Protein 3VXB (pdb70)

Organism: Streptomyces thermoviolaceus (NCBI:txid1952)

Sequence (399 aa):
TITAMVYGDDAVKVQDKAASRFNASAEAKKANAKVKMERIPASDYPAKLRTAMGSPNAPDIFFNWGGGSIKAYKEAGQLVDLTDVIKSDEVLSTGFLPSVVAAGSLDGHEYGIPMRGMQPVLLFYNKSVFAEHKLTPPTTWDQLLDNVAKLKKAGVTPFALGGVEIWPELMWLEYLVDRIGGPQVFDKIRNGDASGWGDPAVLKAAQTVKQLVDEGAFGKGFSSVSYNNGGAPALLAKGKAGMHLMGSWEYSTQLGKFPDFAKKDLGWCAFPSFEGGAGDIRNVVGNPCNYWSVNARTGNKDGAIAFLRDCASEAYTKDLIDNGDVPTTTIAENMLDSSPNPEFAKFQYQLVQKAPNFTLSWDQAVDPDWQQPMLTEINKLFVGKSSPEQFVSALKGLK

Secondary structure (DSSP, 8-state):
-EEEEEE-STTHHHHHHHHHHHHHSHHHHHHT--EEEEEE-GGGHHHHHHHHHTSTT--SEEEE-SGGGGHHHHHTT-B---HHHHHH-HHHHTSB-HHHHHHT-BTTB---EE-S--EEEEEEEEHHHHHHTT----SBHHHHHHHHHHHHHTTSEEE---TTTSHHHHHHHHHHHHHHH-HHHHHHHHTT-GGGGGSHHHHHHHHHHHHHHHTTTT-S-GGG--TTTTHHHHHHHTTSEEEEEEETTHHHHHHHHSHHHHHHTEEEEPPPB-TT--S-TT-EEEE---EEEEBTT-TTHHHHHHHHHHTTSHHHHHHHHHTT----BSGGGGTGGGSSSHHHHHHHHHHHHH-S-EEE-HHHHS-HHHHHHHHHHHHHHHTTSS-HHHHHHHHHT--

CATH classification: 3.40.190.10 (+1 more: 3.40.190.10)

B-factor: mean 24.31, std 8.2, range [6.76, 60.62]

Nearest PDB structures (foldseek):
  3vxc-assembly1_A  TM=8.535E-01  e=1.286E-68  Streptomyces thermoviolaceus
  8xbc-assembly1_A  TM=7.643E-01  e=2.179E-27  Vibrio sp. EA2
  4g68-assembly1_A  TM=7.826E-01  e=6.359E-26  Caldanaerobius
  5dvf-assembly2_B  TM=7.630E-01  e=9.974E-18  Pseudomonas bharatica CSV86
  3i3v-assembly1_C  TM=7.955E-01  e=4.849E-17  Streptomyces coelicolor

InterPro domains:
  IPR006059 Bacterial-type extracellular solute-binding protein [PF01547] (60-351)
  IPR050490 Bacterial solute-binding protein 1 [PTHR43649] (6-353)

Structure (mmCIF, N/CA/C/O backbone):
data_3VXB
#
_entry.id   3VXB
#
_cell.length_a   44.634
_cell.length_b   63.272
_cell.length_c   66.402
_cell.angle_alpha   90.00
_cell.angle_beta   103.05
_cell.angle_gamma   90.00
#
_symmetry.space_group_name_H-M   'P 1 21 1'
#
loop_
_entity.id
_entity.type
_entity.pdbx_description
1 polymer 'Putative sugar-binding lipoprotein'
2 non-polymer GLYCEROL
3 water water
#
loop_
_atom_site.group_PDB
_atom_site.id
_atom_site.type_symbol
_atom_site.label_atom_id
_atom_site.label_alt_id
_atom_site.label_comp_id
_atom_site.label_asym_id
_atom_site.label_entity_id
_atom_site.label_seq_id
_atom_site.pdbx_PDB_ins_code
_atom_site.Cartn_x
_atom_site.Cartn_y
_atom_site.Cartn_z
_atom_site.occupancy
_atom_site.B_iso_or_equiv
_atom_site.auth_seq_id
_atom_site.auth_comp_id
_atom_site.auth_asym_id
_atom_site.auth_atom_id
_atom_site.pdbx_PDB_model_num
ATOM 1 N N . THR A 1 38 ? -21.530 -30.980 53.961 1.00 34.20 38 THR A N 1
ATOM 2 C CA . THR A 1 38 ? -21.655 -30.315 52.623 1.00 34.97 38 THR A CA 1
ATOM 3 C C . THR A 1 38 ? -20.953 -31.067 51.426 1.00 33.33 38 THR A C 1
ATOM 4 O O . THR A 1 38 ? -19.712 -31.291 51.387 1.00 34.12 38 THR A O 1
ATOM 8 N N . ILE A 1 39 ? -21.794 -31.453 50.470 1.00 30.52 39 ILE A N 1
ATOM 9 C CA . ILE A 1 39 ? -21.391 -32.144 49.267 1.00 28.59 39 ILE A CA 1
ATOM 10 C C . ILE A 1 39 ? -21.366 -31.099 48.132 1.00 27.12 39 ILE A C 1
ATOM 11 O O . ILE A 1 39 ? -22.428 -30.573 47.765 1.00 28.16 39 ILE A O 1
ATOM 16 N N . THR A 1 40 ? -20.187 -30.772 47.617 1.00 23.82 40 THR A N 1
ATOM 17 C CA . THR A 1 40 ? -20.051 -29.763 46.570 1.00 23.56 40 THR A CA 1
ATOM 18 C C . THR A 1 40 ? -20.357 -30.395 45.193 1.00 21.43 40 THR A C 1
ATOM 19 O O . THR A 1 40 ? -19.885 -31.465 44.907 1.00 20.33 40 THR A O 1
ATOM 23 N N . ALA A 1 41 ? -21.239 -29.776 44.430 1.00 20.19 41 ALA A N 1
ATOM 24 C CA . ALA A 1 41 ? -21.629 -30.278 43.110 1.00 19.49 41 ALA A CA 1
ATOM 25 C C . ALA A 1 41 ? -21.280 -29.214 42.079 1.00 18.77 41 ALA A C 1
ATOM 26 O O . ALA A 1 41 ? -21.897 -28.128 42.052 1.00 20.02 41 ALA A O 1
ATOM 28 N N . MET A 1 42 ? -20.341 -29.538 41.195 1.00 19.16 42 MET A N 1
ATOM 29 C CA . MET A 1 42 ? -20.006 -28.605 40.155 1.00 19.66 42 MET A CA 1
ATOM 30 C C . MET A 1 42 ? -20.874 -28.877 38.921 1.00 17.75 42 MET A C 1
ATOM 31 O O . MET A 1 42 ? -20.944 -30.025 38.430 1.00 18.30 42 MET A O 1
ATOM 36 N N . VAL A 1 43 ? -21.543 -27.844 38.451 1.00 17.22 43 VAL A N 1
ATOM 37 C CA . VAL A 1 43 ? -22.555 -27.994 37.389 1.00 18.33 43 VAL A CA 1
ATOM 38 C C . VAL A 1 43 ? -22.498 -26.950 36.290 1.00 18.51 43 VAL A C 1
ATOM 39 O O . VAL A 1 43 ? -22.030 -25.840 36.493 1.00 18.18 43 VAL A O 1
ATOM 43 N N . TYR A 1 44 ? -22.995 -27.313 35.124 1.00 20.30 44 TYR A N 1
ATOM 44 C CA . TYR A 1 44 ? -22.913 -26.517 33.918 1.00 21.40 44 TYR A CA 1
ATOM 45 C C . TYR A 1 44 ? -24.004 -25.490 34.035 1.00 22.55 44 TYR A C 1
ATOM 46 O O . TYR A 1 44 ? -25.179 -25.829 34.035 1.00 24.41 44 TYR A O 1
ATOM 55 N N . GLY A 1 45 ? -23.650 -24.221 34.166 1.00 23.11 45 GLY A N 1
ATOM 56 C CA . GLY A 1 45 ? -24.663 -23.210 34.534 1.00 22.79 45 GLY A CA 1
ATOM 57 C C . GLY A 1 45 ? -25.388 -22.517 33.391 1.00 24.00 45 GLY A C 1
ATOM 58 O O . GLY A 1 45 ? -25.375 -21.283 33.326 1.00 22.90 45 GLY A O 1
ATOM 59 N N . ASP A 1 46 ? -25.988 -23.281 32.467 1.00 24.58 46 ASP A N 1
ATOM 60 C CA . ASP A 1 46 ? -26.922 -22.711 31.506 1.00 23.82 46 ASP A CA 1
ATOM 61 C C . ASP A 1 46 ? -28.293 -22.683 32.183 1.00 22.70 46 ASP A C 1
ATOM 62 O O . ASP A 1 46 ? -28.386 -23.023 33.364 1.00 20.74 46 ASP A O 1
ATOM 67 N N . ASP A 1 47 ? -29.339 -22.277 31.467 1.00 22.36 47 ASP A N 1
ATOM 68 C CA . ASP A 1 47 ? -30.629 -22.017 32.054 1.00 22.84 47 ASP A CA 1
ATOM 69 C C . ASP A 1 47 ? -31.121 -23.288 32.738 1.00 22.38 47 ASP A C 1
ATOM 70 O O . ASP A 1 47 ? -31.733 -23.224 33.785 1.00 21.99 47 ASP A O 1
ATOM 75 N N . ALA A 1 48 ? -30.796 -24.447 32.168 1.00 19.05 48 ALA A N 1
ATOM 76 C CA . ALA A 1 48 ? -31.310 -25.692 32.688 1.00 17.34 48 ALA A CA 1
ATOM 77 C C . ALA A 1 48 ? -30.832 -26.051 34.085 1.00 16.43 48 ALA A C 1
ATOM 78 O O . ALA A 1 48 ? -31.323 -27.015 34.686 1.00 15.96 48 ALA A O 1
ATOM 80 N N . VAL A 1 49 ? -29.820 -25.353 34.607 1.00 16.07 49 VAL A N 1
ATOM 81 C CA . VAL A 1 49 ? -29.398 -25.593 35.997 1.00 15.27 49 VAL A CA 1
ATOM 82 C C . VAL A 1 49 ? -30.522 -25.502 37.023 1.00 15.64 49 VAL A C 1
ATOM 83 O O . VAL A 1 49 ? -30.399 -26.067 38.137 1.00 14.52 49 VAL A O 1
ATOM 87 N N . LYS A 1 50 ? -31.607 -24.800 36.682 1.00 16.70 50 LYS A N 1
ATOM 88 C CA . LYS A 1 50 ? -32.677 -24.643 37.665 1.00 17.26 50 LYS A CA 1
ATOM 89 C C . LYS A 1 50 ? -33.184 -26.013 38.108 1.00 16.55 50 LYS A C 1
ATOM 90 O O . LYS A 1 50 ? -33.650 -26.182 39.234 1.00 15.63 50 LYS A O 1
ATOM 96 N N . VAL A 1 51 ? -33.052 -27.027 37.236 1.00 17.01 51 VAL A N 1
ATOM 97 C CA . VAL A 1 51 ? -33.508 -28.368 37.636 1.00 17.30 51 VAL A CA 1
ATOM 98 C C . VAL A 1 51 ? -32.657 -28.979 38.757 1.00 17.66 51 VAL A C 1
ATOM 99 O O . VAL A 1 51 ? -33.163 -29.624 39.686 1.00 17.83 51 VAL A O 1
ATOM 103 N N . GLN A 1 52 ? -31.348 -28.783 38.663 1.00 16.66 52 GLN A N 1
ATOM 104 C CA . GLN A 1 52 ? -30.387 -29.227 39.705 1.00 16.29 52 GLN A CA 1
ATOM 105 C C . GLN A 1 52 ? -30.522 -28.389 40.980 1.00 16.84 52 GLN A C 1
ATOM 106 O O . GLN A 1 52 ? -30.331 -28.923 42.086 1.00 15.40 52 GLN A O 1
ATOM 112 N N . ASP A 1 53 ? -30.890 -27.115 40.831 1.00 17.08 53 ASP A N 1
ATOM 113 C CA . ASP A 1 53 ? -31.162 -26.303 42.076 1.00 18.49 53 ASP A CA 1
ATOM 114 C C . ASP A 1 53 ? -32.437 -26.742 42.837 1.00 18.98 53 ASP A C 1
ATOM 115 O O . ASP A 1 53 ? -32.446 -26.758 44.110 1.00 17.91 53 ASP A O 1
ATOM 120 N N . LYS A 1 54 ? -33.495 -27.079 42.081 1.00 16.99 54 LYS A N 1
ATOM 121 C CA . LYS A 1 54 ? -34.712 -27.617 42.643 1.00 17.96 54 LYS A CA 1
ATOM 122 C C . LYS A 1 54 ? -34.417 -28.935 43.237 1.00 18.56 54 LYS A C 1
ATOM 123 O O . LYS A 1 54 ? -34.956 -29.271 44.304 1.00 16.68 54 LYS A O 1
ATOM 129 N N . ALA A 1 55 ? -33.527 -29.703 42.596 1.00 15.75 55 ALA A N 1
ATOM 130 C CA . ALA A 1 55 ? -33.134 -30.987 43.187 1.00 16.51 55 ALA A CA 1
ATOM 131 C C . ALA A 1 55 ? -32.352 -30.835 44.502 1.00 16.99 55 ALA A C 1
ATOM 132 O O . ALA A 1 55 ? -32.591 -31.581 45.460 1.00 16.72 55 ALA A O 1
ATOM 134 N N . ALA A 1 56 ? -31.405 -29.891 44.531 1.00 15.78 56 ALA A N 1
ATOM 135 C CA . ALA A 1 56 ? -30.648 -29.644 45.744 1.00 18.74 56 ALA A CA 1
ATOM 136 C C . ALA A 1 56 ? -31.611 -29.191 46.845 1.00 18.26 56 ALA A C 1
ATOM 137 O O . ALA A 1 56 ? -31.524 -29.665 47.987 1.00 18.64 56 ALA A O 1
ATOM 139 N N . SER A 1 57 ? -32.556 -28.330 46.487 1.00 20.15 57 SER A N 1
ATOM 140 C CA . SER A 1 57 ? -33.543 -27.841 47.525 1.00 20.97 57 SER A CA 1
ATOM 141 C C . SER A 1 57 ? -34.368 -28.977 48.109 1.00 21.18 57 SER A C 1
ATOM 142 O O . SER A 1 57 ? -34.467 -29.087 49.353 1.00 22.00 57 SER A O 1
ATOM 145 N N . ARG A 1 58 ? -34.945 -29.801 47.220 1.00 19.17 58 ARG A N 1
ATOM 146 C CA . ARG A 1 58 ? -35.735 -30.991 47.602 1.00 20.20 58 ARG A CA 1
ATOM 147 C C . ARG A 1 58 ? -34.911 -31.968 48.431 1.00 20.76 58 ARG A C 1
ATOM 148 O O . ARG A 1 58 ? -35.361 -32.451 49.498 1.00 20.45 58 ARG A O 1
ATOM 156 N N . PHE A 1 59 ? -33.720 -32.311 47.925 1.00 20.02 59 PHE A N 1
ATOM 157 C CA . PHE A 1 59 ? -32.859 -33.196 48.628 1.00 18.79 59 PHE A CA 1
ATOM 158 C C . PHE A 1 59 ? -32.466 -32.652 50.017 1.00 20.58 59 PHE A C 1
ATOM 159 O O . PHE A 1 59 ? -32.461 -33.393 50.978 1.00 21.02 59 PHE A O 1
ATOM 167 N N . ASN A 1 60 ? -32.134 -31.381 50.118 1.00 20.87 60 ASN A N 1
ATOM 168 C CA . ASN A 1 60 ? -31.606 -30.869 51.389 1.00 21.92 60 ASN A CA 1
ATOM 169 C C . ASN A 1 60 ? -32.681 -30.837 52.480 1.00 22.39 60 ASN A C 1
ATOM 170 O O . ASN A 1 60 ? -32.366 -30.900 53.666 1.00 23.76 60 ASN A O 1
ATOM 175 N N . ALA A 1 61 ? -33.928 -30.747 52.064 1.00 22.62 61 ALA A N 1
ATOM 176 C CA . ALA A 1 61 ? -35.054 -30.814 52.980 1.00 24.56 61 ALA A CA 1
ATOM 177 C C . ALA A 1 61 ? -35.537 -32.254 53.257 1.00 25.97 61 ALA A C 1
ATOM 178 O O . ALA A 1 61 ? -36.375 -32.454 54.129 1.00 26.67 61 ALA A O 1
ATOM 180 N N . SER A 1 62 ? -35.014 -33.270 52.571 1.00 25.13 62 SER A N 1
ATOM 181 C CA . SER A 1 62 ? -35.553 -34.630 52.727 1.00 24.86 62 SER A CA 1
ATOM 182 C C . SER A 1 62 ? -35.009 -35.390 53.919 1.00 25.10 62 SER A C 1
ATOM 183 O O . SER A 1 62 ? -33.861 -35.162 54.366 1.00 23.07 62 SER A O 1
ATOM 186 N N . ALA A 1 63 ? -35.807 -36.355 54.374 1.00 26.64 63 ALA A N 1
ATOM 187 C CA . ALA A 1 63 ? -35.348 -37.300 55.386 1.00 28.25 63 ALA A CA 1
ATOM 188 C C . ALA A 1 63 ? -34.044 -38.002 55.004 1.00 29.82 63 ALA A C 1
ATOM 189 O O . ALA A 1 63 ? -33.170 -38.175 55.843 1.00 30.21 63 ALA A O 1
ATOM 191 N N . GLU A 1 64 ? -33.894 -38.380 53.727 1.00 31.14 64 GLU A N 1
ATOM 192 C CA . GLU A 1 64 ? -32.703 -39.110 53.252 1.00 32.53 64 GLU A CA 1
ATOM 193 C C . GLU A 1 64 ? -31.386 -38.325 53.418 1.00 31.74 64 GLU A C 1
ATOM 194 O O . GLU A 1 64 ? -30.342 -38.885 53.795 1.00 33.63 64 GLU A O 1
ATOM 200 N N . ALA A 1 65 ? -31.424 -37.030 53.126 1.00 31.20 65 ALA A N 1
ATOM 201 C CA . ALA A 1 65 ? -30.265 -36.137 53.273 1.00 30.24 65 ALA A CA 1
ATOM 202 C C . ALA A 1 65 ? -29.888 -36.014 54.739 1.00 30.75 65 ALA A C 1
ATOM 203 O O . ALA A 1 65 ? -28.725 -36.193 55.115 1.00 30.39 65 ALA A O 1
ATOM 205 N N . LYS A 1 66 ? -30.887 -35.680 55.555 1.00 29.99 66 LYS A N 1
ATOM 206 C CA . LYS A 1 66 ? -30.658 -35.574 57.021 1.00 30.98 66 LYS A CA 1
ATOM 207 C C . LYS A 1 66 ? -30.123 -36.873 57.603 1.00 30.95 66 LYS A C 1
ATOM 208 O O . LYS A 1 66 ? -29.177 -36.851 58.375 1.00 30.70 66 LYS A O 1
ATOM 214 N N . LYS A 1 67 ? -30.676 -38.011 57.165 1.00 32.33 67 LYS A N 1
ATOM 215 C CA . LYS A 1 67 ? -30.161 -39.322 57.560 1.00 34.58 67 LYS A CA 1
ATOM 216 C C . LYS A 1 67 ? -28.670 -39.419 57.243 1.00 35.59 67 LYS A C 1
ATOM 217 O O . LYS A 1 67 ? -27.889 -39.883 58.052 1.00 35.80 67 LYS A O 1
ATOM 223 N N . ALA A 1 68 ? -28.258 -38.944 56.068 1.00 36.44 68 ALA A N 1
ATOM 224 C CA . ALA A 1 68 ? -26.862 -39.054 55.621 1.00 35.91 68 ALA A CA 1
ATOM 225 C C . ALA A 1 68 ? -26.017 -37.925 56.158 1.00 36.73 68 ALA A C 1
ATOM 226 O O . ALA A 1 68 ? -24.810 -37.897 55.911 1.00 37.82 68 ALA A O 1
ATOM 228 N N . ASN A 1 69 ? -26.630 -37.033 56.940 1.00 36.57 69 ASN A N 1
ATOM 229 C CA . ASN A 1 69 ? -25.960 -35.832 57.477 1.00 37.26 69 ASN A CA 1
ATOM 230 C C . ASN A 1 69 ? -25.295 -35.074 56.300 1.00 36.68 69 ASN A C 1
ATOM 231 O O . ASN A 1 69 ? -24.155 -34.613 56.408 1.00 37.20 69 ASN A O 1
ATOM 236 N N . ALA A 1 70 ? -26.029 -34.959 55.179 1.00 34.17 70 ALA A N 1
ATOM 237 C CA . ALA A 1 70 ? -25.522 -34.253 54.001 1.00 32.99 70 ALA A CA 1
ATOM 238 C C . ALA A 1 70 ? -26.414 -33.112 53.478 1.00 30.77 70 ALA A C 1
ATOM 239 O O . ALA A 1 70 ? -27.620 -33.138 53.619 1.00 29.68 70 ALA A O 1
ATOM 241 N N . LYS A 1 71 ? -25.776 -32.100 52.895 1.00 29.50 71 LYS A N 1
ATOM 242 C CA . LYS A 1 71 ? -26.462 -30.998 52.215 1.00 27.81 71 LYS A CA 1
ATOM 243 C C . LYS A 1 71 ? -25.652 -30.813 50.953 1.00 26.57 71 LYS A C 1
ATOM 244 O O . LYS A 1 71 ? -24.413 -30.756 51.031 1.00 24.62 71 LYS A O 1
ATOM 250 N N . VAL A 1 72 ? -26.351 -30.652 49.813 1.00 23.09 72 VAL A N 1
ATOM 251 C CA . VAL A 1 72 ? -25.688 -30.457 48.542 1.00 22.28 72 VAL A CA 1
ATOM 252 C C . VAL A 1 72 ? -25.567 -28.977 48.231 1.00 22.12 72 VAL A C 1
ATOM 253 O O . VAL A 1 72 ? -26.524 -28.243 48.410 1.00 22.13 72 VAL A O 1
ATOM 257 N N . LYS A 1 73 ? -24.392 -28.549 47.774 1.00 22.19 73 LYS A N 1
ATOM 258 C CA . LYS A 1 73 ? -24.162 -27.197 47.414 1.00 22.10 73 LYS A CA 1
ATOM 259 C C . LYS A 1 73 ? -23.921 -27.245 45.917 1.00 22.12 73 LYS A C 1
ATOM 260 O O . LYS A 1 73 ? -22.874 -27.695 45.497 1.00 22.08 73 LYS A O 1
ATOM 266 N N . MET A 1 74 ? -24.862 -26.705 45.136 1.00 19.86 74 MET A N 1
ATOM 267 C CA . MET A 1 74 ? -24.786 -26.687 43.695 1.00 21.20 74 MET A CA 1
ATOM 268 C C . MET A 1 74 ? -23.987 -25.462 43.243 1.00 21.11 74 MET A C 1
ATOM 269 O O . MET A 1 74 ? -24.414 -24.341 43.484 1.00 20.81 74 MET A O 1
ATOM 274 N N . GLU A 1 75 ? -22.858 -25.682 42.597 1.00 19.88 75 GLU A N 1
ATOM 275 C CA . GLU A 1 75 ? -21.940 -24.612 42.185 1.00 21.81 75 GLU A CA 1
ATOM 276 C C . GLU A 1 75 ? -21.964 -24.475 40.674 1.00 21.23 75 GLU A C 1
ATOM 277 O O . GLU A 1 75 ? -21.436 -25.326 39.937 1.00 20.70 75 GLU A O 1
ATOM 283 N N . ARG A 1 76 ? -22.617 -23.430 40.203 1.00 21.61 76 ARG A N 1
ATOM 284 C CA . ARG A 1 76 ? -22.791 -23.255 38.764 1.00 21.67 76 ARG A CA 1
ATOM 285 C C . ARG A 1 76 ? -21.517 -22.639 38.192 1.00 22.85 76 ARG A C 1
ATOM 286 O O . ARG A 1 76 ? -20.957 -21.733 38.791 1.00 20.11 76 ARG A O 1
ATOM 294 N N . ILE A 1 77 ? -21.096 -23.129 37.022 1.00 22.02 77 ILE A N 1
ATOM 295 C CA . ILE A 1 77 ? -19.924 -22.591 36.314 1.00 22.62 77 ILE A CA 1
ATOM 296 C C . ILE A 1 77 ? -20.382 -22.211 34.921 1.00 22.23 77 ILE A C 1
ATOM 297 O O . ILE A 1 77 ? -21.192 -22.930 34.331 1.00 22.19 77 ILE A O 1
ATOM 302 N N . PRO A 1 78 ? -19.883 -21.070 34.355 1.00 22.82 78 PRO A N 1
ATOM 303 C CA . PRO A 1 78 ? -20.413 -20.659 33.076 1.00 23.18 78 PRO A CA 1
ATOM 304 C C . PRO A 1 78 ? -20.158 -21.727 31.990 1.00 23.52 78 PRO A C 1
ATOM 305 O O . PRO A 1 78 ? -19.163 -22.434 32.054 1.00 22.68 78 PRO A O 1
ATOM 309 N N . ALA A 1 79 ? -21.065 -21.845 31.029 1.00 27.25 79 ALA A N 1
ATOM 310 C CA . ALA A 1 79 ? -21.008 -22.903 30.014 1.00 30.33 79 ALA A CA 1
ATOM 311 C C . ALA A 1 79 ? -19.655 -22.922 29.281 1.00 32.26 79 ALA A C 1
ATOM 312 O O . ALA A 1 79 ? -18.981 -23.954 29.230 1.00 32.97 79 ALA A O 1
ATOM 314 N N . SER A 1 80 ? -19.230 -21.756 28.779 1.00 34.42 80 SER A N 1
ATOM 315 C CA . SER A 1 80 ? -17.948 -21.667 28.060 1.00 36.30 80 SER A CA 1
ATOM 316 C C . SER A 1 80 ? -16.716 -21.972 28.909 1.00 36.68 80 SER A C 1
ATOM 317 O O . SER A 1 80 ? -15.722 -22.414 28.346 1.00 38.48 80 SER A O 1
ATOM 320 N N . ASP A 1 81 ? -16.757 -21.732 30.232 1.00 35.52 81 ASP A N 1
ATOM 321 C CA . ASP A 1 81 ? -15.605 -21.989 31.101 1.00 35.78 81 ASP A CA 1
ATOM 322 C C . ASP A 1 81 ? -15.582 -23.402 31.671 1.00 34.57 81 ASP A C 1
ATOM 323 O O . ASP A 1 81 ? -14.628 -23.747 32.375 1.00 35.69 81 ASP A O 1
ATOM 328 N N . TYR A 1 82 ? -16.620 -24.199 31.401 1.00 32.77 82 TYR A N 1
ATOM 329 C CA . TYR A 1 82 ? -16.840 -25.415 32.209 1.00 30.67 82 TYR A CA 1
ATOM 330 C C . TYR A 1 82 ? -15.700 -26.443 32.069 1.00 29.43 82 TYR A C 1
ATOM 331 O O . TYR A 1 82 ? -15.130 -26.850 33.070 1.00 27.38 82 TYR A O 1
ATOM 340 N N . PRO A 1 83 ? -15.363 -26.857 30.841 1.00 30.49 83 PRO A N 1
ATOM 341 C CA . PRO A 1 83 ? -14.274 -27.857 30.800 1.00 31.12 83 PRO A CA 1
ATOM 342 C C . PRO A 1 83 ? -12.975 -27.420 31.495 1.00 31.31 83 PRO A C 1
ATOM 343 O O . PRO A 1 83 ? -12.448 -28.161 32.327 1.00 30.35 83 PRO A O 1
ATOM 347 N N . ALA A 1 84 ? -12.467 -26.213 31.227 1.00 32.56 84 ALA A N 1
ATOM 348 C CA . ALA A 1 84 ? -11.240 -25.776 31.915 1.00 32.29 84 ALA A CA 1
ATOM 349 C C . ALA A 1 84 ? -11.381 -25.639 33.415 1.00 32.64 84 ALA A C 1
ATOM 350 O O . ALA A 1 84 ? -10.514 -26.089 34.174 1.00 31.84 84 ALA A O 1
ATOM 352 N N . LYS A 1 85 ? -12.485 -25.042 33.876 1.00 34.41 85 LYS A N 1
ATOM 353 C CA . LYS A 1 85 ? -12.664 -24.869 35.299 1.00 34.53 85 LYS A CA 1
ATOM 354 C C . LYS A 1 85 ? -12.802 -26.213 36.052 1.00 33.75 85 LYS A C 1
ATOM 355 O O . LYS A 1 85 ? -12.292 -26.367 37.160 1.00 33.36 85 LYS A O 1
ATOM 361 N N . LEU A 1 86 ? -13.415 -27.211 35.420 1.00 33.31 86 LEU A N 1
ATOM 362 C CA . LEU A 1 86 ? -13.453 -28.565 36.004 1.00 32.87 86 LEU A CA 1
ATOM 363 C C . LEU A 1 86 ? -12.050 -29.173 36.108 1.00 33.96 86 LEU A C 1
ATOM 364 O O . LEU A 1 86 ? -11.667 -29.705 37.168 1.00 31.52 86 LEU A O 1
ATOM 369 N N . ARG A 1 87 ? -11.293 -29.085 35.007 1.00 35.76 87 ARG A N 1
ATOM 370 C CA . ARG A 1 87 ? -9.852 -29.441 35.018 1.00 37.54 87 ARG A CA 1
ATOM 371 C C . ARG A 1 87 ? -9.113 -28.801 36.222 1.00 37.13 87 ARG A C 1
ATOM 372 O O . ARG A 1 87 ? -8.571 -29.506 37.062 1.00 37.82 87 ARG A O 1
ATOM 380 N N . THR A 1 88 ? -9.125 -27.474 36.332 1.00 37.60 88 THR A N 1
ATOM 381 C CA . THR A 1 88 ? -8.491 -26.774 37.480 1.00 38.07 88 THR A CA 1
ATOM 382 C C . THR A 1 88 ? -8.954 -27.293 38.858 1.00 38.29 88 THR A C 1
ATOM 383 O O . THR A 1 88 ? -8.132 -27.743 39.663 1.00 38.21 88 THR A O 1
ATOM 387 N N . ALA A 1 89 ? -10.261 -27.292 39.098 1.00 37.68 89 ALA A N 1
ATOM 388 C CA . ALA A 1 89 ? -10.844 -27.859 40.333 1.00 37.63 89 ALA A CA 1
ATOM 389 C C . ALA A 1 89 ? -10.422 -29.295 40.637 1.00 37.91 89 ALA A C 1
ATOM 390 O O . ALA A 1 89 ? -10.064 -29.615 41.782 1.00 37.10 89 ALA A O 1
ATOM 392 N N . MET A 1 90 ? -10.429 -30.168 39.629 1.00 38.91 90 MET A N 1
ATOM 393 C CA . MET A 1 90 ? -10.097 -31.575 39.906 1.00 40.14 90 MET A CA 1
ATOM 394 C C . MET A 1 90 ? -8.603 -31.787 40.231 1.00 42.42 90 MET A C 1
ATOM 395 O O . MET A 1 90 ? -8.249 -32.771 40.871 1.00 42.59 90 MET A O 1
ATOM 400 N N . GLY A 1 91 ? -7.746 -30.890 39.746 1.00 44.56 91 GLY A N 1
ATOM 401 C CA . GLY A 1 91 ? -6.302 -31.013 39.944 1.00 47.18 91 GLY A CA 1
ATOM 402 C C . GLY A 1 91 ? -5.794 -30.324 41.205 1.00 49.19 91 GLY A C 1
ATOM 403 O O . GLY A 1 91 ? -4.570 -30.133 41.354 1.00 49.89 91 GLY A O 1
ATOM 404 N N . SER A 1 92 ? -6.709 -29.962 42.114 1.00 49.81 92 SER A N 1
ATOM 405 C CA . SER A 1 92 ? -6.351 -29.318 43.381 1.00 50.35 92 SER A CA 1
ATOM 406 C C . SER A 1 92 ? -7.158 -29.874 44.546 1.00 50.54 92 SER A C 1
ATOM 407 O O . SER A 1 92 ? -8.147 -30.571 44.325 1.00 51.44 92 SER A O 1
ATOM 410 N N . PRO A 1 93 ? -6.743 -29.579 45.800 1.00 50.59 93 PRO A N 1
ATOM 411 C CA . PRO A 1 93 ? -7.603 -29.860 46.971 1.00 50.10 93 PRO A CA 1
ATOM 412 C C . PRO A 1 93 ? -8.906 -29.069 46.797 1.00 49.23 93 PRO A C 1
ATOM 413 O O . PRO A 1 93 ? -8.932 -28.129 45.999 1.00 50.05 93 PRO A O 1
ATOM 417 N N . ASN A 1 94 ? -9.969 -29.393 47.528 1.00 47.55 94 ASN A N 1
ATOM 418 C CA . ASN A 1 94 ? -11.289 -28.742 47.255 1.00 45.64 94 ASN A CA 1
ATOM 419 C C . ASN A 1 94 ? -11.833 -28.988 45.825 1.00 42.68 94 ASN A C 1
ATOM 420 O O . ASN A 1 94 ? -12.581 -28.150 45.290 1.00 41.64 94 ASN A O 1
ATOM 425 N N . ALA A 1 95 ? -11.411 -30.088 45.195 1.00 38.56 95 ALA A N 1
ATOM 426 C CA . ALA A 1 95 ? -12.077 -30.600 43.990 1.00 35.38 95 ALA A CA 1
ATOM 427 C C . ALA A 1 95 ? -13.553 -30.855 44.374 1.00 32.08 95 ALA A C 1
ATOM 428 O O . ALA A 1 95 ? -13.839 -31.142 45.537 1.00 31.03 95 ALA A O 1
ATOM 430 N N . PRO A 1 96 ? -14.486 -30.769 43.406 1.00 29.13 96 PRO A N 1
ATOM 431 C CA . PRO A 1 96 ? -15.880 -31.052 43.774 1.00 27.46 96 PRO A CA 1
ATOM 432 C C . PRO A 1 96 ? -16.075 -32.492 44.230 1.00 25.39 96 PRO A C 1
ATOM 433 O O . PRO A 1 96 ? -15.359 -33.390 43.770 1.00 26.87 96 PRO A O 1
ATOM 437 N N . ASP A 1 97 ? -17.042 -32.716 45.112 1.00 23.06 97 ASP A N 1
ATOM 438 C CA . ASP A 1 97 ? -17.457 -34.048 45.457 1.00 21.91 97 ASP A CA 1
ATOM 439 C C . ASP A 1 97 ? -18.160 -34.758 44.302 1.00 20.59 97 ASP A C 1
ATOM 440 O O . ASP A 1 97 ? -17.960 -35.949 44.137 1.00 19.26 97 ASP A O 1
ATOM 445 N N . ILE A 1 98 ? -19.044 -34.053 43.594 1.00 19.00 98 ILE A N 1
ATOM 446 C CA . ILE A 1 98 ? -19.713 -34.613 42.371 1.00 17.62 98 ILE A CA 1
ATOM 447 C C . ILE A 1 98 ? -19.605 -33.555 41.266 1.00 16.96 98 ILE A C 1
ATOM 448 O O . ILE A 1 98 ? -19.574 -32.352 41.576 1.00 18.32 98 ILE A O 1
ATOM 453 N N . PHE A 1 99 ? -19.635 -33.967 40.001 1.00 14.83 99 PHE A N 1
ATOM 454 C CA . PHE A 1 99 ? -19.501 -33.014 38.940 1.00 14.91 99 PHE A CA 1
ATOM 455 C C . PHE A 1 99 ? -20.205 -33.462 37.705 1.00 14.46 99 PHE A C 1
ATOM 456 O O . PHE A 1 99 ? -20.284 -34.671 37.403 1.00 14.34 99 PHE A O 1
ATOM 464 N N . PHE A 1 100 ? -20.654 -32.453 36.955 1.00 14.71 100 PHE A N 1
ATOM 465 C CA . PHE A 1 100 ? -21.425 -32.611 35.729 1.00 14.49 100 PHE A CA 1
ATOM 466 C C . PHE A 1 100 ? -20.413 -33.030 34.652 1.00 14.16 100 PHE A C 1
ATOM 467 O O . PHE A 1 100 ? -19.290 -32.509 34.550 1.00 15.55 100 PHE A O 1
ATOM 475 N N . ASN A 1 101 ? -20.793 -33.995 33.842 1.00 15.69 101 ASN A N 1
ATOM 476 C CA . ASN A 1 101 ? -19.972 -34.320 32.672 1.00 14.75 101 ASN A CA 1
ATOM 477 C C . ASN A 1 101 ? -20.785 -34.947 31.502 1.00 16.06 101 ASN A C 1
ATOM 478 O O . ASN A 1 101 ? -22.038 -35.103 31.581 1.00 13.64 101 ASN A O 1
ATOM 483 N N . TRP A 1 102 ? -20.081 -35.328 30.419 1.00 15.49 102 TRP A N 1
ATOM 484 C CA . TRP A 1 102 ? -20.756 -35.904 29.232 1.00 15.79 102 TRP A CA 1
ATOM 485 C C . TRP A 1 102 ? -20.550 -37.391 29.068 1.00 16.79 102 TRP A C 1
ATOM 486 O O . TRP A 1 102 ? -21.130 -37.990 28.124 1.00 17.23 102 TRP A O 1
ATOM 497 N N . GLY A 1 103 ? -19.798 -37.995 29.982 1.00 15.03 103 GLY A N 1
ATOM 498 C CA . GLY A 1 103 ? -19.493 -39.431 29.943 1.00 16.87 103 GLY A CA 1
ATOM 499 C C . GLY A 1 103 ? -18.309 -39.623 28.984 1.00 18.70 103 GLY A C 1
ATOM 500 O O . GLY A 1 103 ? -17.749 -38.625 28.490 1.00 21.06 103 GLY A O 1
ATOM 501 N N . GLY A 1 104 ? -17.889 -40.858 28.765 1.00 20.51 104 GLY A N 1
ATOM 502 C CA . GLY A 1 104 ? -16.802 -41.133 27.775 1.00 23.10 104 GLY A CA 1
ATOM 503 C C . GLY A 1 104 ? -15.542 -40.271 27.977 1.00 24.97 104 GLY A C 1
ATOM 504 O O . GLY A 1 104 ? -15.036 -40.101 29.097 1.00 23.99 104 GLY A O 1
ATOM 505 N N . GLY A 1 105 ? -15.046 -39.658 26.912 1.00 27.46 105 GLY A N 1
ATOM 506 C CA . GLY A 1 105 ? -13.788 -38.911 26.974 1.00 28.79 105 GLY A CA 1
ATOM 507 C C . GLY A 1 105 ? -13.805 -37.670 27.855 1.00 31.51 105 GLY A C 1
ATOM 508 O O . GLY A 1 105 ? -12.741 -37.238 28.374 1.00 30.66 105 GLY A O 1
ATOM 509 N N . SER A 1 106 ? -14.997 -37.106 28.081 1.00 30.14 106 SER A N 1
ATOM 510 C CA . SER A 1 106 ? -15.110 -35.989 28.962 1.00 29.78 106 SER A CA 1
ATOM 511 C C . SER A 1 106 ? -14.568 -36.344 30.376 1.00 29.76 106 SER A C 1
ATOM 512 O O . SER A 1 106 ? -14.177 -35.441 31.114 1.00 29.19 106 SER A O 1
ATOM 515 N N . ILE A 1 107 ? -14.498 -37.640 30.718 1.00 26.38 107 ILE A N 1
ATOM 516 C CA . ILE A 1 107 ? -14.046 -38.044 32.035 1.00 26.12 107 ILE A CA 1
ATOM 517 C C . ILE A 1 107 ? -12.826 -39.003 32.044 1.00 27.92 107 ILE A C 1
ATOM 518 O O . ILE A 1 107 ? -12.397 -39.451 33.102 1.00 26.32 107 ILE A O 1
ATOM 523 N N . LYS A 1 108 ? -12.288 -39.293 30.864 1.00 28.26 108 LYS A N 1
ATOM 524 C CA . LYS A 1 108 ? -11.099 -40.141 30.710 1.00 31.88 108 LYS A CA 1
ATOM 525 C C . LYS A 1 108 ? -9.919 -39.863 31.606 1.00 31.45 108 LYS A C 1
ATOM 526 O O . LYS A 1 108 ? -9.449 -40.769 32.271 1.00 32.73 108 LYS A O 1
ATOM 532 N N . ALA A 1 109 ? -9.469 -38.622 31.622 1.00 31.70 109 ALA A N 1
ATOM 533 C CA . ALA A 1 109 ? -8.335 -38.187 32.381 1.00 31.32 109 ALA A CA 1
ATOM 534 C C . ALA A 1 109 ? -8.577 -38.365 33.894 1.00 31.99 109 ALA A C 1
ATOM 535 O O . ALA A 1 109 ? -7.645 -38.703 34.630 1.00 31.71 109 ALA A O 1
ATOM 537 N N . TYR A 1 110 ? -9.804 -38.132 34.371 1.00 31.05 110 TYR A N 1
ATOM 538 C CA . TYR A 1 110 ? -10.120 -38.337 35.785 1.00 30.33 110 TYR A CA 1
ATOM 539 C C . TYR A 1 110 ? -10.156 -39.794 36.140 1.00 31.32 110 TYR A C 1
ATOM 540 O O . TYR A 1 110 ? -9.649 -40.179 37.203 1.00 31.37 110 TYR A O 1
ATOM 549 N N . LYS A 1 111 ? -10.730 -40.612 35.269 1.00 31.52 111 LYS A N 1
ATOM 550 C CA . LYS A 1 111 ? -10.752 -42.073 35.453 1.00 34.75 111 LYS A CA 1
ATOM 551 C C . LYS A 1 111 ? -9.296 -42.612 35.532 1.00 36.21 111 LYS A C 1
ATOM 552 O O . LYS A 1 111 ? -8.944 -43.256 36.496 1.00 36.16 111 LYS A O 1
ATOM 558 N N . GLU A 1 112 ? -8.476 -42.264 34.533 1.00 38.27 112 GLU A N 1
ATOM 559 C CA . GLU A 1 112 ? -7.013 -42.500 34.504 1.00 39.61 112 GLU A CA 1
ATOM 560 C C . GLU A 1 112 ? -6.245 -41.979 35.731 1.00 39.65 112 GLU A C 1
ATOM 561 O O . GLU A 1 112 ? -5.302 -42.630 36.195 1.00 40.30 112 GLU A O 1
ATOM 567 N N . ALA A 1 113 ? -6.609 -40.796 36.219 1.00 38.14 113 ALA A N 1
ATOM 568 C CA . ALA A 1 113 ? -5.963 -40.204 37.370 1.00 37.46 113 ALA A CA 1
ATOM 569 C C . ALA A 1 113 ? -6.421 -40.849 38.696 1.00 37.28 113 ALA A C 1
ATOM 570 O O . ALA A 1 113 ? -6.059 -40.364 39.775 1.00 39.18 113 ALA A O 1
ATOM 572 N N . GLY A 1 114 ? -7.174 -41.952 38.633 1.00 35.83 114 GLY A N 1
ATOM 573 C CA . GLY A 1 114 ? -7.791 -42.597 39.803 1.00 34.08 114 GLY A CA 1
ATOM 574 C C . GLY A 1 114 ? -8.780 -41.744 40.611 1.00 33.64 114 GLY A C 1
ATOM 575 O O . GLY A 1 114 ? -9.002 -42.008 41.809 1.00 34.43 114 GLY A O 1
ATOM 576 N N . GLN A 1 115 ? -9.379 -40.724 39.977 1.00 30.85 115 GLN A N 1
ATOM 577 C CA . GLN A 1 115 ? -10.149 -39.724 40.713 1.00 29.47 115 GLN A CA 1
ATOM 578 C C . GLN A 1 115 ? -11.648 -39.951 40.789 1.00 28.35 115 GLN A C 1
ATOM 579 O O . GLN A 1 115 ? -12.366 -39.056 41.261 1.00 28.04 115 GLN A O 1
ATOM 585 N N . LEU A 1 116 ? -12.139 -41.110 40.336 1.00 27.29 116 LEU A N 1
ATOM 586 C CA . LEU A 1 116 ? -13.612 -41.323 40.238 1.00 25.10 116 LEU A CA 1
ATOM 587 C C . LEU A 1 116 ? -14.051 -42.549 40.960 1.00 24.78 116 LEU A C 1
ATOM 588 O O . LEU A 1 116 ? -13.325 -43.585 40.982 1.00 26.13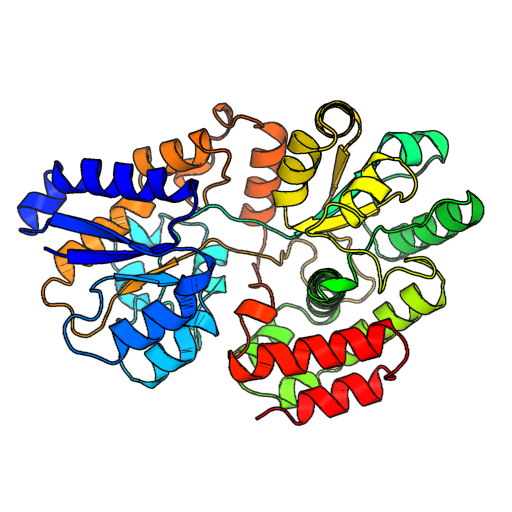 116 LEU A O 1
ATOM 593 N N . VAL A 1 117 ? -15.253 -42.492 41.502 1.00 22.45 117 VAL A N 1
ATOM 594 C CA . VAL A 1 117 ? -15.836 -43.635 42.103 1.00 22.84 117 VAL A CA 1
ATOM 595 C C . VAL A 1 117 ? -16.458 -44.473 40.999 1.00 25.44 117 VAL A C 1
ATOM 596 O O . VAL A 1 117 ? -17.323 -43.975 40.227 1.00 24.04 117 VAL A O 1
ATOM 600 N N . ASP A 1 118 ? -15.982 -45.720 40.861 1.00 24.67 118 ASP A N 1
ATOM 601 C CA . ASP A 1 118 ? -16.647 -46.649 39.960 1.00 26.05 118 ASP A CA 1
ATOM 602 C C . ASP A 1 118 ? -18.067 -46.951 40.445 1.00 25.09 118 ASP A C 1
ATOM 603 O O . ASP A 1 118 ? -18.251 -47.553 41.504 1.00 26.25 118 ASP A O 1
ATOM 608 N N . LEU A 1 119 ? -19.083 -46.574 39.659 1.00 25.07 119 LEU A N 1
ATOM 609 C CA . LEU A 1 119 ? -20.490 -46.708 40.105 1.00 23.17 119 LEU A CA 1
ATOM 610 C C . LEU A 1 119 ? -21.141 -48.036 39.695 1.00 23.61 119 LEU A C 1
ATOM 611 O O . LEU A 1 119 ? -22.312 -48.289 40.000 1.00 22.50 119 LEU A O 1
ATOM 616 N N . THR A 1 120 ? -20.381 -48.894 39.009 1.00 24.63 120 THR A N 1
ATOM 617 C CA . THR A 1 120 ? -20.977 -50.083 38.375 1.00 25.16 120 THR A CA 1
ATOM 618 C C . THR A 1 120 ? -21.716 -50.895 39.426 1.00 25.02 120 THR A C 1
ATOM 619 O O . THR A 1 120 ? -22.886 -51.255 39.254 1.00 21.92 120 THR A O 1
ATOM 623 N N . ASP A 1 121 ? -21.022 -51.150 40.539 1.00 25.81 121 ASP A N 1
ATOM 624 C CA . ASP A 1 121 ? -21.607 -51.957 41.589 1.00 28.04 121 ASP A CA 1
ATOM 625 C C . ASP A 1 121 ? -22.526 -51.235 42.501 1.00 27.06 121 ASP A C 1
ATOM 626 O O . ASP A 1 121 ? -23.501 -51.806 42.963 1.00 26.75 121 ASP A O 1
ATOM 631 N N . VAL A 1 122 ? -22.251 -49.948 42.701 1.00 26.58 122 VAL A N 1
ATOM 632 C CA . VAL A 1 122 ? -23.184 -49.086 43.425 1.00 26.35 122 VAL A CA 1
ATOM 633 C C . VAL A 1 122 ? -24.543 -49.106 42.765 1.00 25.36 122 VAL A C 1
ATOM 634 O O . VAL A 1 122 ? -25.548 -49.366 43.416 1.00 26.06 122 VAL A O 1
ATOM 638 N N . ILE A 1 123 ? -24.591 -48.817 41.461 1.00 25.07 123 ILE A N 1
ATOM 639 C CA . ILE A 1 123 ? -25.853 -48.928 40.691 1.00 24.45 123 ILE A CA 1
ATOM 640 C C . ILE A 1 123 ? -26.538 -50.305 40.847 1.00 26.48 123 ILE A C 1
ATOM 641 O O . ILE A 1 123 ? -27.751 -50.373 41.151 1.00 24.79 123 ILE A O 1
ATOM 646 N N . LYS A 1 124 ? -25.766 -51.386 40.598 1.00 27.46 124 LYS A N 1
ATOM 647 C CA . LYS A 1 124 ? -26.343 -52.734 40.647 1.00 30.85 124 LYS A CA 1
ATOM 648 C C . LYS A 1 124 ? -26.955 -53.040 42.040 1.00 30.29 124 LYS A C 1
ATOM 649 O O . LYS A 1 124 ? -28.030 -53.584 42.105 1.00 30.58 124 LYS A O 1
ATOM 655 N N . SER A 1 125 ? -26.285 -52.634 43.129 1.00 32.02 125 SER A N 1
ATOM 656 C CA . SER A 1 125 ? -26.775 -52.899 44.495 1.00 32.13 125 SER A CA 1
ATOM 657 C C . SER A 1 125 ? -28.007 -52.079 44.898 1.00 33.31 125 SER A C 1
ATOM 658 O O . SER A 1 125 ? -28.752 -52.466 45.805 1.00 34.37 125 SER A O 1
ATOM 661 N N . ASP A 1 126 ? -28.229 -50.952 44.231 1.00 32.03 126 ASP A N 1
ATOM 662 C CA . ASP A 1 126 ? -29.218 -49.986 44.704 1.00 30.04 126 ASP A CA 1
ATOM 663 C C . ASP A 1 126 ? -30.637 -50.197 44.207 1.00 30.28 126 ASP A C 1
ATOM 664 O O . ASP A 1 126 ? -30.879 -50.211 42.986 1.00 30.40 126 ASP A O 1
ATOM 669 N N . GLU A 1 127 ? -31.621 -50.270 45.105 1.00 29.06 127 GLU A N 1
ATOM 670 C CA . GLU A 1 127 ? -32.992 -50.531 44.616 1.00 29.04 127 GLU A CA 1
ATOM 671 C C . GLU A 1 127 ? -33.477 -49.403 43.646 1.00 28.47 127 GLU A C 1
ATOM 672 O O . GLU A 1 127 ? -34.224 -49.670 42.683 1.00 27.65 127 GLU A O 1
ATOM 678 N N . VAL A 1 128 ? -33.030 -48.170 43.915 1.00 25.41 128 VAL A N 1
ATOM 679 C CA . VAL A 1 128 ? -33.463 -46.993 43.110 1.00 23.39 128 VAL A CA 1
ATOM 680 C C . VAL A 1 128 ? -32.647 -46.925 41.815 1.00 23.16 128 VAL A C 1
ATOM 681 O O . VAL A 1 128 ? -33.217 -46.775 40.741 1.00 22.71 128 VAL A O 1
ATOM 685 N N . LEU A 1 129 ? -31.326 -46.999 41.922 1.00 21.92 129 LEU A N 1
ATOM 686 C CA . LEU A 1 129 ? -30.459 -46.787 40.763 1.00 22.01 129 LEU A CA 1
ATOM 687 C C . LEU A 1 129 ? -30.528 -47.938 39.770 1.00 22.35 129 LEU A C 1
ATOM 688 O O . LEU A 1 129 ? -30.471 -47.674 38.581 1.00 22.78 129 LEU A O 1
ATOM 693 N N . SER A 1 130 ? -30.649 -49.191 40.255 1.00 21.32 130 SER A N 1
ATOM 694 C CA . SER A 1 130 ? -30.622 -50.386 39.392 1.00 22.27 130 SER A CA 1
ATOM 695 C C . SER A 1 130 ? -31.801 -50.418 38.435 1.00 22.17 130 SER A C 1
ATOM 696 O O . SER A 1 130 ? -31.658 -50.920 37.340 1.00 23.26 130 SER A O 1
ATOM 699 N N . THR A 1 131 ? -32.954 -49.899 38.831 1.00 22.19 131 THR A N 1
ATOM 700 C CA . THR A 1 131 ? -34.105 -49.909 37.923 1.00 25.11 131 THR A CA 1
ATOM 701 C C . THR A 1 131 ? -34.619 -48.512 37.537 1.00 22.42 131 THR A C 1
ATOM 702 O O . THR A 1 131 ? -35.717 -48.425 36.976 1.00 21.86 131 THR A O 1
ATOM 706 N N . GLY A 1 132 ? -33.811 -47.464 37.762 1.00 20.13 132 GLY A N 1
ATOM 707 C CA . GLY A 1 132 ? -34.337 -46.104 37.768 1.00 18.35 132 GLY A CA 1
ATOM 708 C C . GLY A 1 132 ? -34.186 -45.412 36.400 1.00 16.30 132 GLY A C 1
ATOM 709 O O . GLY A 1 132 ? -34.800 -44.377 36.172 1.00 14.87 132 GLY A O 1
ATOM 710 N N . PHE A 1 133 ? -33.324 -45.964 35.525 1.00 16.72 133 PHE A N 1
ATOM 711 C CA . PHE A 1 133 ? -32.983 -45.367 34.231 1.00 16.13 133 PHE A CA 1
ATOM 712 C C . PHE A 1 133 ? -33.073 -46.327 33.050 1.00 17.10 133 PHE A C 1
ATOM 713 O O . PHE A 1 133 ? -32.859 -47.535 33.168 1.00 16.21 133 PHE A O 1
ATOM 721 N N . LEU A 1 134 ? -33.294 -45.791 31.850 1.00 16.22 134 LEU A N 1
ATOM 722 C CA . LEU A 1 134 ? -33.061 -46.640 30.664 1.00 17.84 134 LEU A CA 1
ATOM 723 C C . LEU A 1 134 ? -31.641 -47.148 30.605 1.00 17.83 134 LEU A C 1
ATOM 724 O O . LEU A 1 134 ? -30.709 -46.352 30.556 1.00 18.01 134 LEU A O 1
ATOM 729 N N . PRO A 1 135 ? -31.448 -48.481 30.550 1.00 20.14 135 PRO A N 1
ATOM 730 C CA . PRO A 1 135 ? -30.077 -49.037 30.656 1.00 20.64 135 PRO A CA 1
ATOM 731 C C . PRO A 1 135 ? -29.139 -48.554 29.560 1.00 19.47 135 PRO A C 1
ATOM 732 O O . PRO A 1 135 ? -27.938 -48.314 29.827 1.00 19.36 135 PRO A O 1
ATOM 736 N N . SER A 1 136 ? -29.679 -48.284 28.378 1.00 17.41 136 SER A N 1
ATOM 737 C CA . SER A 1 136 ? -28.785 -47.877 27.276 1.00 17.58 136 SER A CA 1
ATOM 738 C C . SER A 1 136 ? -28.128 -46.500 27.499 1.00 16.68 136 SER A C 1
ATOM 739 O O . SER A 1 136 ? -26.995 -46.231 27.067 1.00 15.89 136 SER A O 1
ATOM 742 N N . VAL A 1 137 ? -28.864 -45.634 28.180 1.00 17.34 137 VAL A N 1
ATOM 743 C CA . VAL A 1 137 ? -28.407 -44.302 28.458 1.00 17.81 137 VAL A CA 1
ATOM 744 C C . VAL A 1 137 ? -27.283 -44.392 29.520 1.00 18.12 137 VAL A C 1
ATOM 745 O O . VAL A 1 137 ? -26.317 -43.626 29.502 1.00 18.24 137 VAL A O 1
ATOM 749 N N . VAL A 1 138 ? -27.431 -45.288 30.488 1.00 17.33 138 VAL A N 1
ATOM 750 C CA . VAL A 1 138 ? -26.395 -45.337 31.536 1.00 19.43 138 VAL A CA 1
ATOM 751 C C . VAL A 1 138 ? -25.162 -45.932 30.959 1.00 18.30 138 VAL A C 1
ATOM 752 O O . VAL A 1 138 ? -24.060 -45.498 31.280 1.00 21.14 138 VAL A O 1
ATOM 756 N N . ALA A 1 139 ? -25.330 -46.919 30.079 1.00 20.41 139 ALA A N 1
ATOM 757 C CA . ALA A 1 139 ? -24.189 -47.551 29.381 1.00 17.53 139 ALA A CA 1
ATOM 758 C C . ALA A 1 139 ? -23.486 -46.600 28.405 1.00 18.64 139 ALA A C 1
ATOM 759 O O . ALA A 1 139 ? -22.304 -46.771 28.121 1.00 18.40 139 ALA A O 1
ATOM 761 N N . ALA A 1 140 ? -24.195 -45.605 27.871 1.00 17.89 140 ALA A N 1
ATOM 762 C CA . ALA A 1 140 ? -23.635 -44.843 26.762 1.00 18.86 140 ALA A CA 1
ATOM 763 C C . ALA A 1 140 ? -22.318 -44.127 27.141 1.00 19.70 140 ALA A C 1
ATOM 764 O O . ALA A 1 140 ? -21.372 -43.978 26.304 1.00 21.58 140 ALA A O 1
ATOM 766 N N . GLY A 1 141 ? -22.260 -43.636 28.374 1.00 19.54 141 GLY A N 1
ATOM 767 C CA . GLY A 1 141 ? -21.097 -42.854 28.745 1.00 19.92 141 GLY A CA 1
ATOM 768 C C . GLY A 1 141 ? -20.112 -43.703 29.563 1.00 22.70 141 GLY A C 1
ATOM 769 O O . GLY A 1 141 ? -19.228 -43.139 30.235 1.00 22.39 141 GLY A O 1
ATOM 770 N N . SER A 1 142 ? -20.267 -45.045 29.543 1.00 21.03 142 SER A N 1
ATOM 771 C CA . SER A 1 142 ? -19.376 -45.901 30.325 1.00 22.59 142 SER A CA 1
ATOM 772 C C . SER A 1 142 ? -17.931 -45.778 29.786 1.00 23.48 142 SER A C 1
ATOM 773 O O . SER A 1 142 ? -17.738 -45.388 28.636 1.00 23.73 142 SER A O 1
ATOM 776 N N . LEU A 1 143 ? -16.955 -46.208 30.601 1.00 26.18 143 LEU A N 1
ATOM 777 C CA . LEU A 1 143 ? -15.533 -46.390 30.218 1.00 28.13 143 LEU A CA 1
ATOM 778 C C . LEU A 1 143 ? -15.107 -47.815 30.545 1.00 29.94 143 LEU A C 1
ATOM 779 O O . LEU A 1 143 ? -15.198 -48.244 31.696 1.00 28.97 143 LEU A O 1
ATOM 784 N N . ASP A 1 144 ? -14.667 -48.565 29.533 1.00 33.27 144 ASP A N 1
ATOM 785 C CA . ASP A 1 144 ? -14.259 -49.980 29.697 1.00 34.60 144 ASP A CA 1
ATOM 786 C C . ASP A 1 144 ? -15.292 -50.889 30.305 1.00 34.46 144 ASP A C 1
ATOM 787 O O . ASP A 1 144 ? -14.988 -51.697 31.198 1.00 34.45 144 ASP A O 1
ATOM 792 N N . GLY A 1 145 ? -16.515 -50.763 29.843 1.00 32.44 145 GLY A N 1
ATOM 793 C CA . GLY A 1 145 ? -17.587 -51.534 30.446 1.00 32.35 145 GLY A CA 1
ATOM 794 C C . GLY A 1 145 ? -17.939 -51.105 31.881 1.00 30.91 145 GLY A C 1
ATOM 795 O O . GLY A 1 145 ? -18.804 -51.710 32.458 1.00 32.22 145 GLY A O 1
ATOM 796 N N . HIS A 1 146 ? -17.282 -50.082 32.447 1.00 29.01 146 HIS A N 1
ATOM 797 C CA . HIS A 1 146 ? -17.641 -49.614 33.807 1.00 28.32 146 HIS A CA 1
ATOM 798 C C . HIS A 1 146 ? -18.408 -48.284 33.717 1.00 24.27 146 HIS A C 1
ATOM 799 O O . HIS A 1 146 ? -18.086 -47.432 32.924 1.00 26.26 146 HIS A O 1
ATOM 806 N N . GLU A 1 147 ? -19.428 -48.153 34.537 1.00 23.57 147 GLU A N 1
ATOM 807 C CA . GLU A 1 147 ? -20.230 -46.934 34.637 1.00 21.11 147 GLU A CA 1
ATOM 808 C C . GLU A 1 147 ? -19.755 -46.007 35.720 1.00 20.83 147 GLU A C 1
ATOM 809 O O . GLU A 1 147 ? -19.675 -46.418 36.838 1.00 19.74 147 GLU A O 1
ATOM 815 N N . TYR A 1 148 ? -19.533 -44.741 35.369 1.00 18.57 148 TYR A N 1
ATOM 816 C CA . TYR A 1 148 ? -19.027 -43.748 36.305 1.00 20.61 148 TYR A CA 1
ATOM 817 C C . TYR A 1 148 ? -19.997 -42.565 36.385 1.00 19.05 148 TYR A C 1
ATOM 818 O O . TYR A 1 148 ? -19.715 -41.586 37.070 1.00 18.40 148 TYR A O 1
ATOM 827 N N . GLY A 1 149 ? -21.078 -42.657 35.613 1.00 17.59 149 GLY A N 1
ATOM 828 C CA . GLY A 1 149 ? -22.131 -41.560 35.568 1.00 16.90 149 GLY A CA 1
ATOM 829 C C . GLY A 1 149 ? -23.548 -41.957 35.885 1.00 14.76 149 GLY A C 1
ATOM 830 O O . GLY A 1 149 ? -24.011 -43.004 35.443 1.00 17.95 149 GLY A O 1
ATOM 831 N N . ILE A 1 150 ? -24.279 -41.091 36.595 1.00 14.45 150 ILE A N 1
ATOM 832 C CA . ILE A 1 150 ? -25.732 -41.187 36.749 1.00 14.90 150 ILE A CA 1
ATOM 833 C C . ILE A 1 150 ? -26.411 -40.112 35.870 1.00 15.33 150 ILE A C 1
ATOM 834 O O . ILE A 1 150 ? -26.028 -38.930 35.919 1.00 14.93 150 ILE A O 1
ATOM 839 N N . PRO A 1 151 ? -27.398 -40.501 35.043 1.00 14.33 151 PRO A N 1
ATOM 840 C CA . PRO A 1 151 ? -28.034 -39.519 34.162 1.00 13.08 151 PRO A CA 1
ATOM 841 C C . PRO A 1 151 ? -28.698 -38.382 34.941 1.00 14.83 151 PRO A C 1
ATOM 842 O O . PRO A 1 151 ? -29.446 -38.613 35.913 1.00 14.87 151 PRO A O 1
ATOM 846 N N . MET A 1 152 ? -28.404 -37.157 34.536 1.00 15.97 152 MET A N 1
ATOM 847 C CA . MET A 1 152 ? -29.005 -36.033 35.261 1.00 16.12 152 MET A CA 1
ATOM 848 C C . MET A 1 152 ? -29.686 -35.014 34.366 1.00 16.28 152 MET A C 1
ATOM 849 O O . MET A 1 152 ? -30.387 -34.132 34.879 1.00 17.81 152 MET A O 1
ATOM 854 N N . ARG A 1 153 ? -29.510 -35.086 33.029 1.00 16.16 153 ARG A N 1
ATOM 855 C CA . ARG A 1 153 ? -30.332 -34.218 32.217 1.00 15.91 153 ARG A CA 1
ATOM 856 C C . ARG A 1 153 ? -31.118 -35.008 31.174 1.00 15.83 153 ARG A C 1
ATOM 857 O O . ARG A 1 153 ? -31.132 -36.207 31.278 1.00 19.03 153 ARG A O 1
ATOM 865 N N . GLY A 1 154 ? -31.729 -34.357 30.160 1.00 16.93 154 GLY A N 1
ATOM 866 C CA . GLY A 1 154 ? -32.560 -35.039 29.162 1.00 15.79 154 GLY A CA 1
ATOM 867 C C . GLY A 1 154 ? -31.727 -35.737 28.104 1.00 15.67 154 GLY A C 1
ATOM 868 O O . GLY A 1 154 ? -30.603 -35.314 27.879 1.00 15.61 154 GLY A O 1
ATOM 869 N N . MET A 1 155 ? -32.311 -36.720 27.427 1.00 15.41 155 MET A N 1
ATOM 870 C CA . MET A 1 155 ? -31.673 -37.350 26.228 1.00 15.61 155 MET A CA 1
ATOM 871 C C . MET A 1 155 ? -31.866 -36.414 25.032 1.00 16.14 155 MET A C 1
ATOM 872 O O . MET A 1 155 ? -32.904 -35.672 24.933 1.00 14.17 155 MET A O 1
ATOM 877 N N . GLN A 1 156 ? -30.863 -36.376 24.165 1.00 13.86 156 GLN A N 1
ATOM 878 C CA . GLN A 1 156 ? -31.033 -35.672 22.870 1.00 16.00 156 GLN A CA 1
ATOM 879 C C . GLN A 1 156 ? -30.531 -36.566 21.725 1.00 14.57 156 GLN A C 1
ATOM 880 O O . GLN A 1 156 ? -29.426 -36.344 21.242 1.00 13.35 156 GLN A O 1
ATOM 886 N N . PRO A 1 157 ? -31.360 -37.565 21.290 1.00 14.38 157 PRO A N 1
ATOM 887 C CA . PRO A 1 157 ? -30.958 -38.403 20.149 1.00 15.31 157 PRO A CA 1
ATOM 888 C C . PRO A 1 157 ? -30.913 -37.557 18.875 1.00 15.51 157 PRO A C 1
ATOM 889 O O . PRO A 1 157 ? -31.641 -36.527 18.758 1.00 15.12 157 PRO A O 1
ATOM 893 N N . VAL A 1 158 ? -30.052 -37.969 17.940 1.00 13.84 158 VAL A N 1
ATOM 894 C CA . VAL A 1 158 ? -30.047 -37.364 16.622 1.00 15.11 158 VAL A CA 1
ATOM 895 C C . VAL A 1 158 ? -31.166 -38.000 15.811 1.00 14.84 158 VAL A C 1
ATOM 896 O O . VAL A 1 158 ? -31.307 -39.233 15.780 1.00 16.99 158 VAL A O 1
ATOM 900 N N . LEU A 1 159 ? -31.966 -37.178 15.160 1.00 15.60 159 LEU A N 1
ATOM 901 C CA . LEU A 1 159 ? -33.077 -37.664 14.344 1.00 14.29 159 LEU A CA 1
ATOM 902 C C . LEU A 1 159 ? -32.963 -37.121 12.935 1.00 14.15 159 LEU A C 1
ATOM 903 O O . LEU A 1 159 ? -32.274 -36.111 12.695 1.00 15.70 159 LEU A O 1
ATOM 908 N N . LEU A 1 160 ? -33.716 -37.733 12.012 1.00 14.72 160 LEU A N 1
ATOM 909 C CA . LEU A 1 160 ? -33.835 -37.178 10.640 1.00 16.87 160 LEU A CA 1
ATOM 910 C C . LEU A 1 160 ? -35.082 -36.312 10.575 1.00 15.64 160 LEU A C 1
ATOM 911 O O . LEU A 1 160 ? -36.216 -36.808 10.570 1.00 18.81 160 LEU A O 1
ATOM 916 N N . PHE A 1 161 ? -34.895 -35.002 10.616 1.00 16.80 161 PHE A N 1
ATOM 917 C CA . PHE A 1 161 ? -36.018 -34.082 10.534 1.00 16.61 161 PHE A CA 1
ATOM 918 C C . PHE A 1 161 ? -36.311 -33.830 9.025 1.00 19.00 161 PHE A C 1
ATOM 919 O O . PHE A 1 161 ? -35.420 -34.010 8.180 1.00 19.59 161 PHE A O 1
ATOM 927 N N . TYR A 1 162 ? -37.532 -33.400 8.717 1.00 19.04 162 TYR A N 1
ATOM 928 C CA . TYR A 1 162 ? -37.851 -33.095 7.313 1.00 20.55 162 TYR A CA 1
ATOM 929 C C . TYR A 1 162 ? -38.939 -32.069 7.280 1.00 20.42 162 TYR A C 1
ATOM 930 O O . TYR A 1 162 ? -39.586 -31.774 8.299 1.00 20.34 162 TYR A O 1
ATOM 939 N N . ASN A 1 163 ? -39.094 -31.465 6.108 1.00 21.05 163 ASN A N 1
ATOM 940 C CA . ASN A 1 163 ? -40.098 -30.447 5.861 1.00 20.61 163 ASN A CA 1
ATOM 941 C C . ASN A 1 163 ? -41.312 -31.124 5.200 1.00 21.42 163 ASN A C 1
ATOM 942 O O . ASN A 1 163 ? -41.234 -31.593 4.056 1.00 20.13 163 ASN A O 1
ATOM 947 N N . LYS A 1 164 ? -42.410 -31.218 5.938 1.00 23.21 164 LYS A N 1
ATOM 948 C CA . LYS A 1 164 ? -43.550 -32.008 5.447 1.00 24.43 164 LYS A CA 1
ATOM 949 C C . LYS A 1 164 ? -44.200 -31.338 4.204 1.00 25.46 164 LYS A C 1
ATOM 950 O O . LYS A 1 164 ? -44.770 -32.032 3.367 1.00 24.66 164 LYS A O 1
ATOM 956 N N . SER A 1 165 ? -44.118 -30.009 4.121 1.00 27.37 165 SER A N 1
ATOM 957 C CA . SER A 1 165 ? -44.656 -29.273 2.961 1.00 29.45 165 SER A CA 1
ATOM 958 C C . SER A 1 165 ? -43.863 -29.579 1.649 1.00 30.16 165 SER A C 1
ATOM 959 O O . SER A 1 165 ? -44.468 -29.784 0.579 1.00 30.17 165 SER A O 1
ATOM 962 N N . VAL A 1 166 ? -42.527 -29.663 1.728 1.00 28.75 166 VAL A N 1
ATOM 963 C CA . VAL A 1 166 ? -41.673 -30.012 0.566 1.00 28.10 166 VAL A CA 1
ATOM 964 C C . VAL A 1 166 ? -42.002 -31.447 0.163 1.00 27.78 166 VAL A C 1
ATOM 965 O O . VAL A 1 166 ? -42.195 -31.744 -1.034 1.00 27.24 166 VAL A O 1
ATOM 969 N N . PHE A 1 167 ? -42.122 -32.315 1.180 1.00 26.34 167 PHE A N 1
ATOM 970 C CA . PHE A 1 167 ? -42.462 -33.740 1.006 1.00 27.53 167 PHE A CA 1
ATOM 971 C C . PHE A 1 167 ? -43.828 -33.934 0.327 1.00 28.32 167 PHE A C 1
ATOM 972 O O . PHE A 1 167 ? -43.934 -34.723 -0.645 1.00 28.52 167 PHE A O 1
ATOM 980 N N . ALA A 1 168 ? -44.834 -33.205 0.843 1.00 29.92 168 ALA A N 1
ATOM 981 C CA . ALA A 1 168 ? -46.191 -33.150 0.254 1.00 31.66 168 ALA A CA 1
ATOM 982 C C . ALA A 1 168 ? -46.137 -32.742 -1.232 1.00 33.69 168 ALA A C 1
ATOM 983 O O . ALA A 1 168 ? -46.550 -33.529 -2.101 1.00 34.73 168 ALA A O 1
ATOM 985 N N . GLU A 1 169 ? -45.594 -31.564 -1.534 1.00 34.28 169 GLU A N 1
ATOM 986 C CA . GLU A 1 169 ? -45.481 -31.111 -2.932 1.00 36.47 169 GLU A CA 1
ATOM 987 C C . GLU A 1 169 ? -44.706 -32.020 -3.872 1.00 37.34 169 GLU A C 1
ATOM 988 O O . GLU A 1 169 ? -44.896 -31.934 -5.079 1.00 38.00 169 GLU A O 1
ATOM 994 N N . HIS A 1 170 ? -43.830 -32.875 -3.369 1.00 37.67 170 HIS A N 1
ATOM 995 C CA . HIS A 1 170 ? -43.074 -33.730 -4.288 1.00 37.67 170 HIS A CA 1
ATOM 996 C C . HIS A 1 170 ? -43.338 -35.221 -4.101 1.00 36.71 170 HIS A C 1
ATOM 997 O O . HIS A 1 170 ? -42.596 -36.055 -4.612 1.00 37.14 170 HIS A O 1
ATOM 1004 N N . LYS A 1 171 ? -44.426 -35.537 -3.409 1.00 36.60 171 LYS A N 1
ATOM 1005 C CA . LYS A 1 171 ? -44.858 -36.920 -3.201 1.00 37.61 171 LYS A CA 1
ATOM 1006 C C . LYS A 1 171 ? -43.824 -37.814 -2.569 1.00 37.05 171 LYS A C 1
ATOM 1007 O O . LYS A 1 171 ? -43.632 -38.959 -3.004 1.00 36.68 171 LYS A O 1
ATOM 1013 N N . LEU A 1 172 ? -43.154 -37.291 -1.524 1.00 35.39 172 LEU A N 1
ATOM 1014 C CA . LEU A 1 172 ? -42.111 -38.071 -0.851 1.00 33.75 172 LEU A CA 1
ATOM 1015 C C . LEU A 1 172 ? -42.630 -38.481 0.484 1.00 32.52 172 LEU A C 1
ATOM 1016 O O . LEU A 1 172 ? -43.535 -37.836 1.038 1.00 30.73 172 LEU A O 1
ATOM 1021 N N . THR A 1 173 ? -42.107 -39.604 0.956 1.00 31.62 173 THR A N 1
ATOM 1022 C CA . THR A 1 173 ? -42.366 -40.018 2.316 1.00 32.27 173 THR A CA 1
ATOM 1023 C C . THR A 1 173 ? -41.013 -40.117 3.028 1.00 31.76 173 THR A C 1
ATOM 1024 O O . THR A 1 173 ? -39.960 -40.262 2.371 1.00 31.81 173 THR A O 1
ATOM 1028 N N . PRO A 1 174 ? -41.036 -40.014 4.372 1.00 31.81 174 PRO A N 1
ATOM 1029 C CA . PRO A 1 174 ? -39.836 -40.235 5.221 1.00 30.50 174 PRO A CA 1
ATOM 1030 C C . PRO A 1 174 ? -39.176 -41.595 4.929 1.00 29.78 174 PRO A C 1
ATOM 1031 O O . PRO A 1 174 ? -39.859 -42.620 4.843 1.00 30.14 174 PRO A O 1
ATOM 1035 N N . PRO A 1 175 ? -37.849 -41.604 4.713 1.00 29.25 175 PRO A N 1
ATOM 1036 C CA . PRO A 1 175 ? -37.299 -42.853 4.230 1.00 28.76 175 PRO A CA 1
ATOM 1037 C C . PRO A 1 175 ? -37.051 -43.822 5.383 1.00 29.62 175 PRO A C 1
ATOM 1038 O O . PRO A 1 175 ? -36.514 -43.402 6.417 1.00 29.10 175 PRO A O 1
ATOM 1042 N N . THR A 1 176 ? -37.424 -45.096 5.205 1.00 29.34 176 THR A N 1
ATOM 1043 C CA . THR A 1 176 ? -37.185 -46.116 6.230 1.00 29.12 176 THR A CA 1
ATOM 1044 C C . THR A 1 176 ? -35.971 -46.951 5.874 1.00 28.88 176 THR A C 1
ATOM 1045 O O . THR A 1 176 ? -35.368 -47.572 6.763 1.00 28.67 176 THR A O 1
ATOM 1049 N N . THR A 1 177 ? -35.596 -46.971 4.581 1.00 28.24 177 THR A N 1
ATOM 1050 C CA . THR A 1 177 ? -34.402 -47.685 4.105 1.00 27.64 177 THR A CA 1
ATOM 1051 C C . THR A 1 177 ? -33.456 -46.696 3.400 1.00 26.61 177 THR A C 1
ATOM 1052 O O . THR A 1 177 ? -33.878 -45.624 2.991 1.00 25.69 177 THR A O 1
ATOM 1056 N N . TRP A 1 178 ? -32.197 -47.096 3.255 1.00 28.31 178 TRP A N 1
ATOM 1057 C CA . TRP A 1 178 ? -31.183 -46.364 2.549 1.00 28.73 178 TRP A CA 1
ATOM 1058 C C . TRP A 1 178 ? -31.560 -46.149 1.071 1.00 29.98 178 TRP A C 1
ATOM 1059 O O . TRP A 1 178 ? -31.398 -45.040 0.553 1.00 28.30 178 TRP A O 1
ATOM 1070 N N . ASP A 1 179 ? -32.144 -47.163 0.413 1.00 30.77 179 ASP A N 1
ATOM 1071 C CA . ASP A 1 179 ? -32.624 -46.939 -0.957 1.00 31.25 179 ASP A CA 1
ATOM 1072 C C . ASP A 1 179 ? -33.673 -45.869 -1.030 1.00 29.36 179 ASP A C 1
ATOM 1073 O O . ASP A 1 179 ? -33.607 -45.065 -1.939 1.00 28.62 179 ASP A O 1
ATOM 1078 N N . GLN A 1 180 ? -34.592 -45.820 -0.057 1.00 28.71 180 GLN A N 1
ATOM 1079 C CA . GLN A 1 180 ? -35.631 -44.782 -0.044 1.00 29.49 180 GLN A CA 1
ATOM 1080 C C . GLN A 1 180 ? -35.027 -43.423 0.202 1.00 27.24 180 GLN A C 1
ATOM 1081 O O . GLN A 1 180 ? -35.427 -42.420 -0.402 1.00 27.41 180 GLN A O 1
ATOM 1087 N N . LEU A 1 181 ? -34.049 -43.379 1.091 1.00 26.83 181 LEU A N 1
ATOM 1088 C CA . LEU A 1 181 ? -33.330 -42.123 1.278 1.00 25.13 181 LEU A CA 1
ATOM 1089 C C . LEU A 1 181 ? -32.693 -41.604 -0.039 1.00 25.34 181 LEU A C 1
ATOM 1090 O O . LEU A 1 181 ? -32.857 -40.416 -0.372 1.00 24.82 181 LEU A O 1
ATOM 1095 N N . LEU A 1 182 ? -32.013 -42.495 -0.789 1.00 25.51 182 LEU A N 1
ATOM 1096 C CA . LEU A 1 182 ? -31.430 -42.197 -2.088 1.00 26.09 182 LEU A CA 1
ATOM 1097 C C . LEU A 1 182 ? -32.500 -41.793 -3.115 1.00 27.86 182 LEU A C 1
ATOM 1098 O O . LEU A 1 182 ? -32.289 -40.878 -3.923 1.00 28.27 182 LEU A O 1
ATOM 1103 N N . ASP A 1 183 ? -33.669 -42.406 -3.021 1.00 28.16 183 ASP A N 1
ATOM 1104 C CA . ASP A 1 183 ? -34.788 -42.078 -3.899 1.00 29.53 183 ASP A CA 1
ATOM 1105 C C . ASP A 1 183 ? -35.217 -40.643 -3.654 1.00 29.27 183 ASP A C 1
ATOM 1106 O O . ASP A 1 183 ? -35.481 -39.854 -4.604 1.00 28.73 183 ASP A O 1
ATOM 1111 N N . ASN A 1 184 ? -35.292 -40.278 -2.369 1.00 28.24 184 ASN A N 1
ATOM 1112 C CA . ASN A 1 184 ? -35.720 -38.928 -2.005 1.00 27.63 184 ASN A CA 1
ATOM 1113 C C . ASN A 1 184 ? -34.656 -37.913 -2.406 1.00 26.37 184 ASN A C 1
ATOM 1114 O O . ASN A 1 184 ? -34.982 -36.805 -2.771 1.00 26.95 184 ASN A O 1
ATOM 1119 N N . VAL A 1 185 ? -33.371 -38.277 -2.284 1.00 25.40 185 VAL A N 1
ATOM 1120 C CA . VAL A 1 185 ? -32.257 -37.427 -2.751 1.00 24.38 185 VAL A CA 1
ATOM 1121 C C . VAL A 1 185 ? -32.412 -37.154 -4.282 1.00 25.74 185 VAL A C 1
ATOM 1122 O O . VAL A 1 185 ? -32.325 -36.014 -4.741 1.00 23.88 185 VAL A O 1
ATOM 1126 N N . ALA A 1 186 ? -32.653 -38.217 -5.049 1.00 26.64 186 ALA A N 1
ATOM 1127 C CA . ALA A 1 186 ? -32.743 -38.074 -6.515 1.00 28.38 186 ALA A CA 1
ATOM 1128 C C . ALA A 1 186 ? -33.912 -37.129 -6.860 1.00 29.43 186 ALA A C 1
ATOM 1129 O O . ALA A 1 186 ? -33.728 -36.196 -7.648 1.00 30.17 186 ALA A O 1
ATOM 1131 N N . LYS A 1 187 ? -35.079 -37.321 -6.233 1.00 29.65 187 LYS A N 1
ATOM 1132 C CA . LYS A 1 187 ? -36.293 -36.512 -6.536 1.00 30.81 187 LYS A CA 1
ATOM 1133 C C . LYS A 1 187 ? -36.256 -35.044 -6.093 1.00 30.38 187 LYS A C 1
ATOM 1134 O O . LYS A 1 187 ? -36.823 -34.155 -6.749 1.00 29.96 187 LYS A O 1
ATOM 1140 N N . LEU A 1 188 ? -35.596 -34.797 -4.960 1.00 29.70 188 LEU A N 1
ATOM 1141 C CA . LEU A 1 188 ? -35.371 -33.445 -4.482 1.00 29.75 188 LEU A CA 1
ATOM 1142 C C . LEU A 1 188 ? -34.409 -32.735 -5.442 1.00 29.71 188 LEU A C 1
ATOM 1143 O O . LEU A 1 188 ? -34.636 -31.585 -5.798 1.00 28.25 188 LEU A O 1
ATOM 1148 N N . LYS A 1 189 ? -33.362 -33.421 -5.883 1.00 30.91 189 LYS A N 1
ATOM 1149 C CA . LYS A 1 189 ? -32.400 -32.778 -6.778 1.00 34.09 189 LYS A CA 1
ATOM 1150 C C . LYS A 1 189 ? -33.113 -32.317 -8.055 1.00 35.59 189 LYS A C 1
ATOM 1151 O O . LYS A 1 189 ? -32.972 -31.139 -8.491 1.00 36.15 189 LYS A O 1
ATOM 1157 N N . LYS A 1 190 ? -33.899 -33.254 -8.607 1.00 37.12 190 LYS A N 1
ATOM 1158 C CA . LYS A 1 190 ? -34.742 -33.046 -9.811 1.00 38.04 190 LYS A CA 1
ATOM 1159 C C . LYS A 1 190 ? -35.717 -31.899 -9.581 1.00 36.99 190 LYS A C 1
ATOM 1160 O O . LYS A 1 190 ? -36.013 -31.128 -10.499 1.00 37.14 190 LYS A O 1
ATOM 1166 N N . ALA A 1 191 ? -36.179 -31.756 -8.348 1.00 35.61 191 ALA A N 1
ATOM 1167 C CA . ALA A 1 191 ? -37.120 -30.692 -7.982 1.00 34.39 191 ALA A CA 1
ATOM 1168 C C . ALA A 1 191 ? -36.489 -29.327 -7.615 1.00 34.17 191 ALA A C 1
ATOM 1169 O O . ALA A 1 191 ? -37.212 -28.368 -7.296 1.00 33.69 191 ALA A O 1
ATOM 1171 N N . GLY A 1 192 ? -35.155 -29.233 -7.663 1.00 32.82 192 GLY A N 1
ATOM 1172 C CA . GLY A 1 192 ? -34.470 -27.970 -7.428 1.00 32.32 192 GLY A CA 1
ATOM 1173 C C . GLY A 1 192 ? -34.253 -27.652 -5.959 1.00 32.26 192 GLY A C 1
ATOM 1174 O O . GLY A 1 192 ? -33.954 -26.508 -5.622 1.00 32.24 192 GLY A O 1
ATOM 1175 N N . VAL A 1 193 ? -34.384 -28.657 -5.092 1.00 30.47 193 VAL A N 1
ATOM 1176 C CA . VAL A 1 193 ? -34.345 -28.466 -3.623 1.00 30.05 193 VAL A CA 1
ATOM 1177 C C . VAL A 1 193 ? -33.163 -29.264 -3.089 1.00 29.09 193 VAL A C 1
ATOM 1178 O O . VAL A 1 193 ? -32.979 -30.412 -3.508 1.00 30.20 193 VAL A O 1
ATOM 1182 N N . THR A 1 194 ? -32.335 -28.665 -2.228 1.00 26.39 194 THR A N 1
ATOM 1183 C CA . THR A 1 194 ? -31.185 -29.378 -1.655 1.00 24.97 194 THR A CA 1
ATOM 1184 C C . THR A 1 194 ? -31.713 -30.559 -0.811 1.00 22.73 194 THR A C 1
ATOM 1185 O O . THR A 1 194 ? -32.588 -30.372 0.022 1.00 22.61 194 THR A O 1
ATOM 1189 N N . PRO A 1 195 ? -31.207 -31.786 -1.034 1.00 22.10 195 PRO A N 1
ATOM 1190 C CA . PRO A 1 195 ? -31.917 -32.848 -0.274 1.00 21.00 195 PRO A CA 1
ATOM 1191 C C . PRO A 1 195 ? -31.754 -32.690 1.274 1.00 20.93 195 PRO A C 1
ATOM 1192 O O . PRO A 1 195 ? -32.735 -32.757 1.986 1.00 22.52 195 PRO A O 1
ATOM 1196 N N . PHE A 1 196 ? -30.552 -32.399 1.724 1.00 20.47 196 PHE A N 1
ATOM 1197 C CA . PHE A 1 196 ? -30.285 -32.183 3.176 1.00 21.07 196 PHE A CA 1
ATOM 1198 C C . PHE A 1 196 ? -29.635 -30.823 3.440 1.00 20.70 196 PHE A C 1
ATOM 1199 O O . PHE A 1 196 ? -28.580 -30.510 2.862 1.00 20.72 196 PHE A O 1
ATOM 1207 N N . ALA A 1 197 ? -30.229 -30.052 4.364 1.00 20.07 197 ALA A N 1
ATOM 1208 C CA . ALA A 1 197 ? -29.493 -28.966 5.062 1.00 17.94 197 ALA A CA 1
ATOM 1209 C C . ALA A 1 197 ? -28.273 -29.510 5.815 1.00 19.03 197 ALA A C 1
ATOM 1210 O O . ALA A 1 197 ? -28.262 -30.650 6.304 1.00 18.66 197 ALA A O 1
ATOM 1212 N N . LEU A 1 198 ? -27.209 -28.727 5.884 1.00 19.01 198 LEU A N 1
ATOM 1213 C CA . LEU A 1 198 ? -25.959 -29.237 6.526 1.00 18.71 198 LEU A CA 1
ATOM 1214 C C . LEU A 1 198 ? -25.107 -28.081 7.071 1.00 19.12 198 LEU A C 1
ATOM 1215 O O . LEU A 1 198 ? -24.673 -27.219 6.297 1.00 19.29 198 LEU A O 1
ATOM 1220 N N . GLY A 1 199 ? -24.927 -28.005 8.400 1.00 18.22 199 GLY A N 1
ATOM 1221 C CA . GLY A 1 199 ? -24.057 -26.965 8.994 1.00 18.49 199 GLY A CA 1
ATOM 1222 C C . GLY A 1 199 ? -22.594 -27.380 8.919 1.00 18.69 199 GLY A C 1
ATOM 1223 O O . GLY A 1 199 ? -22.011 -27.842 9.891 1.00 18.45 199 GLY A O 1
ATOM 1224 N N . GLY A 1 200 ? -21.986 -27.239 7.744 1.00 17.44 200 GLY A N 1
ATOM 1225 C CA . GLY A 1 200 ? -20.597 -27.646 7.580 1.00 17.31 200 GLY A CA 1
ATOM 1226 C C . GLY A 1 200 ? -19.636 -26.854 8.450 1.00 17.14 200 GLY A C 1
ATOM 1227 O O . GLY A 1 200 ? -18.584 -27.367 8.820 1.00 19.42 200 GLY A O 1
ATOM 1228 N N . VAL A 1 201 ? -19.972 -25.619 8.782 1.00 17.15 201 VAL A N 1
ATOM 1229 C CA . VAL A 1 201 ? -19.060 -24.793 9.582 1.00 18.34 201 VAL A CA 1
ATOM 1230 C C . VAL A 1 201 ? -18.561 -25.479 10.857 1.00 19.29 201 VAL A C 1
ATOM 1231 O O . VAL A 1 201 ? -17.341 -25.576 11.136 1.00 20.25 201 VAL A O 1
ATOM 1235 N N . GLU A 1 202 ? -19.513 -26.011 11.597 1.00 20.56 202 GLU A N 1
ATOM 1236 C CA . GLU A 1 202 ? -19.236 -26.620 12.900 1.00 19.24 202 GLU A CA 1
ATOM 1237 C C . GLU A 1 202 ? -18.639 -28.000 12.856 1.00 18.45 202 GLU A C 1
ATOM 1238 O O . GLU A 1 202 ? -18.112 -28.433 13.874 1.00 16.91 202 GLU A O 1
ATOM 1244 N N . ILE A 1 203 ? -18.693 -28.646 11.686 1.00 18.49 203 ILE A N 1
ATOM 1245 C CA . ILE A 1 203 ? -18.162 -29.996 11.412 1.00 18.21 203 ILE A CA 1
ATOM 1246 C C . ILE A 1 203 ? -18.985 -31.067 12.148 1.00 17.71 203 ILE A C 1
ATOM 1247 O O . ILE A 1 203 ? -19.270 -32.085 11.569 1.00 18.53 203 ILE A O 1
ATOM 1252 N N . TRP A 1 204 ? -19.341 -30.857 13.423 1.00 16.61 204 TRP A N 1
ATOM 1253 C CA . TRP A 1 204 ? -20.070 -31.945 14.119 1.00 15.95 204 TRP A CA 1
ATOM 1254 C C . TRP A 1 204 ? -21.411 -32.303 13.420 1.00 16.48 204 TRP A C 1
ATOM 1255 O O . TRP A 1 204 ? -21.819 -33.468 13.538 1.00 17.22 204 TRP A O 1
ATOM 1266 N N . PRO A 1 205 ? -22.095 -31.344 12.679 1.00 15.84 205 PRO A N 1
ATOM 1267 C CA . PRO A 1 205 ? -23.239 -31.751 11.864 1.00 15.36 205 PRO A CA 1
ATOM 1268 C C . PRO A 1 205 ? -22.909 -32.743 10.738 1.00 15.72 205 PRO A C 1
ATOM 1269 O O . PRO A 1 205 ? -23.742 -33.593 10.465 1.00 15.40 205 PRO A O 1
ATOM 1273 N N . GLU A 1 206 ? -21.708 -32.694 10.202 1.00 15.71 206 GLU A N 1
ATOM 1274 C CA . GLU A 1 206 ? -21.193 -33.707 9.264 1.00 17.68 206 GLU A CA 1
ATOM 1275 C C . GLU A 1 206 ? -20.942 -35.035 9.960 1.00 17.36 206 GLU A C 1
ATOM 1276 O O . GLU A 1 206 ? -21.289 -36.118 9.412 1.00 17.70 206 GLU A O 1
ATOM 1282 N N . LEU A 1 207 ? -20.326 -34.925 11.136 1.00 16.76 207 LEU A N 1
ATOM 1283 C CA . LEU A 1 207 ? -20.051 -36.046 12.025 1.00 16.06 207 LEU A CA 1
ATOM 1284 C C . LEU A 1 207 ? -21.306 -36.905 12.270 1.00 15.47 207 LEU A C 1
ATOM 1285 O O . LEU A 1 207 ? -21.192 -38.140 12.259 1.00 14.55 207 LEU A O 1
ATOM 1290 N N . MET A 1 208 ? -22.469 -36.282 12.407 1.00 14.30 208 MET A N 1
ATOM 1291 C CA . MET A 1 208 ? -23.725 -37.064 12.670 1.00 15.41 208 MET A CA 1
ATOM 1292 C C . MET A 1 208 ? -24.016 -38.083 11.582 1.00 15.98 208 MET A C 1
ATOM 1293 O O . MET A 1 208 ? -24.520 -39.137 11.859 1.00 14.73 208 MET A O 1
ATOM 1298 N N . TRP A 1 209 ? -23.669 -37.781 10.324 1.00 17.16 209 TRP A N 1
ATOM 1299 C CA . TRP A 1 209 ? -23.927 -38.761 9.223 1.00 15.99 209 TRP A CA 1
ATOM 1300 C C . TRP A 1 209 ? -23.051 -39.993 9.365 1.00 15.97 209 TRP A C 1
ATOM 1301 O O . TRP A 1 209 ? -23.527 -41.107 9.199 1.00 17.34 209 TRP A O 1
ATOM 1312 N N . LEU A 1 210 ? -21.766 -39.779 9.685 1.00 15.97 210 LEU A N 1
ATOM 1313 C CA . LEU A 1 210 ? -20.845 -40.846 9.887 1.00 15.91 210 LEU A CA 1
ATOM 1314 C C . LEU A 1 210 ? -21.216 -41.686 11.123 1.00 16.21 210 LEU A C 1
ATOM 1315 O O . LEU A 1 210 ? -21.087 -42.934 11.144 1.00 15.09 210 LEU A O 1
ATOM 1320 N N . GLU A 1 211 ? -21.693 -41.012 12.176 1.00 16.28 211 GLU A N 1
ATOM 1321 C CA . GLU A 1 211 ? -22.091 -41.749 13.361 1.00 16.82 211 GLU A CA 1
ATOM 1322 C C . GLU A 1 211 ? -23.211 -42.761 13.084 1.00 16.42 211 GLU A C 1
ATOM 1323 O O . GLU A 1 211 ? -23.138 -43.879 13.576 1.00 18.03 211 GLU A O 1
ATOM 1329 N N . TYR A 1 212 ? -24.280 -42.331 12.417 1.00 16.53 212 TYR A N 1
ATOM 1330 C CA . TYR A 1 212 ? -25.336 -43.247 12.110 1.00 14.98 212 TYR A CA 1
ATOM 1331 C C . TYR A 1 212 ? -24.881 -44.268 11.106 1.00 16.70 212 TYR A C 1
ATOM 1332 O O . TYR A 1 212 ? -25.268 -45.422 11.206 1.00 16.87 212 TYR A O 1
ATOM 1341 N N . LEU A 1 213 ? -24.126 -43.860 10.065 1.00 15.22 213 LEU A N 1
ATOM 1342 C CA . LEU A 1 213 ? -23.695 -44.845 9.085 1.00 15.60 213 LEU A CA 1
ATOM 1343 C C . LEU A 1 213 ? -22.807 -45.958 9.669 1.00 15.16 213 LEU A C 1
ATOM 1344 O O . LEU A 1 213 ? -23.018 -47.123 9.332 1.00 19.08 213 LEU A O 1
ATOM 1349 N N . VAL A 1 214 ? -21.826 -45.636 10.517 1.00 15.73 214 VAL A N 1
ATOM 1350 C CA . VAL A 1 214 ? -20.986 -46.667 11.103 1.00 14.78 214 VAL A CA 1
ATOM 1351 C C . VAL A 1 214 ? -21.869 -47.618 11.950 1.00 16.32 214 VAL A C 1
ATOM 1352 O O . VAL A 1 214 ? -21.715 -48.854 11.889 1.00 15.98 214 VAL A O 1
ATOM 1356 N N . ASP A 1 215 ? -22.800 -47.045 12.709 1.00 14.57 215 ASP A N 1
ATOM 1357 C CA . ASP A 1 215 ? -23.663 -47.871 13.558 1.00 16.85 215 ASP A CA 1
ATOM 1358 C C . ASP A 1 215 ? -24.568 -48.767 12.711 1.00 18.03 215 ASP A C 1
ATOM 1359 O O . ASP A 1 215 ? -24.591 -50.031 12.927 1.00 18.59 215 ASP A O 1
ATOM 1364 N N . ARG A 1 216 ? -25.211 -48.164 11.708 1.00 16.05 216 ARG A N 1
ATOM 1365 C CA . ARG A 1 216 ? -26.060 -48.929 10.745 1.00 17.64 216 ARG A CA 1
ATOM 1366 C C . ARG A 1 216 ? -25.298 -50.038 9.998 1.00 18.81 216 ARG A C 1
ATOM 1367 O O . ARG A 1 216 ? -25.812 -51.177 9.890 1.00 20.34 216 ARG A O 1
ATOM 1375 N N . ILE A 1 217 ? -24.084 -49.742 9.587 1.00 17.25 217 ILE A N 1
ATOM 1376 C CA . ILE A 1 217 ? -23.278 -50.711 8.813 1.00 17.89 217 ILE A CA 1
ATOM 1377 C C . ILE A 1 217 ? -22.594 -51.775 9.673 1.00 19.06 217 ILE A C 1
ATOM 1378 O O . ILE A 1 217 ? -22.704 -53.011 9.406 1.00 19.96 217 ILE A O 1
ATOM 1383 N N . GLY A 1 218 ? -21.854 -51.361 10.697 1.00 19.33 218 GLY A N 1
ATOM 1384 C CA . GLY A 1 218 ? -21.046 -52.325 11.468 1.00 19.17 218 GLY A CA 1
ATOM 1385 C C . GLY A 1 218 ? -21.596 -52.682 12.847 1.00 19.68 218 GLY A C 1
ATOM 1386 O O . GLY A 1 218 ? -21.081 -53.630 13.519 1.00 20.23 218 GLY A O 1
ATOM 1387 N N . GLY A 1 219 ? -22.620 -51.948 13.270 1.00 19.00 219 GLY A N 1
ATOM 1388 C CA . GLY A 1 219 ? -23.195 -52.110 14.610 1.00 19.17 219 GLY A CA 1
ATOM 1389 C C . GLY A 1 219 ? -22.408 -51.292 15.643 1.00 20.62 219 GLY A C 1
ATOM 1390 O O . GLY A 1 219 ? -21.326 -50.827 15.329 1.00 20.85 219 GLY A O 1
ATOM 1391 N N . PRO A 1 220 ? -22.910 -51.196 16.889 1.00 20.80 220 PRO A N 1
ATOM 1392 C CA . PRO A 1 220 ? -22.259 -50.404 17.952 1.00 21.53 220 PRO A CA 1
ATOM 1393 C C . PRO A 1 220 ? -20.901 -50.895 18.389 1.00 21.45 220 PRO A C 1
ATOM 1394 O O . PRO A 1 220 ? -20.146 -50.104 18.866 1.00 20.07 220 PRO A O 1
ATOM 1398 N N . GLN A 1 221 ? -20.568 -52.173 18.194 1.00 21.38 221 GLN A N 1
ATOM 1399 C CA . GLN A 1 221 ? -19.253 -52.727 18.616 1.00 23.60 221 GLN A CA 1
ATOM 1400 C C . GLN A 1 221 ? -18.096 -52.003 17.959 1.00 23.41 221 GLN A C 1
ATOM 1401 O O . GLN A 1 221 ? -17.013 -51.964 18.514 1.00 24.31 221 GLN A O 1
ATOM 1407 N N . VAL A 1 222 ? -18.332 -51.408 16.784 1.00 20.68 222 VAL A N 1
ATOM 1408 C CA . VAL A 1 222 ? -17.232 -50.815 15.984 1.00 19.84 222 VAL A CA 1
ATOM 1409 C C . VAL A 1 222 ? -16.797 -49.549 16.680 1.00 18.65 222 VAL A C 1
ATOM 1410 O O . VAL A 1 222 ? -15.619 -49.431 17.056 1.00 18.65 222 VAL A O 1
ATOM 1414 N N . PHE A 1 223 ? -17.742 -48.625 16.891 1.00 18.06 223 PHE A N 1
ATOM 1415 C CA . PHE A 1 223 ? -17.355 -47.418 17.635 1.00 19.10 223 PHE A CA 1
ATOM 1416 C C . PHE A 1 223 ? -16.915 -47.633 19.134 1.00 20.70 223 PHE A C 1
ATOM 1417 O O . PHE A 1 223 ? -16.034 -46.933 19.666 1.00 20.56 223 PHE A O 1
ATOM 1425 N N . ASP A 1 224 ? -17.540 -48.594 19.799 1.00 20.54 224 ASP A N 1
ATOM 1426 C CA . ASP A 1 224 ? -17.168 -48.981 21.163 1.00 23.68 224 ASP A CA 1
ATOM 1427 C C . ASP A 1 224 ? -15.691 -49.281 21.304 1.00 22.81 224 ASP A C 1
ATOM 1428 O O . ASP A 1 224 ? -15.052 -48.791 22.214 1.00 20.39 224 ASP A O 1
ATOM 1433 N N . LYS A 1 225 ? -15.157 -50.043 20.350 1.00 23.80 225 LYS A N 1
ATOM 1434 C CA . LYS A 1 225 ? -13.763 -50.429 20.342 1.00 24.15 225 LYS A CA 1
ATOM 1435 C C . LYS A 1 225 ? -12.854 -49.203 20.152 1.00 24.87 225 LYS A C 1
ATOM 1436 O O . LYS A 1 225 ? -11.793 -49.071 20.825 1.00 24.16 225 LYS A O 1
ATOM 1442 N N . ILE A 1 226 ? -13.259 -48.334 19.225 1.00 23.23 226 ILE A N 1
ATOM 1443 C CA . ILE A 1 226 ? -12.602 -47.036 18.942 1.00 23.13 226 ILE A CA 1
ATOM 1444 C C . ILE A 1 226 ? -12.606 -46.068 20.137 1.00 23.95 226 ILE A C 1
ATOM 1445 O O . ILE A 1 226 ? -11.539 -45.467 20.481 1.00 24.41 226 ILE A O 1
ATOM 1450 N N . ARG A 1 227 ? -13.773 -45.891 20.753 1.00 23.86 227 ARG A N 1
ATOM 1451 C CA . ARG A 1 227 ? -13.896 -44.885 21.861 1.00 25.37 227 ARG A CA 1
ATOM 1452 C C . ARG A 1 227 ? -13.168 -45.315 23.103 1.00 26.21 227 ARG A C 1
ATOM 1453 O O . ARG A 1 227 ? -12.776 -44.492 23.907 1.00 27.35 227 ARG A O 1
ATOM 1461 N N . ASN A 1 228 ? -13.025 -46.608 23.295 1.00 28.80 228 ASN A N 1
ATOM 1462 C CA . ASN A 1 228 ? -12.203 -47.085 24.381 1.00 32.57 228 ASN A CA 1
ATOM 1463 C C . ASN A 1 228 ? -10.701 -47.111 24.009 1.00 34.02 228 ASN A C 1
ATOM 1464 O O . ASN A 1 228 ? -9.977 -47.960 24.482 1.00 37.00 228 ASN A O 1
ATOM 1469 N N . GLY A 1 229 ? -10.282 -46.181 23.144 1.00 35.03 229 GLY A N 1
ATOM 1470 C CA . GLY A 1 229 ? -8.867 -45.797 22.923 1.00 34.45 229 GLY A CA 1
ATOM 1471 C C . GLY A 1 229 ? -8.014 -46.609 21.951 1.00 34.44 229 GLY A C 1
ATOM 1472 O O . GLY A 1 229 ? -6.816 -46.330 21.791 1.00 33.66 229 GLY A O 1
ATOM 1473 N N . ASP A 1 230 ? -8.606 -47.600 21.280 1.00 32.26 230 ASP A N 1
ATOM 1474 C CA . ASP A 1 230 ? -7.868 -48.328 20.263 1.00 31.26 230 ASP A CA 1
ATOM 1475 C C . ASP A 1 230 ? -8.019 -47.679 18.849 1.00 28.37 230 ASP A C 1
ATOM 1476 O O . ASP A 1 230 ? -8.970 -47.998 18.139 1.00 27.74 230 ASP A O 1
ATOM 1481 N N . ALA A 1 231 ? -7.100 -46.799 18.437 1.00 26.58 231 ALA A N 1
ATOM 1482 C CA . ALA A 1 231 ? -7.157 -46.192 17.067 1.00 24.99 231 ALA A CA 1
ATOM 1483 C C . ALA A 1 231 ? -7.141 -47.215 15.901 1.00 24.01 231 ALA A C 1
ATOM 1484 O O . ALA A 1 231 ? -7.558 -46.893 14.825 1.00 21.71 231 ALA A O 1
ATOM 1486 N N . SER A 1 232 ? -6.588 -48.421 16.077 1.00 25.05 232 SER A N 1
ATOM 1487 C CA . SER A 1 232 ? -6.648 -49.391 14.960 1.00 25.60 232 SER A CA 1
ATOM 1488 C C . SER A 1 232 ? -8.107 -49.755 14.695 1.00 25.06 232 SER A C 1
ATOM 1489 O O . SER A 1 232 ? -8.447 -50.209 13.613 1.00 25.42 232 SER A O 1
ATOM 1492 N N . GLY A 1 233 ? -8.983 -49.493 15.665 1.00 24.72 233 GLY A N 1
ATOM 1493 C CA . GLY A 1 233 ? -10.448 -49.645 15.461 1.00 24.59 233 GLY A CA 1
ATOM 1494 C C . GLY A 1 233 ? -11.036 -48.859 14.290 1.00 23.45 233 GLY A C 1
ATOM 1495 O O . GLY A 1 233 ? -12.092 -49.227 13.717 1.00 25.12 233 GLY A O 1
ATOM 1496 N N . TRP A 1 234 ? -10.363 -47.784 13.900 1.00 22.44 234 TRP A N 1
ATOM 1497 C CA . TRP A 1 234 ? -10.790 -46.980 12.767 1.00 22.31 234 TRP A CA 1
ATOM 1498 C C . TRP A 1 234 ? -10.609 -47.734 11.486 1.00 22.59 234 TRP A C 1
ATOM 1499 O O . TRP A 1 234 ? -11.202 -47.372 10.457 1.00 21.71 234 TRP A O 1
ATOM 1510 N N . GLY A 1 235 ? -9.774 -48.779 11.542 1.00 23.60 235 GLY A N 1
ATOM 1511 C CA . GLY A 1 235 ? -9.557 -49.636 10.384 1.00 24.05 235 GLY A CA 1
ATOM 1512 C C . GLY A 1 235 ? -10.664 -50.655 10.103 1.00 26.19 235 GLY A C 1
ATOM 1513 O O . GLY A 1 235 ? -10.602 -51.388 9.079 1.00 25.25 235 GLY A O 1
ATOM 1514 N N . ASP A 1 236 ? -11.680 -50.717 10.980 1.00 24.87 236 ASP A N 1
ATOM 1515 C CA . ASP A 1 236 ? -12.822 -51.579 10.747 1.00 24.09 236 ASP A CA 1
ATOM 1516 C C . ASP A 1 236 ? -13.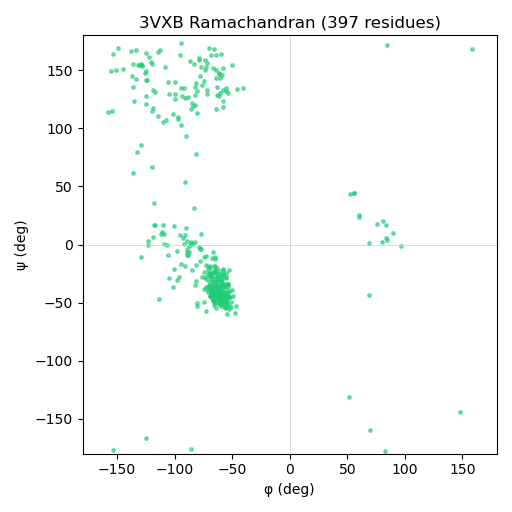477 -51.308 9.412 1.00 22.13 236 ASP A C 1
ATOM 1517 O O . ASP A 1 236 ? -13.663 -50.171 9.049 1.00 22.11 236 ASP A O 1
ATOM 1522 N N . PRO A 1 237 ? -13.825 -52.358 8.631 1.00 22.61 237 PRO A N 1
ATOM 1523 C CA . PRO A 1 237 ? -14.408 -52.038 7.315 1.00 20.73 237 PRO A CA 1
ATOM 1524 C C . PRO A 1 237 ? -15.651 -51.128 7.314 1.00 20.19 237 PRO A C 1
ATOM 1525 O O . PRO A 1 237 ? -15.877 -50.455 6.323 1.00 19.50 237 PRO A O 1
ATOM 1529 N N . ALA A 1 238 ? -16.466 -51.133 8.391 1.00 19.33 238 ALA A N 1
ATOM 1530 C CA . ALA A 1 238 ? -17.677 -50.313 8.465 1.00 17.43 238 ALA A CA 1
ATOM 1531 C C . ALA A 1 238 ? -17.336 -48.831 8.443 1.00 16.87 238 ALA A C 1
ATOM 1532 O O . ALA A 1 238 ? -18.120 -48.022 7.946 1.00 15.74 238 ALA A O 1
ATOM 1534 N N . VAL A 1 239 ? -16.180 -48.488 8.992 1.00 17.79 239 VAL A N 1
ATOM 1535 C CA . VAL A 1 239 ? -15.740 -47.076 8.944 1.00 17.50 239 VAL A CA 1
ATOM 1536 C C . VAL A 1 239 ? -15.455 -46.606 7.487 1.00 18.58 239 VAL A C 1
ATOM 1537 O O . VAL A 1 239 ? -15.944 -45.594 7.037 1.00 16.29 239 VAL A O 1
ATOM 1541 N N . LEU A 1 240 ? -14.679 -47.386 6.741 1.00 17.70 240 LEU A N 1
ATOM 1542 C CA . LEU A 1 240 ? -14.379 -47.050 5.366 1.00 17.77 240 LEU A CA 1
ATOM 1543 C C . LEU A 1 240 ? -15.641 -47.001 4.568 1.00 17.59 240 LEU A C 1
ATOM 1544 O O . LEU A 1 240 ? -15.839 -46.117 3.736 1.00 18.55 240 LEU A O 1
ATOM 1549 N N . LYS A 1 241 ? -16.529 -47.955 4.821 1.00 19.25 241 LYS A N 1
ATOM 1550 C CA . LYS A 1 241 ? -17.802 -47.994 4.075 1.00 20.07 241 LYS A CA 1
ATOM 1551 C C . LYS A 1 241 ? -18.681 -46.781 4.331 1.00 19.41 241 LYS A C 1
ATOM 1552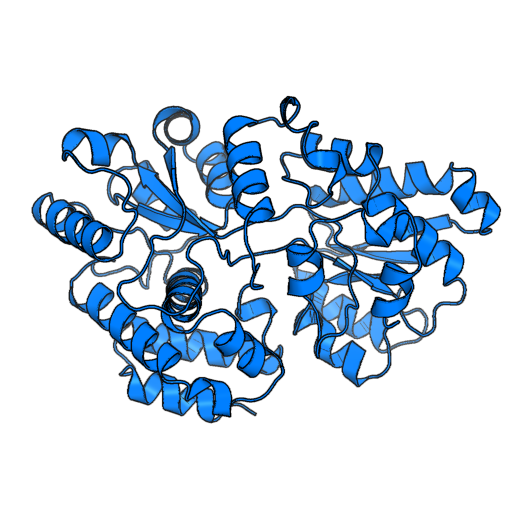 O O . LYS A 1 241 ? -19.265 -46.216 3.423 1.00 17.67 241 LYS A O 1
ATOM 1558 N N . ALA A 1 242 ? -18.685 -46.327 5.576 1.00 18.98 242 ALA A N 1
ATOM 1559 C CA . ALA A 1 242 ? -19.440 -45.147 5.961 1.00 17.60 242 ALA A CA 1
ATOM 1560 C C . ALA A 1 242 ? -18.850 -43.933 5.288 1.00 17.25 242 ALA A C 1
ATOM 1561 O O . ALA A 1 242 ? -19.597 -43.095 4.784 1.00 16.32 242 ALA A O 1
ATOM 1563 N N . ALA A 1 243 ? -17.515 -43.846 5.346 1.00 15.91 243 ALA A N 1
ATOM 1564 C CA . ALA A 1 243 ? -16.800 -42.797 4.694 1.00 18.95 243 ALA A CA 1
ATOM 1565 C C . ALA A 1 243 ? -17.067 -42.801 3.150 1.00 19.21 243 ALA A C 1
ATOM 1566 O O . ALA A 1 243 ? -17.315 -41.761 2.532 1.00 19.47 243 ALA A O 1
ATOM 1568 N N . GLN A 1 244 ? -17.132 -43.980 2.520 1.00 21.29 244 GLN A N 1
ATOM 1569 C CA . GLN A 1 244 ? -17.402 -44.030 1.069 1.00 20.45 244 GLN A CA 1
ATOM 1570 C C . GLN A 1 244 ? -18.828 -43.592 0.788 1.00 22.56 244 GLN A C 1
ATOM 1571 O O . GLN A 1 244 ? -19.117 -42.948 -0.228 1.00 20.19 244 GLN A O 1
ATOM 1577 N N . THR A 1 245 ? -19.738 -43.942 1.711 1.00 21.99 245 THR A N 1
ATOM 1578 C CA . THR A 1 245 ? -21.143 -43.590 1.574 1.00 20.82 245 THR A CA 1
ATOM 1579 C C . THR A 1 245 ? -21.308 -42.113 1.660 1.00 21.44 245 THR A C 1
ATOM 1580 O O . THR A 1 245 ? -22.047 -41.520 0.824 1.00 21.22 245 THR A O 1
ATOM 1584 N N . VAL A 1 246 ? -20.651 -41.500 2.653 1.00 22.08 246 VAL A N 1
ATOM 1585 C CA . VAL A 1 246 ? -20.662 -40.022 2.761 1.00 22.53 246 VAL A CA 1
ATOM 1586 C C . VAL A 1 246 ? -20.113 -39.328 1.491 1.00 21.65 246 VAL A C 1
ATOM 1587 O O . VAL A 1 246 ? -20.735 -38.373 0.989 1.00 19.87 246 VAL A O 1
ATOM 1591 N N . LYS A 1 247 ? -19.003 -39.840 0.982 1.00 20.53 247 LYS A N 1
ATOM 1592 C CA . LYS A 1 247 ? -18.395 -39.293 -0.240 1.00 23.05 247 LYS A CA 1
ATOM 1593 C C . LYS A 1 247 ? -19.429 -39.389 -1.379 1.00 23.22 247 LYS A C 1
ATOM 1594 O O . LYS A 1 247 ? -19.644 -38.403 -2.126 1.00 25.08 247 LYS A O 1
ATOM 1600 N N . GLN A 1 248 ? -20.089 -40.545 -1.517 1.00 24.21 248 GLN A N 1
ATOM 1601 C CA . GLN A 1 248 ? -21.088 -40.697 -2.577 1.00 24.76 248 GLN A CA 1
ATOM 1602 C C . GLN A 1 248 ? -22.181 -39.625 -2.454 1.00 23.52 248 GLN A C 1
ATOM 1603 O O . GLN A 1 248 ? -22.572 -39.006 -3.434 1.00 22.06 248 GLN A O 1
ATOM 1609 N N . LEU A 1 249 ? -22.712 -39.437 -1.246 1.00 22.71 249 LEU A N 1
ATOM 1610 C CA . LEU A 1 249 ? -23.764 -38.436 -1.034 1.00 20.86 249 LEU A CA 1
ATOM 1611 C C . LEU A 1 249 ? -23.288 -37.006 -1.368 1.00 20.39 249 LEU A C 1
ATOM 1612 O O . LEU A 1 249 ? -24.014 -36.273 -1.986 1.00 20.32 249 LEU A O 1
ATOM 1617 N N . VAL A 1 250 ? -22.109 -36.599 -0.878 1.00 21.51 250 VAL A N 1
ATOM 1618 C CA . VAL A 1 250 ? -21.551 -35.276 -1.192 1.00 22.65 250 VAL A CA 1
ATOM 1619 C C . VAL A 1 250 ? -21.360 -35.199 -2.725 1.00 24.91 250 VAL A C 1
ATOM 1620 O O . VAL A 1 250 ? -21.747 -34.223 -3.382 1.00 26.13 250 VAL A O 1
ATOM 1624 N N . ASP A 1 251 ? -20.689 -36.216 -3.280 1.00 26.40 251 ASP A N 1
ATOM 1625 C CA . ASP A 1 251 ? -20.407 -36.259 -4.754 1.00 27.10 251 ASP A CA 1
ATOM 1626 C C . ASP A 1 251 ? -21.674 -36.156 -5.580 1.00 26.84 251 ASP A C 1
ATOM 1627 O O . ASP A 1 251 ? -21.670 -35.552 -6.670 1.00 27.97 251 ASP A O 1
ATOM 1632 N N . GLU A 1 252 ? -22.753 -36.753 -5.088 1.00 27.89 252 GLU A N 1
ATOM 1633 C CA . GLU A 1 252 ? -24.057 -36.751 -5.784 1.00 28.83 252 GLU A CA 1
ATOM 1634 C C . GLU A 1 252 ? -24.886 -35.466 -5.549 1.00 28.50 252 GLU A C 1
ATOM 1635 O O . GLU A 1 252 ? -26.017 -35.342 -6.032 1.00 29.94 252 GLU A O 1
ATOM 1641 N N . GLY A 1 253 ? -24.350 -34.514 -4.808 1.00 26.59 253 GLY A N 1
ATOM 1642 C CA . GLY A 1 253 ? -25.116 -33.283 -4.553 1.00 26.52 253 GLY A CA 1
ATOM 1643 C C . GLY A 1 253 ? -26.172 -33.357 -3.450 1.00 26.07 253 GLY A C 1
ATOM 1644 O O . GLY A 1 253 ? -27.081 -32.523 -3.388 1.00 27.07 253 GLY A O 1
ATOM 1645 N N . ALA A 1 254 ? -26.062 -34.327 -2.541 1.00 24.06 254 ALA A N 1
ATOM 1646 C CA . ALA A 1 254 ? -27.095 -34.477 -1.524 1.00 24.26 254 ALA A CA 1
ATOM 1647 C C . ALA A 1 254 ? -27.110 -33.291 -0.530 1.00 23.60 254 ALA A C 1
ATOM 1648 O O . ALA A 1 254 ? -28.120 -33.037 0.072 1.00 23.35 254 ALA A O 1
ATOM 1650 N N . PHE A 1 255 ? -25.974 -32.596 -0.378 1.00 23.38 255 PHE A N 1
ATOM 1651 C CA . PHE A 1 255 ? -25.829 -31.445 0.529 1.00 22.89 255 PHE A CA 1
ATOM 1652 C C . PHE A 1 255 ? -25.626 -30.147 -0.241 1.00 24.95 255 PHE A C 1
ATOM 1653 O O . PHE A 1 255 ? -25.284 -29.095 0.342 1.00 24.32 255 PHE A O 1
ATOM 1661 N N . GLY A 1 256 ? -25.797 -30.233 -1.559 1.00 25.19 256 GLY A N 1
ATOM 1662 C CA . GLY A 1 256 ? -25.578 -29.066 -2.403 1.00 27.24 256 GLY A CA 1
ATOM 1663 C C . GLY A 1 256 ? -24.133 -28.725 -2.468 1.00 27.89 256 GLY A C 1
ATOM 1664 O O . GLY A 1 256 ? -23.245 -29.587 -2.194 1.00 27.93 256 GLY A O 1
ATOM 1665 N N . LYS A 1 257 ? -23.867 -27.467 -2.834 1.00 30.06 257 LYS A N 1
ATOM 1666 C CA . LYS A 1 257 ? -22.500 -27.030 -3.122 1.00 32.39 257 LYS A CA 1
ATOM 1667 C C . LYS A 1 257 ? -21.781 -26.168 -2.072 1.00 33.18 257 LYS A C 1
ATOM 1668 O O . LYS A 1 257 ? -20.505 -26.193 -1.986 1.00 36.08 257 LYS A O 1
ATOM 1674 N N . GLY A 1 258 ? -22.492 -25.382 -1.286 1.00 30.96 258 GLY A N 1
ATOM 1675 C CA . GLY A 1 258 ? -21.684 -24.499 -0.397 1.00 29.73 258 GLY A CA 1
ATOM 1676 C C . GLY A 1 258 ? -21.890 -24.743 1.095 1.00 28.37 258 GLY A C 1
ATOM 1677 O O . GLY A 1 258 ? -21.794 -23.818 1.890 1.00 28.51 258 GLY A O 1
ATOM 1678 N N . PHE A 1 259 ? -22.098 -26.005 1.470 1.00 27.15 259 PHE A N 1
ATOM 1679 C CA . PHE A 1 259 ? -22.448 -26.379 2.821 1.00 26.05 259 PHE A CA 1
ATOM 1680 C C . PHE A 1 259 ? -21.331 -26.104 3.800 1.00 24.78 259 PHE A C 1
ATOM 1681 O O . PHE A 1 259 ? -21.578 -25.895 4.990 1.00 22.54 259 PHE A O 1
ATOM 1689 N N . SER A 1 260 ? -20.100 -26.026 3.311 1.00 24.42 260 SER A N 1
ATOM 1690 C CA . SER A 1 260 ? -18.999 -25.837 4.213 1.00 27.23 260 SER A CA 1
ATOM 1691 C C . SER A 1 260 ? -18.994 -24.395 4.750 1.00 26.64 260 SER A C 1
ATOM 1692 O O . SER A 1 260 ? -18.314 -24.080 5.734 1.00 28.10 260 SER A O 1
ATOM 1695 N N . SER A 1 261 ? -19.822 -23.529 4.180 1.00 25.94 261 SER A N 1
ATOM 1696 C CA . SER A 1 261 ? -19.869 -22.194 4.723 1.00 25.57 261 SER A CA 1
ATOM 1697 C C . SER A 1 261 ? -21.209 -21.931 5.426 1.00 24.71 261 SER A C 1
ATOM 1698 O O . SER A 1 261 ? -21.492 -20.817 5.795 1.00 23.59 261 SER A O 1
ATOM 1701 N N . VAL A 1 262 ? -22.019 -22.978 5.635 1.00 22.10 262 VAL A N 1
ATOM 1702 C CA . VAL A 1 262 ? -23.323 -22.843 6.299 1.00 20.85 262 VAL A CA 1
ATOM 1703 C C . VAL A 1 262 ? -23.111 -23.275 7.741 1.00 21.07 262 VAL A C 1
ATOM 1704 O O . VAL A 1 262 ? -22.508 -24.334 7.999 1.00 22.55 262 VAL A O 1
ATOM 1708 N N . SER A 1 263 ? -23.561 -22.438 8.670 1.00 19.84 263 SER A N 1
ATOM 1709 C CA . SER A 1 263 ? -23.482 -22.715 10.103 1.00 18.94 263 SER A CA 1
ATOM 1710 C C . SER A 1 263 ? -24.797 -23.241 10.678 1.00 18.36 263 SER A C 1
ATOM 1711 O O . SER A 1 263 ? -25.859 -22.794 10.304 1.00 17.92 263 SER A O 1
ATOM 1714 N N . TYR A 1 264 ? -24.711 -24.219 11.580 1.00 17.37 264 TYR A N 1
ATOM 1715 C CA . TYR A 1 264 ? -25.898 -24.615 12.343 1.00 17.12 264 TYR A CA 1
ATOM 1716 C C . TYR A 1 264 ? -26.211 -23.542 13.429 1.00 18.14 264 TYR A C 1
ATOM 1717 O O . TYR A 1 264 ? -27.358 -23.032 13.561 1.00 18.29 264 TYR A O 1
ATOM 1726 N N . ASN A 1 265 ? -25.172 -23.187 14.169 1.00 19.55 265 ASN A N 1
ATOM 1727 C CA . ASN A 1 265 ? -25.348 -22.382 15.377 1.00 20.93 265 ASN A CA 1
ATOM 1728 C C . ASN A 1 265 ? -25.843 -21.015 15.093 1.00 21.12 265 ASN A C 1
ATOM 1729 O O . ASN A 1 265 ? -26.508 -20.464 15.950 1.00 22.04 265 ASN A O 1
ATOM 1734 N N . ASN A 1 266 ? -25.508 -20.413 13.946 1.00 20.29 266 ASN A N 1
ATOM 1735 C CA . ASN A 1 266 ? -26.112 -19.085 13.658 1.00 19.96 266 ASN A CA 1
ATOM 1736 C C . ASN A 1 266 ? -27.508 -19.166 12.969 1.00 20.94 266 ASN A C 1
ATOM 1737 O O . ASN A 1 266 ? -28.092 -18.121 12.581 1.00 21.62 266 ASN A O 1
ATOM 1742 N N . GLY A 1 267 ? -28.019 -20.388 12.766 1.00 20.38 267 GLY A N 1
ATOM 1743 C CA .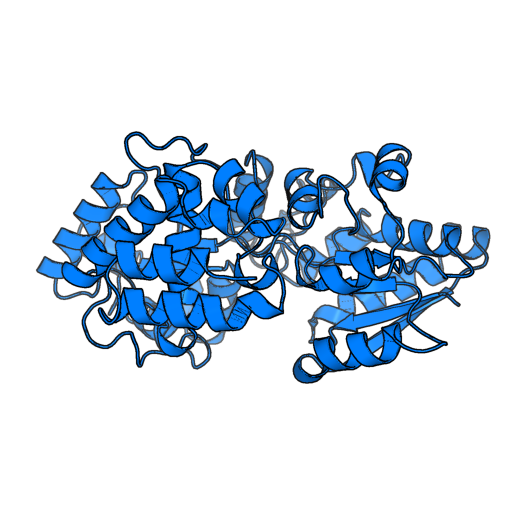 GLY A 1 267 ? -29.389 -20.613 12.239 1.00 19.91 267 GLY A CA 1
ATOM 1744 C C . GLY A 1 267 ? -29.431 -20.858 10.722 1.00 20.17 267 GLY A C 1
ATOM 1745 O O . GLY A 1 267 ? -30.508 -21.098 10.168 1.00 22.26 267 GLY A O 1
ATOM 1746 N N . GLY A 1 268 ? -28.273 -20.819 10.053 1.00 20.77 268 GLY A N 1
ATOM 1747 C CA . GLY A 1 268 ? -28.183 -21.041 8.585 1.00 19.65 268 GLY A CA 1
ATOM 1748 C C . GLY A 1 268 ? -28.802 -22.386 8.161 1.00 21.50 268 GLY A C 1
ATOM 1749 O O . GLY A 1 268 ? -29.667 -22.419 7.278 1.00 21.67 268 GLY A O 1
ATOM 1750 N N . ALA A 1 269 ? -28.360 -23.481 8.759 1.00 19.89 269 ALA A N 1
ATOM 1751 C CA . ALA A 1 269 ? -28.881 -24.784 8.386 1.00 19.21 269 ALA A CA 1
ATOM 1752 C C . ALA A 1 269 ? -30.335 -24.963 8.753 1.00 18.57 269 ALA A C 1
ATOM 1753 O O . ALA A 1 269 ? -31.097 -25.418 7.921 1.00 18.79 269 ALA A O 1
ATOM 1755 N N . PRO A 1 270 ? -30.759 -24.626 9.999 1.00 19.62 270 PRO A N 1
ATOM 1756 C CA . PRO A 1 270 ? -32.207 -24.768 10.328 1.00 19.25 270 PRO A CA 1
ATOM 1757 C C . PRO A 1 270 ? -33.063 -23.908 9.369 1.00 19.39 270 PRO A C 1
ATOM 1758 O O . PRO A 1 270 ? -34.124 -24.349 8.938 1.00 18.63 270 PRO A O 1
ATOM 1762 N N . ALA A 1 271 ? -32.600 -22.683 9.075 1.00 20.37 271 ALA A N 1
ATOM 1763 C CA . ALA A 1 271 ? -33.302 -21.785 8.123 1.00 20.33 271 ALA A CA 1
ATOM 1764 C C . ALA A 1 271 ? -33.524 -22.439 6.777 1.00 20.63 271 ALA A C 1
ATOM 1765 O O . ALA A 1 271 ? -34.609 -22.284 6.242 1.00 21.31 271 ALA A O 1
ATOM 1767 N N . LEU A 1 272 ? -32.503 -23.143 6.228 1.00 20.82 272 LEU A N 1
ATOM 1768 C CA . LEU A 1 272 ? -32.633 -23.853 4.939 1.00 20.19 272 LEU A CA 1
ATOM 1769 C C . LEU A 1 272 ? -33.812 -24.823 4.949 1.00 20.46 272 LEU A C 1
ATOM 1770 O O . LEU A 1 272 ? -34.564 -24.943 3.938 1.00 21.94 272 LEU A O 1
ATOM 1775 N N . LEU A 1 273 ? -33.940 -25.586 6.045 1.00 19.72 273 LEU A N 1
ATOM 1776 C CA . LEU A 1 273 ? -35.058 -26.509 6.183 1.00 19.07 273 LEU A CA 1
ATOM 1777 C C . LEU A 1 273 ? -36.391 -25.786 6.311 1.00 20.27 273 LEU A C 1
ATOM 1778 O O . LEU A 1 273 ? -37.399 -26.108 5.608 1.00 19.80 273 LEU A O 1
ATOM 1783 N N . ALA A 1 274 ? -36.407 -24.802 7.204 1.00 20.23 274 ALA A N 1
ATOM 1784 C CA . ALA A 1 274 ? -37.613 -24.045 7.520 1.00 21.98 274 ALA A CA 1
ATOM 1785 C C . ALA A 1 274 ? -38.183 -23.329 6.302 1.00 23.08 274 ALA A C 1
ATOM 1786 O O . ALA A 1 274 ? -39.428 -23.116 6.200 1.00 22.77 274 ALA A O 1
ATOM 1788 N N . LYS A 1 275 ? -37.266 -22.947 5.417 1.00 24.07 275 LYS A N 1
ATOM 1789 C CA . LYS A 1 275 ? -37.648 -22.155 4.222 1.00 25.78 275 LYS A CA 1
ATOM 1790 C C . LYS A 1 275 ? -38.013 -23.011 3.027 1.00 27.22 275 LYS A C 1
ATOM 1791 O O . LYS A 1 275 ? -38.487 -22.494 2.018 1.00 27.27 275 LYS A O 1
ATOM 1797 N N . GLY A 1 276 ? -37.813 -24.322 3.164 1.00 26.97 276 GLY A N 1
ATOM 1798 C CA . GLY A 1 276 ? -38.090 -25.320 2.128 1.00 26.68 276 GLY A CA 1
ATOM 1799 C C . GLY A 1 276 ? -37.045 -25.301 1.048 1.00 26.45 276 GLY A C 1
ATOM 1800 O O . GLY A 1 276 ? -37.301 -25.815 -0.038 1.00 28.01 276 GLY A O 1
ATOM 1801 N N . LYS A 1 277 ? -35.888 -24.705 1.318 1.00 23.86 277 LYS A N 1
ATOM 1802 C CA . LYS A 1 277 ? -34.708 -24.791 0.465 1.00 24.51 277 LYS A CA 1
ATOM 1803 C C . LYS A 1 277 ? -34.013 -26.162 0.563 1.00 23.91 277 LYS A C 1
ATOM 1804 O O . LYS A 1 277 ? -33.244 -26.566 -0.328 1.00 24.44 277 LYS A O 1
ATOM 1810 N N . ALA A 1 278 ? -34.231 -26.848 1.682 1.00 23.58 278 ALA A N 1
ATOM 1811 C CA . ALA A 1 278 ? -33.811 -28.241 1.853 1.00 21.73 278 ALA A CA 1
ATOM 1812 C C . ALA A 1 278 ? -34.975 -29.077 2.328 1.00 21.27 278 ALA A C 1
ATOM 1813 O O . ALA A 1 278 ? -35.893 -28.579 2.951 1.00 21.55 278 ALA A O 1
ATOM 1815 N N . GLY A 1 279 ? -34.940 -30.363 2.055 1.00 20.30 279 GLY A N 1
ATOM 1816 C CA . GLY A 1 279 ? -36.065 -31.182 2.407 1.00 20.45 279 GLY A CA 1
ATOM 1817 C C . GLY A 1 279 ? -35.873 -31.928 3.711 1.00 20.29 279 GLY A C 1
ATOM 1818 O O . GLY A 1 279 ? -36.879 -32.204 4.348 1.00 17.81 279 GLY A O 1
ATOM 1819 N N . MET A 1 280 ? -34.617 -32.272 4.029 1.00 18.61 280 MET A N 1
ATOM 1820 C CA . MET A 1 280 ? -34.284 -32.986 5.302 1.00 19.48 280 MET A CA 1
ATOM 1821 C C . MET A 1 280 ? -33.096 -32.391 6.052 1.00 18.61 280 MET A C 1
ATOM 1822 O O . MET A 1 280 ? -32.334 -31.599 5.492 1.00 18.70 280 MET A O 1
ATOM 1827 N N . HIS A 1 281 ? -32.914 -32.814 7.314 1.00 17.58 281 HIS A N 1
ATOM 1828 C CA . HIS A 1 281 ? -31.853 -32.257 8.154 1.00 15.99 281 HIS A CA 1
ATOM 1829 C C . HIS A 1 281 ? -31.576 -33.293 9.247 1.00 15.24 281 HIS A C 1
ATOM 1830 O O . HIS A 1 281 ? -32.428 -33.574 10.058 1.00 17.26 281 HIS A O 1
ATOM 1837 N N . LEU A 1 282 ? -30.390 -33.883 9.232 1.00 14.59 282 LEU A N 1
ATOM 1838 C CA . LEU A 1 282 ? -30.068 -34.832 10.308 1.00 14.20 282 LEU A CA 1
ATOM 1839 C C . LEU A 1 282 ? -29.548 -34.000 11.499 1.00 14.81 282 LEU A C 1
ATOM 1840 O O . LEU A 1 282 ? -28.472 -33.349 11.364 1.00 14.74 282 LEU A O 1
ATOM 1845 N N . MET A 1 283 ? -30.238 -34.076 12.657 1.00 13.77 283 MET A N 1
ATOM 1846 C CA . MET A 1 283 ? -29.868 -33.215 13.762 1.00 14.45 283 MET A CA 1
ATOM 1847 C C . MET A 1 283 ? -30.270 -33.763 15.145 1.00 16.27 283 MET A C 1
ATOM 1848 O O . MET A 1 283 ? -31.259 -34.552 15.257 1.00 14.69 283 MET A O 1
ATOM 1853 N N . GLY A 1 284 ? -29.476 -33.421 16.165 1.00 15.05 284 GLY A N 1
ATOM 1854 C CA . GLY A 1 284 ? -29.876 -33.663 17.568 1.00 14.72 284 GLY A CA 1
ATOM 1855 C C . GLY A 1 284 ? -31.273 -33.119 17.771 1.00 15.65 284 GLY A C 1
ATOM 1856 O O . GLY A 1 284 ? -31.711 -32.212 17.040 1.00 15.54 284 GLY A O 1
ATOM 1857 N N . SER A 1 285 ? -31.991 -33.685 18.765 1.00 17.04 285 SER A N 1
ATOM 1858 C CA . SER A 1 285 ? -33.424 -33.431 18.936 1.00 17.42 285 SER A CA 1
ATOM 1859 C C . SER A 1 285 ? -33.699 -31.956 19.357 1.00 18.01 285 SER A C 1
ATOM 1860 O O . SER A 1 285 ? -34.852 -31.466 19.279 1.00 19.70 285 SER A O 1
ATOM 1863 N N . TRP A 1 286 ? -32.644 -31.227 19.737 1.00 16.94 286 TRP A N 1
ATOM 1864 C CA . TRP A 1 286 ? -32.766 -29.767 20.026 1.00 15.73 286 TRP A CA 1
ATOM 1865 C C . TRP A 1 286 ? -33.146 -28.988 18.754 1.00 16.08 286 TRP A C 1
ATOM 1866 O O . TRP A 1 286 ? -33.557 -27.837 18.838 1.00 15.98 286 TRP A O 1
ATOM 1877 N N . GLU A 1 287 ? -33.087 -29.634 17.577 1.00 15.28 287 GLU A N 1
ATOM 1878 C CA . GLU A 1 287 ? -33.577 -28.978 16.342 1.00 15.84 287 GLU A CA 1
ATOM 1879 C C . GLU A 1 287 ? -35.025 -28.521 16.487 1.00 16.83 287 GLU A C 1
ATOM 1880 O O . GLU A 1 287 ? -35.409 -27.468 15.948 1.00 16.49 287 GLU A O 1
ATOM 1886 N N . TYR A 1 288 ? -35.858 -29.268 17.229 1.00 17.36 288 TYR A N 1
ATOM 1887 C CA . TYR A 1 288 ? -37.238 -28.829 17.417 1.00 17.91 288 TYR A CA 1
ATOM 1888 C C . TYR A 1 288 ? -37.332 -27.445 18.155 1.00 19.35 288 TYR A C 1
ATOM 1889 O O . TYR A 1 288 ? -38.003 -26.487 17.702 1.00 17.66 288 TYR A O 1
ATOM 1898 N N . SER A 1 289 ? -36.648 -27.335 19.291 1.00 19.91 289 SER A N 1
ATOM 1899 C CA . SER A 1 289 ? -36.529 -26.043 19.991 1.00 20.98 289 SER A CA 1
ATOM 1900 C C . SER A 1 289 ? -35.838 -24.953 19.151 1.00 19.96 289 SER A C 1
ATOM 1901 O O . SER A 1 289 ? -36.233 -23.783 19.207 1.00 18.84 289 SER A O 1
ATOM 1904 N N . THR A 1 290 ? -34.835 -25.314 18.360 1.00 18.72 290 THR A N 1
ATOM 1905 C CA . THR A 1 290 ? -34.209 -24.308 17.484 1.00 19.33 290 THR A CA 1
ATOM 1906 C C . THR A 1 290 ? -35.262 -23.763 16.483 1.00 19.55 290 THR A C 1
ATOM 1907 O O . THR A 1 290 ? -35.418 -22.541 16.286 1.00 18.82 290 THR A O 1
ATOM 1911 N N . GLN A 1 291 ? -36.006 -24.676 15.870 1.00 18.26 291 GLN A N 1
ATOM 1912 C CA . GLN A 1 291 ? -37.007 -24.270 14.880 1.00 19.64 291 GLN A CA 1
ATOM 1913 C C . GLN A 1 291 ? -38.119 -23.448 15.592 1.00 20.12 291 GLN A C 1
ATOM 1914 O O . GLN A 1 291 ? -38.589 -22.389 15.093 1.00 21.10 291 GLN A O 1
ATOM 1920 N N . LEU A 1 292 ? -38.552 -23.941 16.739 1.00 21.03 292 LEU A N 1
ATOM 1921 C CA . LEU A 1 292 ? -39.627 -23.254 17.485 1.00 22.91 292 LEU A CA 1
ATOM 1922 C C . LEU A 1 292 ? -39.261 -21.788 17.821 1.00 22.61 292 LEU A C 1
ATOM 1923 O O . LEU A 1 292 ? -40.099 -20.894 17.737 1.00 23.89 292 LEU A O 1
ATOM 1928 N N . GLY A 1 293 ? -38.029 -21.547 18.234 1.00 22.37 293 GLY A N 1
ATOM 1929 C CA . GLY A 1 293 ? -37.582 -20.210 18.592 1.00 22.44 293 GLY A CA 1
ATOM 1930 C C . GLY A 1 293 ? -37.304 -19.334 17.364 1.00 23.81 293 GLY A C 1
ATOM 1931 O O . GLY A 1 293 ? -37.487 -18.121 17.430 1.00 24.26 293 GLY A O 1
ATOM 1932 N N . LYS A 1 294 ? -36.928 -19.934 16.220 1.00 21.21 294 LYS A N 1
ATOM 1933 C CA . LYS A 1 294 ? -36.587 -19.131 15.030 1.00 21.67 294 LYS A CA 1
ATOM 1934 C C . LYS A 1 294 ? -37.688 -19.038 13.945 1.00 22.64 294 LYS A C 1
ATOM 1935 O O . LYS A 1 294 ? -37.754 -17.988 13.225 1.00 22.87 294 LYS A O 1
ATOM 1941 N N . PHE A 1 295 ? -38.430 -20.157 13.748 1.00 23.07 295 PHE A N 1
ATOM 1942 C CA . PHE A 1 295 ? -39.460 -20.336 12.698 1.00 24.09 295 PHE A CA 1
ATOM 1943 C C . PHE A 1 295 ? -40.688 -21.022 13.317 1.00 24.41 295 PHE A C 1
ATOM 1944 O O . PHE A 1 295 ? -41.064 -22.143 12.948 1.00 23.18 295 PHE A O 1
ATOM 1952 N N . PRO A 1 296 ? -41.319 -20.368 14.311 1.00 25.02 296 PRO A N 1
ATOM 1953 C CA . PRO A 1 296 ? -42.342 -21.101 15.116 1.00 26.06 296 PRO A CA 1
ATOM 1954 C C . PRO A 1 296 ? -43.509 -21.725 14.300 1.00 27.42 296 PRO A C 1
ATOM 1955 O O . PRO A 1 296 ? -43.960 -22.847 14.615 1.00 28.47 296 PRO A O 1
ATOM 1959 N N . ASP A 1 297 ? -43.984 -21.035 13.250 1.00 28.20 297 ASP A N 1
ATOM 1960 C CA . ASP A 1 297 ? -45.094 -21.573 12.452 1.00 28.97 297 ASP A CA 1
ATOM 1961 C C . ASP A 1 297 ? -44.656 -22.850 11.737 1.00 28.57 297 ASP A C 1
ATOM 1962 O O . ASP A 1 297 ? -45.353 -23.863 11.791 1.00 29.01 297 ASP A O 1
ATOM 1967 N N . PHE A 1 298 ? -43.463 -22.818 11.135 1.00 27.29 298 PHE A N 1
ATOM 1968 C CA . PHE A 1 298 ? -42.892 -24.016 10.515 1.00 25.23 298 PHE A CA 1
ATOM 1969 C C . PHE A 1 298 ? -42.725 -25.139 11.559 1.00 25.18 298 PHE A C 1
ATOM 1970 O O . PHE A 1 298 ? -43.151 -26.258 11.329 1.00 25.47 298 PHE A O 1
ATOM 1978 N N . ALA A 1 299 ? -42.184 -24.826 12.748 1.00 26.08 299 ALA A N 1
ATOM 1979 C CA . ALA A 1 299 ? -41.974 -25.840 13.819 1.00 26.05 299 ALA A CA 1
ATOM 1980 C C . ALA A 1 299 ? -43.272 -26.556 14.210 1.00 27.34 299 ALA A C 1
ATOM 1981 O O . ALA A 1 299 ? -43.289 -27.748 14.473 1.00 25.67 299 ALA A O 1
ATOM 1983 N N . LYS A 1 300 ? -44.363 -25.802 14.293 1.00 28.64 300 LYS A N 1
ATOM 1984 C CA . LYS A 1 300 ? -45.616 -26.334 14.808 1.00 30.52 300 LYS A CA 1
ATOM 1985 C C . LYS A 1 300 ? -46.433 -27.048 13.740 1.00 30.60 300 LYS A C 1
ATOM 1986 O O . LYS A 1 300 ? -47.266 -27.914 14.062 1.00 31.99 300 LYS A O 1
ATOM 1992 N N . LYS A 1 301 ? -46.172 -26.722 12.483 1.00 29.83 301 LYS A N 1
ATOM 1993 C CA . LYS A 1 301 ? -47.007 -27.203 11.374 1.00 30.37 301 LYS A CA 1
ATOM 1994 C C . LYS A 1 301 ? -46.294 -28.162 10.427 1.00 29.01 301 LYS A C 1
ATOM 1995 O O . LYS A 1 301 ? -46.852 -29.210 10.046 1.00 28.90 301 LYS A O 1
ATOM 2001 N N . ASP A 1 302 ? -45.084 -27.805 10.009 1.00 26.14 302 ASP A N 1
ATOM 2002 C CA . ASP A 1 302 ? -44.473 -28.504 8.909 1.00 25.58 302 ASP A CA 1
ATOM 2003 C C . ASP A 1 302 ? -43.152 -29.221 9.218 1.00 23.36 302 ASP A C 1
ATOM 2004 O O . ASP A 1 302 ? -42.503 -29.695 8.304 1.00 25.36 302 ASP A O 1
ATOM 2009 N N . LEU A 1 303 ? -42.747 -29.246 10.483 1.00 23.38 303 LEU A N 1
ATOM 2010 C CA . LEU A 1 303 ? -41.558 -29.984 10.880 1.00 22.43 303 LEU A CA 1
ATOM 2011 C C . LEU A 1 303 ? -41.888 -31.448 11.149 1.00 21.65 303 LEU A C 1
ATOM 2012 O O . LEU A 1 303 ? -42.709 -31.766 11.997 1.00 21.60 303 LEU A O 1
ATOM 2017 N N . GLY A 1 304 ? -41.248 -32.366 10.436 1.00 20.65 304 GLY A N 1
ATOM 2018 C CA . GLY A 1 304 ? -41.462 -33.794 10.764 1.00 19.83 304 GLY A CA 1
ATOM 2019 C C . GLY A 1 304 ? -40.172 -34.402 11.329 1.00 20.36 304 GLY A C 1
ATOM 2020 O O . GLY A 1 304 ? -39.092 -33.808 11.188 1.00 21.08 304 GLY A O 1
ATOM 2021 N N . TRP A 1 305 ? -40.244 -35.591 11.917 1.00 18.22 305 TRP A N 1
ATOM 2022 C CA . TRP A 1 305 ? -39.041 -36.270 12.331 1.00 19.34 305 TRP A CA 1
ATOM 2023 C C . TRP A 1 305 ? -39.262 -37.757 12.132 1.00 19.67 305 TRP A C 1
ATOM 2024 O O . TRP A 1 305 ? -40.429 -38.224 12.231 1.00 20.34 305 TRP A O 1
ATOM 2035 N N . CYS A 1 306 ? -38.166 -38.467 11.880 1.00 20.24 306 CYS A N 1
ATOM 2036 C CA . CYS A 1 306 ? -38.158 -39.922 11.783 1.00 20.82 306 CYS A CA 1
ATOM 2037 C C . CYS A 1 306 ? -36.814 -40.453 12.235 1.00 20.42 306 CYS A C 1
ATOM 2038 O O . CYS A 1 306 ? -35.859 -39.695 12.412 1.00 20.75 306 CYS A O 1
ATOM 2041 N N . ALA A 1 307 ? -36.717 -41.765 12.423 1.00 19.08 307 ALA A N 1
ATOM 2042 C CA . ALA A 1 307 ? -35.441 -42.380 12.735 1.00 19.12 307 ALA A CA 1
ATOM 2043 C C . ALA A 1 307 ? -34.565 -42.399 11.504 1.00 18.20 307 ALA A C 1
ATOM 2044 O O . ALA A 1 307 ? -35.032 -42.422 10.369 1.00 19.04 307 ALA A O 1
ATOM 2046 N N . PHE A 1 308 ? -33.278 -42.397 11.748 1.00 17.83 308 PHE A N 1
ATOM 2047 C CA . PHE A 1 308 ? -32.324 -42.682 10.684 1.00 17.50 308 PHE A CA 1
ATOM 2048 C C . PHE A 1 308 ? -32.657 -44.060 10.038 1.00 19.25 308 PHE A C 1
ATOM 2049 O O . PHE A 1 308 ? -32.896 -45.025 10.728 1.00 18.31 308 PHE A O 1
ATOM 2057 N N . PRO A 1 309 ? -32.699 -44.114 8.712 1.00 20.04 309 PRO A N 1
ATOM 2058 C CA . PRO A 1 309 ? -33.217 -45.346 8.059 1.00 21.23 309 PRO A CA 1
ATOM 2059 C C . PRO A 1 309 ? -32.324 -46.566 8.300 1.00 21.68 309 PRO A C 1
ATOM 2060 O O . PRO A 1 309 ? -31.214 -46.404 8.720 1.00 20.65 309 PRO A O 1
ATOM 2064 N N . SER A 1 310 ? -32.799 -47.774 7.963 1.00 24.22 310 SER A N 1
ATOM 2065 C CA . SER A 1 310 ? -31.937 -48.960 7.872 1.00 25.71 310 SER A CA 1
ATOM 2066 C C . SER A 1 310 ? -30.983 -48.880 6.662 1.00 26.63 310 SER A C 1
ATOM 2067 O O . SER A 1 310 ? -31.121 -47.993 5.788 1.00 28.05 310 SER A O 1
ATOM 2070 N N . PHE A 1 311 ? -30.005 -49.786 6.616 1.00 28.15 311 PHE A N 1
ATOM 2071 C CA . PHE A 1 311 ? -29.021 -49.780 5.556 1.00 27.96 311 PHE A CA 1
ATOM 2072 C C . PHE A 1 311 ? -28.819 -51.192 5.044 1.00 29.74 311 PHE A C 1
ATOM 2073 O O . PHE A 1 311 ? -28.433 -52.100 5.826 1.00 27.96 311 PHE A O 1
ATOM 2081 N N . GLU A 1 312 ? -29.024 -51.384 3.738 1.00 32.86 312 GLU A N 1
ATOM 2082 C CA . GLU A 1 312 ? -29.065 -52.779 3.209 1.00 35.89 312 GLU A CA 1
ATOM 2083 C C . GLU A 1 312 ? -27.793 -53.632 3.459 1.00 35.20 312 GLU A C 1
ATOM 2084 O O . GLU A 1 312 ? -26.696 -53.270 3.051 1.00 35.10 312 GLU A O 1
ATOM 2090 N N . GLY A 1 313 ? -27.948 -54.731 4.202 1.00 35.05 313 GLY A N 1
ATOM 2091 C CA . GLY A 1 313 ? -26.791 -55.587 4.535 1.00 34.26 313 GLY A CA 1
ATOM 2092 C C . GLY A 1 313 ? -25.977 -55.110 5.744 1.00 33.95 313 GLY A C 1
ATOM 2093 O O . GLY A 1 313 ? -24.926 -55.675 6.059 1.00 33.25 313 GLY A O 1
ATOM 2094 N N . GLY A 1 314 ? -26.454 -54.065 6.433 1.00 32.60 314 GLY A N 1
ATOM 2095 C CA . GLY A 1 314 ? -25.775 -53.602 7.640 1.00 30.27 314 GLY A CA 1
ATOM 2096 C C . GLY A 1 314 ? -25.970 -54.511 8.831 1.00 28.06 314 GLY A C 1
ATOM 2097 O O . GLY A 1 314 ? -27.028 -55.126 8.962 1.00 29.42 314 GLY A O 1
ATOM 2098 N N . ALA A 1 315 ? -24.991 -54.542 9.725 1.00 26.14 315 ALA A N 1
ATOM 2099 C CA . ALA A 1 315 ? -25.043 -55.316 10.969 1.00 25.72 315 ALA A CA 1
ATOM 2100 C C . ALA A 1 315 ? -25.819 -54.620 12.073 1.00 27.05 315 ALA A C 1
ATOM 2101 O O . ALA A 1 315 ? -26.172 -55.285 13.061 1.00 26.12 315 ALA A O 1
ATOM 2103 N N . GLY A 1 316 ? -26.046 -53.299 11.949 1.00 24.60 316 GLY A N 1
ATOM 2104 C CA . GLY A 1 316 ? -26.541 -52.568 13.132 1.00 24.75 316 GLY A CA 1
ATOM 2105 C C . GLY A 1 316 ? -28.007 -52.905 13.358 1.00 24.96 316 GLY A C 1
ATOM 2106 O O . GLY A 1 316 ? -28.801 -53.048 12.392 1.00 24.56 316 GLY A O 1
ATOM 2107 N N . ASP A 1 317 ? -28.407 -53.062 14.631 1.00 25.80 317 ASP A N 1
ATOM 2108 C CA . ASP A 1 317 ? -29.879 -53.082 14.838 1.00 24.69 317 ASP A CA 1
ATOM 2109 C C . ASP A 1 317 ? -30.387 -51.729 14.368 1.00 25.10 317 ASP A C 1
ATOM 2110 O O . ASP A 1 317 ? -29.900 -50.683 14.809 1.00 24.95 317 ASP A O 1
ATOM 2115 N N . ILE A 1 318 ? -31.376 -51.713 13.488 1.00 23.79 318 ILE A N 1
ATOM 2116 C CA . ILE A 1 318 ? -31.911 -50.459 12.977 1.00 22.84 318 ILE A CA 1
ATOM 2117 C C . ILE A 1 318 ? -32.665 -49.527 13.970 1.00 23.56 318 ILE A C 1
ATOM 2118 O O . ILE A 1 318 ? -33.050 -48.432 13.594 1.00 20.38 318 ILE A O 1
ATOM 2123 N N . ARG A 1 319 ? -32.909 -49.982 15.222 1.00 21.22 319 ARG A N 1
ATOM 2124 C CA . ARG A 1 319 ? -33.507 -49.120 16.308 1.00 19.99 319 ARG A CA 1
ATOM 2125 C C . ARG A 1 319 ? -32.431 -48.372 17.122 1.00 18.37 319 ARG A C 1
ATOM 2126 O O . ARG A 1 319 ? -32.764 -47.516 17.935 1.00 20.44 319 ARG A O 1
ATOM 2134 N N . ASN A 1 320 ? -31.164 -48.694 16.912 1.00 17.63 320 ASN A N 1
ATOM 2135 C CA . ASN A 1 320 ? -30.037 -48.046 17.657 1.00 17.33 320 ASN A CA 1
ATOM 2136 C C . ASN A 1 320 ? -30.011 -46.536 17.400 1.00 16.12 320 ASN A C 1
ATOM 2137 O O . ASN A 1 320 ? -30.328 -46.103 16.328 1.00 15.87 320 ASN A O 1
ATOM 2142 N N . VAL A 1 321 ? -29.667 -45.759 18.414 1.00 15.15 321 VAL A N 1
ATOM 2143 C CA . VAL A 1 321 ? -29.669 -44.338 18.361 1.00 15.64 321 VAL A CA 1
ATOM 2144 C C . VAL A 1 321 ? -28.250 -43.804 18.634 1.00 15.66 321 VAL A C 1
ATOM 2145 O O . VAL A 1 321 ? -27.402 -44.463 19.294 1.00 15.09 321 VAL A O 1
ATOM 2149 N N . VAL A 1 322 ? -27.954 -42.600 18.136 1.00 14.23 322 VAL A N 1
ATOM 2150 C CA . VAL A 1 322 ? -26.721 -41.921 18.538 1.00 14.60 322 VAL A CA 1
ATOM 2151 C C . VAL A 1 322 ? -27.085 -40.515 18.969 1.00 14.03 322 VAL A C 1
ATOM 2152 O O . VAL A 1 322 ? -28.156 -40.014 18.593 1.00 15.56 322 VAL A O 1
ATOM 2156 N N . GLY A 1 323 ? -26.266 -39.905 19.805 1.00 12.61 323 GLY A N 1
ATOM 2157 C CA . GLY A 1 323 ? -26.513 -38.481 20.143 1.00 12.96 323 GLY A CA 1
ATOM 2158 C C . GLY A 1 323 ? -26.059 -38.251 21.569 1.00 13.38 323 GLY A C 1
ATOM 2159 O O . GLY A 1 323 ? -25.040 -38.873 22.001 1.00 14.60 323 GLY A O 1
ATOM 2160 N N . ASN A 1 324 ? -26.790 -37.383 22.295 1.00 12.21 324 ASN A N 1
ATOM 2161 C CA . ASN A 1 324 ? -26.460 -37.009 23.692 1.00 15.51 324 ASN A CA 1
ATOM 2162 C C . ASN A 1 324 ? -27.336 -37.884 24.579 1.00 14.93 324 ASN A C 1
ATOM 2163 O O . ASN A 1 324 ? -28.528 -37.646 24.660 1.00 15.38 324 ASN A O 1
ATOM 2168 N N . PRO A 1 325 ? -26.752 -38.871 25.271 1.00 15.34 325 PRO A N 1
ATOM 2169 C CA . PRO A 1 325 ? -27.627 -39.775 26.064 1.00 15.47 325 PRO A CA 1
ATOM 2170 C C . PRO A 1 325 ? -28.261 -39.090 27.277 1.00 15.44 325 PRO A C 1
ATOM 2171 O O . PRO A 1 325 ? -29.321 -39.532 27.724 1.00 13.95 325 PRO A O 1
ATOM 2175 N N . CYS A 1 326 ? -27.615 -38.031 27.762 1.00 16.70 326 CYS A N 1
ATOM 2176 C CA . CYS A 1 326 ? -28.023 -37.318 28.951 1.00 18.20 326 CYS A CA 1
ATOM 2177 C C . CYS A 1 326 ? -26.717 -36.629 29.352 1.00 19.52 326 CYS A C 1
ATOM 2178 O O . CYS A 1 326 ? -25.625 -36.960 28.949 1.00 23.75 326 CYS A O 1
ATOM 2181 N N . ASN A 1 327 ? -26.778 -35.729 30.246 1.00 21.47 327 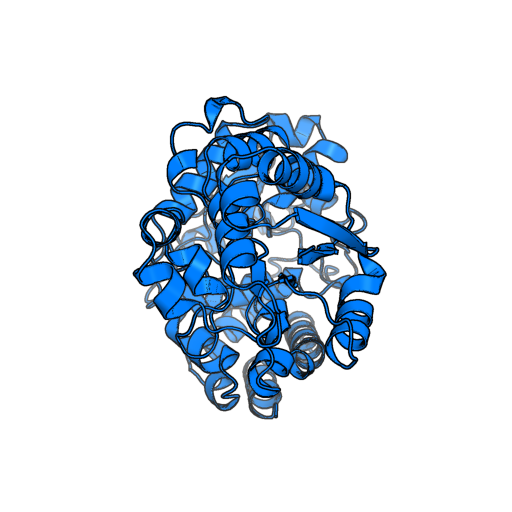ASN A N 1
ATOM 2182 C CA . ASN A 1 327 ? -25.456 -35.473 30.872 1.00 17.41 327 ASN A CA 1
ATOM 2183 C C . ASN A 1 327 ? -25.388 -36.340 32.127 1.00 16.63 327 ASN A C 1
ATOM 2184 O O . ASN A 1 327 ? -26.404 -36.990 32.461 1.00 17.07 327 ASN A O 1
ATOM 2189 N N . TYR A 1 328 ? -24.239 -36.387 32.787 1.00 13.88 328 TYR A N 1
ATOM 2190 C CA . TYR A 1 328 ? -24.095 -37.249 33.976 1.00 13.93 328 TYR A CA 1
ATOM 2191 C C . TYR A 1 328 ? -23.546 -36.539 35.194 1.00 14.23 328 TYR A C 1
ATOM 2192 O O . TYR A 1 328 ? -22.765 -35.587 35.065 1.00 15.19 328 TYR A O 1
ATOM 2201 N N . TRP A 1 329 ? -23.883 -37.060 36.384 1.00 13.56 329 TRP A N 1
ATOM 2202 C CA . TRP A 1 329 ? -23.019 -36.809 37.549 1.00 13.99 329 TRP A CA 1
ATOM 2203 C C . TRP A 1 329 ? -21.996 -37.914 37.692 1.00 14.92 329 TRP A C 1
ATOM 2204 O O . TRP A 1 329 ? -22.319 -39.128 37.614 1.00 16.18 329 TRP A O 1
ATOM 2215 N N . SER A 1 330 ? -20.754 -37.535 37.940 1.00 14.75 330 SER A N 1
ATOM 2216 C CA . SER A 1 330 ? -19.796 -38.509 38.513 1.00 15.87 330 SER A CA 1
ATOM 2217 C C . SER A 1 330 ? -19.356 -38.118 39.925 1.00 17.48 330 SER A C 1
ATOM 2218 O O . SER A 1 330 ? -19.549 -36.978 40.333 1.00 15.95 330 SER A O 1
ATOM 2221 N N . VAL A 1 331 ? -18.731 -39.067 40.643 1.00 19.71 331 VAL A N 1
ATOM 2222 C CA . VAL A 1 331 ? -18.415 -38.899 42.068 1.00 20.90 331 VAL A CA 1
ATOM 2223 C C . VAL A 1 331 ? -16.895 -38.933 42.249 1.00 21.11 331 VAL A C 1
ATOM 2224 O O . VAL A 1 331 ? -16.218 -39.838 41.742 1.00 19.92 331 VAL A O 1
ATOM 2228 N N . ASN A 1 332 ? -16.370 -37.953 42.979 1.00 21.50 332 ASN A N 1
ATOM 2229 C CA . ASN A 1 332 ? -14.930 -37.860 43.182 1.00 23.46 332 ASN A CA 1
ATOM 2230 C C . ASN A 1 332 ? -14.556 -39.001 44.139 1.00 24.51 332 ASN A C 1
ATOM 2231 O O . ASN A 1 332 ? -15.195 -39.147 45.144 1.00 24.09 332 ASN A O 1
ATOM 2236 N N . ALA A 1 333 ? -13.511 -39.762 43.838 1.00 24.93 333 ALA A N 1
ATOM 2237 C CA . ALA A 1 333 ? -13.019 -40.847 44.753 1.00 27.10 333 ALA A CA 1
ATOM 2238 C C . ALA A 1 333 ? -12.672 -40.384 46.188 1.00 28.38 333 ALA A C 1
ATOM 2239 O O . ALA A 1 333 ? -12.796 -41.153 47.136 1.00 30.00 333 ALA A O 1
ATOM 2241 N N . ARG A 1 334 ? -12.267 -39.130 46.319 1.00 29.79 334 ARG A N 1
ATOM 2242 C CA . ARG A 1 334 ? -11.774 -38.560 47.576 1.00 32.94 334 ARG A CA 1
ATOM 2243 C C . ARG A 1 334 ? -12.856 -37.882 48.408 1.00 32.65 334 ARG A C 1
ATOM 2244 O O . ARG A 1 334 ? -12.526 -37.219 49.376 1.00 32.99 334 ARG A O 1
ATOM 2252 N N . THR A 1 335 ? -14.119 -37.973 47.994 1.00 32.24 335 THR A N 1
ATOM 2253 C CA . THR A 1 335 ? -15.198 -37.346 48.737 1.00 32.08 335 THR A CA 1
ATOM 2254 C C . THR A 1 335 ? -15.357 -37.919 50.139 1.00 32.38 335 THR A C 1
ATOM 2255 O O . THR A 1 335 ? -15.341 -39.142 50.352 1.00 32.47 335 THR A O 1
ATOM 2259 N N . GLY A 1 336 ? -15.525 -37.014 51.088 1.00 32.69 336 GLY A N 1
ATOM 2260 C CA . GLY A 1 336 ? -15.696 -37.393 52.479 1.00 33.29 336 GLY A CA 1
ATOM 2261 C C . GLY A 1 336 ? -17.057 -37.976 52.736 1.00 34.27 336 GLY A C 1
ATOM 2262 O O . GLY A 1 336 ? -17.176 -38.787 53.661 1.00 34.61 336 GLY A O 1
ATOM 2263 N N . ASN A 1 337 ? -18.100 -37.604 51.954 1.00 32.54 337 ASN A N 1
ATOM 2264 C CA . ASN A 1 337 ? -19.461 -38.148 52.217 1.00 31.65 337 ASN A CA 1
ATOM 2265 C C . ASN A 1 337 ? -20.056 -38.951 51.019 1.00 31.10 337 ASN A C 1
ATOM 2266 O O . ASN A 1 337 ? -21.056 -38.521 50.410 1.00 27.83 337 ASN A O 1
ATOM 2271 N N . LYS A 1 338 ? -19.452 -40.098 50.705 1.00 30.44 338 LYS A N 1
ATOM 2272 C CA . LYS A 1 338 ? -19.943 -40.961 49.603 1.00 31.72 338 LYS A CA 1
ATOM 2273 C C . LYS A 1 338 ? -21.426 -41.316 49.735 1.00 31.66 338 LYS A C 1
ATOM 2274 O O . LYS A 1 338 ? -22.175 -41.224 48.750 1.00 31.20 338 LYS A O 1
ATOM 2280 N N . ASP A 1 339 ? -21.876 -41.699 50.937 1.00 29.67 339 ASP A N 1
ATOM 2281 C CA . ASP A 1 339 ? -23.284 -42.093 51.124 1.00 29.85 339 ASP A CA 1
ATOM 2282 C C . ASP A 1 339 ? -24.254 -40.957 50.849 1.00 27.79 339 ASP A C 1
ATOM 2283 O O . ASP A 1 339 ? -25.318 -41.187 50.295 1.00 27.59 339 ASP A O 1
ATOM 2288 N N . GLY A 1 340 ? -23.895 -39.735 51.249 1.00 26.43 340 GLY A N 1
ATOM 2289 C CA . GLY A 1 340 ? -24.772 -38.553 50.999 1.00 23.72 340 GLY A CA 1
ATOM 2290 C C . GLY A 1 340 ? -24.814 -38.299 49.490 1.00 23.72 340 GLY A C 1
ATOM 2291 O O . GLY A 1 340 ? -25.848 -37.872 48.941 1.00 23.38 340 GLY A O 1
ATOM 2292 N N . ALA A 1 341 ? -23.672 -38.501 48.854 1.00 22.10 341 ALA A N 1
ATOM 2293 C CA . ALA A 1 341 ? -23.501 -38.245 47.407 1.00 22.38 341 ALA A CA 1
ATOM 2294 C C . ALA A 1 341 ? -24.383 -39.213 46.590 1.00 22.24 341 ALA A C 1
ATOM 2295 O O . ALA A 1 341 ? -25.129 -38.773 45.752 1.00 21.80 341 ALA A O 1
ATOM 2297 N N . ILE A 1 342 ? -24.316 -40.521 46.872 1.00 22.15 342 ILE A N 1
ATOM 2298 C CA . ILE A 1 342 ? -25.202 -41.507 46.266 1.00 21.85 342 ILE A CA 1
ATOM 2299 C C . ILE A 1 342 ? -26.653 -41.246 46.620 1.00 22.71 342 ILE A C 1
ATOM 2300 O O . ILE A 1 342 ? -27.528 -41.393 45.785 1.00 22.03 342 ILE A O 1
ATOM 2305 N N . ALA A 1 343 ? -26.937 -40.775 47.838 1.00 21.69 343 ALA A N 1
ATOM 2306 C CA . ALA A 1 343 ? -28.329 -40.438 48.147 1.00 21.96 343 ALA A CA 1
ATOM 2307 C C . ALA A 1 343 ? -28.810 -39.312 47.216 1.00 20.55 343 ALA A C 1
ATOM 2308 O O . ALA A 1 343 ? -29.973 -39.314 46.757 1.00 21.45 343 ALA A O 1
ATOM 2310 N N . PHE A 1 344 ? -27.949 -38.332 46.969 1.00 18.25 344 PHE A N 1
ATOM 2311 C CA . PHE A 1 344 ? -28.375 -37.243 46.050 1.00 18.07 344 PHE A CA 1
ATOM 2312 C C . PHE A 1 344 ? -28.577 -37.751 44.625 1.00 17.98 344 PHE A C 1
ATOM 2313 O O . PHE A 1 344 ? -29.561 -37.350 43.939 1.00 19.63 344 PHE A O 1
ATOM 2321 N N . LEU A 1 345 ? -27.727 -38.689 44.199 1.00 17.61 345 LEU A N 1
ATOM 2322 C CA . LEU A 1 345 ? -27.871 -39.343 42.871 1.00 18.40 345 LEU A CA 1
ATOM 2323 C C . LEU A 1 345 ? -29.148 -40.136 42.737 1.00 18.72 345 LEU A C 1
ATOM 2324 O O . LEU A 1 345 ? -29.720 -40.233 41.636 1.00 14.99 345 LEU A O 1
ATOM 2329 N N . ARG A 1 346 ? -29.639 -40.671 43.838 1.00 17.84 346 ARG A N 1
ATOM 2330 C CA . ARG A 1 346 ? -30.877 -41.392 43.757 1.00 18.70 346 ARG A CA 1
ATOM 2331 C C . ARG A 1 346 ? -32.004 -40.445 43.466 1.00 18.62 346 ARG A C 1
ATOM 2332 O O . ARG A 1 346 ? -32.977 -40.820 42.854 1.00 18.20 346 ARG A O 1
ATOM 2340 N N . ASP A 1 347 ? -31.873 -39.192 43.867 1.00 16.84 347 ASP A N 1
ATOM 2341 C CA . ASP A 1 347 ? -32.929 -38.234 43.529 1.00 16.52 347 ASP A CA 1
ATOM 2342 C C . ASP A 1 347 ? -33.074 -38.083 41.957 1.00 15.30 347 ASP A C 1
ATOM 2343 O O . ASP A 1 347 ? -34.198 -37.819 41.476 1.00 16.80 347 ASP A O 1
ATOM 2348 N N . CYS A 1 348 ? -32.005 -38.354 41.191 1.00 15.25 348 CYS A N 1
ATOM 2349 C CA . CYS A 1 348 ? -32.036 -38.238 39.669 1.00 15.66 348 CYS A CA 1
ATOM 2350 C C . CYS A 1 348 ? -33.029 -39.215 39.079 1.00 16.42 348 CYS A C 1
ATOM 2351 O O . CYS A 1 348 ? -33.491 -39.040 37.933 1.00 15.11 348 CYS A O 1
ATOM 2354 N N . ALA A 1 349 ? -33.384 -40.252 39.854 1.00 16.13 349 ALA A N 1
ATOM 2355 C CA . ALA A 1 349 ? -34.331 -41.270 39.297 1.00 19.01 349 ALA A CA 1
ATOM 2356 C C . ALA A 1 349 ? -35.787 -41.025 39.742 1.00 18.63 349 ALA A C 1
ATOM 2357 O O . ALA A 1 349 ? -36.748 -41.730 39.319 1.00 17.06 349 ALA A O 1
ATOM 2359 N N . SER A 1 350 ? -35.951 -40.039 40.625 1.00 20.12 350 SER A N 1
ATOM 2360 C CA . SER A 1 350 ? -37.233 -39.801 41.276 1.00 20.96 350 SER A CA 1
ATOM 2361 C C . SER A 1 350 ? -38.348 -39.196 40.391 1.00 20.47 350 SER A C 1
ATOM 2362 O O . SER A 1 350 ? -38.077 -38.506 39.391 1.00 17.71 350 SER A O 1
ATOM 2365 N N . GLU A 1 351 ? -39.616 -39.419 40.781 1.00 18.67 351 GLU A N 1
ATOM 2366 C CA . GLU A 1 351 ? -40.726 -38.780 40.095 1.00 19.69 351 GLU A CA 1
ATOM 2367 C C . GLU A 1 351 ? -40.571 -37.245 40.051 1.00 19.68 351 GLU A C 1
ATOM 2368 O O . GLU A 1 351 ? -40.830 -36.637 39.004 1.00 19.73 351 GLU A O 1
ATOM 2374 N N . ALA A 1 352 ? -40.144 -36.638 41.173 1.00 18.59 352 ALA A N 1
ATOM 2375 C CA . ALA A 1 352 ? -40.100 -35.151 41.290 1.00 17.59 352 ALA A CA 1
ATOM 2376 C C . ALA A 1 352 ? -39.025 -34.615 40.368 1.00 16.88 352 ALA A C 1
ATOM 2377 O O . ALA A 1 352 ? -39.259 -33.582 39.723 1.00 16.51 352 ALA A O 1
ATOM 2379 N N . TYR A 1 353 ? -37.904 -35.359 40.256 1.00 15.54 353 TYR A N 1
ATOM 2380 C CA . TYR A 1 353 ? -36.784 -34.918 39.372 1.00 14.46 353 TYR A CA 1
ATOM 2381 C C . TYR A 1 353 ? -37.247 -35.027 37.932 1.00 14.08 353 TYR A C 1
ATOM 2382 O O . TYR A 1 353 ? -37.029 -34.138 37.095 1.00 13.73 353 TYR A O 1
ATOM 2391 N N . THR A 1 354 ? -37.890 -36.146 37.648 1.00 15.28 354 THR A N 1
ATOM 2392 C CA . THR A 1 354 ? -38.436 -36.390 36.329 1.00 15.40 354 THR A CA 1
ATOM 2393 C C . THR A 1 354 ? -39.446 -35.321 35.888 1.00 17.07 354 THR A C 1
ATOM 2394 O O . THR A 1 354 ? -39.372 -34.793 34.752 1.00 14.60 354 THR A O 1
ATOM 2398 N N . LYS A 1 355 ? -40.357 -34.971 36.808 1.00 17.10 355 LYS A N 1
ATOM 2399 C CA . LYS A 1 355 ? -41.327 -33.928 36.545 1.00 17.91 355 LYS A CA 1
ATOM 2400 C C . LYS A 1 355 ? -40.612 -32.595 36.245 1.00 16.31 355 LYS A C 1
ATOM 2401 O O . LYS A 1 355 ? -40.976 -31.894 35.299 1.00 17.82 355 LYS A O 1
ATOM 2407 N N . ASP A 1 356 ? -39.600 -32.233 37.020 1.00 15.66 356 ASP A N 1
ATOM 2408 C CA . ASP A 1 356 ? -38.864 -30.958 36.748 1.00 16.28 356 ASP A CA 1
ATOM 2409 C C . ASP A 1 356 ? -38.234 -30.928 35.347 1.00 16.41 356 ASP A C 1
ATOM 2410 O O . ASP A 1 356 ? -38.380 -29.956 34.623 1.00 16.77 356 ASP A O 1
ATOM 2415 N N . LEU A 1 357 ? -37.558 -32.022 34.945 1.00 15.83 357 LEU A N 1
ATOM 2416 C CA . LEU A 1 357 ? -37.028 -32.122 33.601 1.00 15.22 357 LEU A CA 1
ATOM 2417 C C . LEU A 1 357 ? -38.110 -32.010 32.545 1.00 16.16 357 LEU A C 1
ATOM 2418 O O . LEU A 1 357 ? -37.918 -31.306 31.526 1.00 18.22 357 LEU A O 1
ATOM 2423 N N . ILE A 1 358 ? -39.225 -32.746 32.732 1.00 17.08 358 ILE A N 1
ATOM 2424 C CA . ILE A 1 358 ? -40.376 -32.656 31.782 1.00 17.23 358 ILE A CA 1
ATOM 2425 C C . ILE A 1 358 ? -40.937 -31.236 31.689 1.00 19.52 358 ILE A C 1
ATOM 2426 O O . ILE A 1 358 ? -41.165 -30.701 30.578 1.00 17.76 358 ILE A O 1
ATOM 2431 N N . ASP A 1 359 ? -41.151 -30.586 32.838 1.00 19.86 359 ASP A N 1
ATOM 2432 C CA . ASP A 1 359 ? -41.639 -29.195 32.801 1.00 21.23 359 ASP A CA 1
ATOM 2433 C C . ASP A 1 359 ? -40.639 -28.278 32.170 1.00 21.86 359 ASP A C 1
ATOM 2434 O O . ASP A 1 359 ? -41.026 -27.252 31.615 1.00 22.53 359 ASP A O 1
ATOM 2439 N N . ASN A 1 360 ? -39.363 -28.639 32.194 1.00 22.47 360 ASN A N 1
ATOM 2440 C CA . ASN A 1 360 ? -38.342 -27.868 31.451 1.00 22.56 360 ASN A CA 1
ATOM 2441 C C . ASN A 1 360 ? -38.296 -28.108 29.914 1.00 22.48 360 ASN A C 1
ATOM 2442 O O . ASN A 1 360 ? -37.536 -27.471 29.214 1.00 22.61 360 ASN A O 1
ATOM 2447 N N . GLY A 1 361 ? -39.114 -29.026 29.400 1.00 20.28 361 GLY A N 1
ATOM 2448 C CA . GLY A 1 361 ? -39.151 -29.278 27.969 1.00 20.21 361 GLY A CA 1
ATOM 2449 C C . GLY A 1 361 ? -38.133 -30.357 27.644 1.00 19.87 361 GLY A C 1
ATOM 2450 O O . GLY A 1 361 ? -37.928 -30.612 26.481 1.00 19.36 361 GLY A O 1
ATOM 2451 N N . ASP A 1 362 ? -37.558 -31.018 28.652 1.00 17.18 362 ASP A N 1
ATOM 2452 C CA . ASP A 1 362 ? -36.609 -32.124 28.353 1.00 18.15 362 ASP A CA 1
ATOM 2453 C C . ASP A 1 362 ? -37.252 -33.500 28.355 1.00 17.13 362 ASP A C 1
ATOM 2454 O O . ASP A 1 362 ? -38.320 -33.664 28.896 1.00 16.60 362 ASP A O 1
ATOM 2459 N N . VAL A 1 363 ? -36.569 -34.492 27.767 1.00 16.48 363 VAL A N 1
ATOM 2460 C CA . VAL A 1 363 ? -37.086 -35.841 27.751 1.00 17.55 363 VAL A CA 1
ATOM 2461 C C . VAL A 1 363 ? -36.208 -36.625 28.735 1.00 16.65 363 VAL A C 1
ATOM 2462 O O . VAL A 1 363 ? -35.046 -36.943 28.430 1.00 16.78 363 VAL A O 1
ATOM 2466 N N . PRO A 1 364 ? -36.767 -36.958 29.919 1.00 17.03 364 PRO A N 1
ATOM 2467 C CA . PRO A 1 364 ? -35.948 -37.630 30.905 1.00 15.18 364 PRO A CA 1
ATOM 2468 C C . PRO A 1 364 ? -35.596 -39.022 30.473 1.00 14.37 364 PRO A C 1
ATOM 2469 O O . PRO A 1 364 ? -36.258 -39.575 29.576 1.00 14.33 364 PRO A O 1
ATOM 2473 N N . THR A 1 365 ? -34.589 -39.575 31.130 1.00 12.31 365 THR A N 1
ATOM 2474 C CA . THR A 1 365 ? -34.053 -40.910 30.799 1.00 13.62 365 THR A CA 1
ATOM 2475 C C . THR A 1 365 ? -34.424 -41.872 31.905 1.00 12.78 365 THR A C 1
ATOM 2476 O O . THR A 1 365 ? -33.961 -43.009 31.937 1.00 14.90 365 THR A O 1
ATOM 2480 N N . THR A 1 366 ? -35.266 -41.402 32.784 1.00 13.68 366 THR A N 1
ATOM 2481 C CA . THR A 1 366 ? -35.772 -42.270 33.871 1.00 16.55 366 THR A CA 1
ATOM 2482 C C . THR A 1 366 ? -36.852 -43.262 33.414 1.00 15.76 366 THR A C 1
ATOM 2483 O O . THR A 1 366 ? -37.616 -43.007 32.483 1.00 16.33 366 THR A O 1
ATOM 2487 N N . THR A 1 367 ? -36.930 -44.382 34.130 1.00 16.41 367 THR A N 1
ATOM 2488 C CA . THR A 1 367 ? -37.947 -45.356 33.844 1.00 18.32 367 THR A CA 1
ATOM 2489 C C . THR A 1 367 ? -39.294 -44.837 34.308 1.00 17.96 367 THR A C 1
ATOM 2490 O O . THR A 1 367 ? -40.325 -45.224 33.747 1.00 17.79 367 THR A O 1
ATOM 2494 N N . ILE A 1 368 ? -39.303 -44.006 35.363 1.00 17.27 368 ILE A N 1
ATOM 2495 C CA . ILE A 1 368 ? -40.551 -43.485 35.907 1.00 18.63 368 ILE A CA 1
ATOM 2496 C C . ILE A 1 368 ? -41.202 -42.473 34.918 1.00 19.22 368 ILE A C 1
ATOM 2497 O O . ILE A 1 368 ? -42.389 -42.254 34.986 1.00 18.23 368 ILE A O 1
ATOM 2502 N N . ALA A 1 369 ? -40.428 -41.906 33.989 1.00 18.35 369 ALA A N 1
ATOM 2503 C CA . ALA A 1 369 ? -40.940 -40.972 33.018 1.00 17.91 369 ALA A CA 1
ATOM 2504 C C . ALA A 1 369 ? -41.935 -41.598 32.072 1.00 20.27 369 ALA A C 1
ATOM 2505 O O . ALA A 1 369 ? -42.724 -40.878 31.442 1.00 17.08 369 ALA A O 1
ATOM 2507 N N . GLU A 1 370 ? -41.889 -42.923 31.920 1.00 20.00 370 GLU A N 1
ATOM 2508 C CA . GLU A 1 370 ? -42.599 -43.525 30.769 1.00 22.44 370 GLU A CA 1
ATOM 2509 C C . GLU A 1 370 ? -44.096 -43.134 30.647 1.00 22.62 370 GLU A C 1
ATOM 2510 O O . GLU A 1 370 ? -44.601 -43.049 29.512 1.00 23.75 370 GLU A O 1
ATOM 2516 N N . ASN A 1 371 ? -44.765 -42.940 31.798 1.00 22.99 371 ASN A N 1
ATOM 2517 C CA . ASN A 1 371 ? -46.180 -42.585 31.802 1.00 25.36 371 ASN A CA 1
ATOM 2518 C C . ASN A 1 371 ? -46.436 -41.162 32.260 1.00 24.16 371 ASN A C 1
ATOM 2519 O O . ASN A 1 371 ? -47.561 -40.835 32.576 1.00 24.60 371 ASN A O 1
ATOM 2524 N N . MET A 1 372 ? -45.408 -40.319 32.271 1.00 22.12 372 MET A N 1
ATOM 2525 C CA . MET A 1 372 ? -45.523 -38.944 32.741 1.00 20.45 372 MET A CA 1
ATOM 2526 C C . MET A 1 372 ? -45.431 -37.925 31.625 1.00 18.70 372 MET A C 1
ATOM 2527 O O . MET A 1 372 ? -45.508 -36.735 31.904 1.00 18.61 372 MET A O 1
ATOM 2532 N N . LEU A 1 373 ? -45.272 -38.365 30.373 1.00 17.09 373 LEU A N 1
ATOM 2533 C CA . LEU A 1 373 ? -44.909 -37.442 29.283 1.00 19.19 37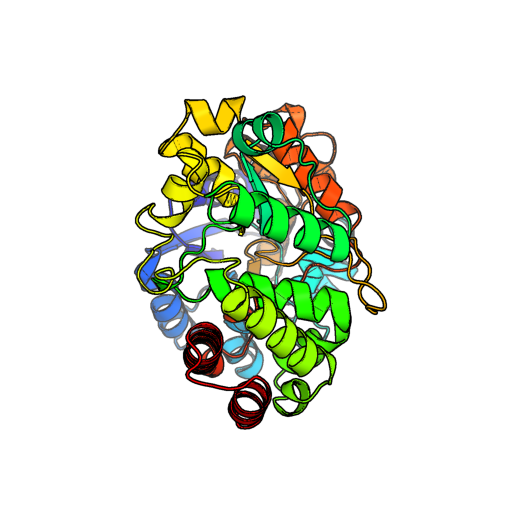3 LEU A CA 1
ATOM 2534 C C . LEU A 1 373 ? -46.082 -36.512 28.788 1.00 20.42 373 LEU A C 1
ATOM 2535 O O . LEU A 1 373 ? -45.873 -35.562 28.059 1.00 20.88 373 LEU A O 1
ATOM 2540 N N . ASP A 1 374 ? -47.311 -36.787 29.228 1.00 22.90 374 ASP A N 1
ATOM 2541 C CA . ASP A 1 374 ? -48.417 -35.890 28.850 1.00 26.32 374 ASP A CA 1
ATOM 2542 C C . ASP A 1 374 ? -48.237 -34.456 29.353 1.00 27.63 374 ASP A C 1
ATOM 2543 O O . ASP A 1 374 ? -48.808 -33.560 28.776 1.00 29.12 374 ASP A O 1
ATOM 2548 N N . SER A 1 375 ? -47.444 -34.237 30.396 1.00 28.45 375 SER A N 1
ATOM 2549 C CA . SER A 1 375 ? -47.209 -32.862 30.868 1.00 29.05 375 SER A CA 1
ATOM 2550 C C . SER A 1 375 ? -46.023 -32.125 30.213 1.00 28.19 375 SER A C 1
ATOM 2551 O O . SER A 1 375 ? -45.736 -30.995 30.558 1.00 27.81 375 SER A O 1
ATOM 2554 N N . SER A 1 376 ? -45.356 -32.750 29.237 1.00 25.64 376 SER A N 1
ATOM 2555 C CA . SER A 1 376 ? -44.337 -32.076 28.435 1.00 23.73 376 SER A CA 1
ATOM 2556 C C . SER A 1 376 ? -44.984 -30.929 27.708 1.00 24.17 376 SER A C 1
ATOM 2557 O O . SER A 1 376 ? -46.185 -31.052 27.322 1.00 22.20 376 SER A O 1
ATOM 2560 N N . PRO A 1 377 ? -44.247 -29.818 27.488 1.00 23.71 377 PRO A N 1
ATOM 2561 C CA . PRO A 1 377 ? -44.764 -28.795 26.525 1.00 25.15 377 PRO A CA 1
ATOM 2562 C C . PRO A 1 377 ? -44.996 -29.325 25.119 1.00 24.46 377 PRO A C 1
ATOM 2563 O O . PRO A 1 377 ? -45.835 -28.776 24.446 1.00 26.25 377 PRO A O 1
ATOM 2567 N N . ASN A 1 378 ? -44.251 -30.335 24.657 1.00 23.32 378 ASN A N 1
ATOM 2568 C CA . ASN A 1 378 ? -44.578 -31.021 23.363 1.00 22.77 378 ASN A CA 1
ATOM 2569 C C . ASN A 1 378 ? -44.643 -32.546 23.526 1.00 21.25 378 ASN A C 1
ATOM 2570 O O . ASN A 1 378 ? -43.676 -33.269 23.234 1.00 18.46 378 ASN A O 1
ATOM 2575 N N . PRO A 1 379 ? -45.821 -33.040 23.930 1.00 20.23 379 PRO A N 1
ATOM 2576 C CA . PRO A 1 379 ? -45.822 -34.436 24.346 1.00 20.09 379 PRO A CA 1
ATOM 2577 C C . PRO A 1 379 ? -45.625 -35.372 23.178 1.00 20.53 379 PRO A C 1
ATOM 2578 O O . PRO A 1 379 ? -44.962 -36.407 23.350 1.00 19.06 379 PRO A O 1
ATOM 2582 N N . GLU A 1 380 ? -46.175 -35.037 22.006 1.00 19.12 380 GLU A N 1
ATOM 2583 C CA . GLU A 1 380 ? -45.921 -35.909 20.858 1.00 20.75 380 GLU A CA 1
ATOM 2584 C C . GLU A 1 380 ? -44.435 -36.083 20.553 1.00 20.14 380 GLU A C 1
ATOM 2585 O O . GLU A 1 380 ? -43.981 -37.201 20.383 1.00 20.99 380 GLU A O 1
ATOM 2591 N N . PHE A 1 381 ? -43.679 -34.988 20.481 1.00 18.88 381 PHE A N 1
ATOM 2592 C CA . PHE A 1 381 ? -42.237 -35.090 20.191 1.00 18.36 381 PHE A CA 1
ATOM 2593 C C . PHE A 1 381 ? -41.473 -35.748 21.354 1.00 18.19 381 PHE A C 1
ATOM 2594 O O . PHE A 1 381 ? -40.562 -36.540 21.134 1.00 17.76 381 PHE A O 1
ATOM 2602 N N . ALA A 1 382 ? -41.866 -35.446 22.581 1.00 17.92 382 ALA A N 1
ATOM 2603 C CA . ALA A 1 382 ? -41.188 -36.082 23.738 1.00 17.34 382 ALA A CA 1
ATOM 2604 C C . ALA A 1 382 ? -41.421 -37.599 23.704 1.00 16.82 382 ALA A C 1
ATOM 2605 O O . ALA A 1 382 ? -40.470 -38.387 23.931 1.00 14.65 382 ALA A O 1
ATOM 2607 N N . LYS A 1 383 ? -42.679 -38.004 23.486 1.00 16.24 383 LYS A N 1
ATOM 2608 C CA . LYS A 1 383 ? -42.993 -39.444 23.491 1.00 16.09 383 LYS A CA 1
ATOM 2609 C C . LYS A 1 383 ? -42.301 -40.128 22.325 1.00 15.52 383 LYS A C 1
ATOM 2610 O O . LYS A 1 383 ? -41.818 -41.254 22.451 1.00 14.70 383 LYS A O 1
ATOM 2616 N N . PHE A 1 384 ? -42.272 -39.480 21.163 1.00 15.76 384 PHE A N 1
ATOM 2617 C CA . PHE A 1 384 ? -41.479 -40.021 20.049 1.00 15.27 384 PHE A CA 1
ATOM 2618 C C . PHE A 1 384 ? -40.038 -40.341 20.451 1.00 15.93 384 PHE A C 1
ATOM 2619 O O . PHE A 1 384 ? -39.538 -41.466 20.211 1.00 15.42 384 PHE A O 1
ATOM 2627 N N . GLN A 1 385 ? -39.342 -39.356 21.026 1.00 14.57 385 GLN A N 1
ATOM 2628 C CA . GLN A 1 385 ? -38.008 -39.608 21.513 1.00 15.14 385 GLN A CA 1
ATOM 2629 C C . GLN A 1 385 ? -37.909 -40.705 22.610 1.00 15.46 385 GLN A C 1
ATOM 2630 O O . GLN A 1 385 ? -37.022 -41.592 22.575 1.00 14.99 385 GLN A O 1
ATOM 2636 N N . TYR A 1 386 ? -38.737 -40.582 23.620 1.00 14.80 386 TYR A N 1
ATOM 2637 C CA . TYR A 1 386 ? -38.575 -41.526 24.702 1.00 16.49 386 TYR A CA 1
ATOM 2638 C C . TYR A 1 386 ? -38.860 -42.962 24.209 1.00 17.41 386 TYR A C 1
ATOM 2639 O O . TYR A 1 386 ? -38.138 -43.908 24.580 1.00 17.03 386 TYR A O 1
ATOM 2648 N N . GLN A 1 387 ? -39.938 -43.139 23.453 1.00 17.55 387 GLN A N 1
ATOM 2649 C CA . GLN A 1 387 ? -40.196 -44.533 22.900 1.00 18.30 387 GLN A CA 1
ATOM 2650 C C . GLN A 1 387 ? -39.082 -45.026 21.965 1.00 18.41 387 GLN A C 1
ATOM 2651 O O . GLN A 1 387 ? -38.721 -46.226 21.987 1.00 17.09 387 GLN A O 1
ATOM 2657 N N . LEU A 1 388 ? -38.549 -44.126 21.123 1.00 18.16 388 LEU A N 1
ATOM 2658 C CA . LEU A 1 388 ? -37.443 -44.473 20.253 1.00 18.75 388 LEU A CA 1
ATOM 2659 C C . LEU A 1 388 ? -36.257 -44.981 21.076 1.00 18.69 388 LEU A C 1
ATOM 2660 O O . LEU A 1 388 ? -35.707 -46.066 20.803 1.00 18.01 388 LEU A O 1
ATOM 2665 N N . VAL A 1 389 ? -35.896 -44.258 22.119 1.00 17.85 389 VAL A N 1
ATOM 2666 C CA . VAL A 1 389 ? -34.742 -44.691 22.887 1.00 17.54 389 VAL A CA 1
ATOM 2667 C C . VAL A 1 389 ? -35.044 -45.907 23.754 1.00 18.32 389 VAL A C 1
ATOM 2668 O O . VAL A 1 389 ? -34.157 -46.757 23.948 1.00 19.77 389 VAL A O 1
ATOM 2672 N N . GLN A 1 390 ? -36.241 -45.950 24.342 1.00 18.10 390 GLN A N 1
ATOM 2673 C CA . GLN A 1 390 ? -36.633 -47.087 25.200 1.00 18.13 390 GLN A CA 1
ATOM 2674 C C . GLN A 1 390 ? -36.460 -48.443 24.479 1.00 17.74 390 GLN A C 1
ATOM 2675 O O . GLN A 1 390 ? -36.098 -49.474 25.122 1.00 15.95 390 GLN A O 1
ATOM 2681 N N . LYS A 1 391 ? -36.748 -48.454 23.185 1.00 16.94 391 LYS A N 1
ATOM 2682 C CA . LYS A 1 391 ? -36.688 -49.709 22.409 1.00 18.59 391 LYS A CA 1
ATOM 2683 C C . LYS A 1 391 ? -35.310 -50.012 21.802 1.00 17.45 391 LYS A C 1
ATOM 2684 O O . LYS A 1 391 ? -35.064 -51.122 21.243 1.00 16.72 391 LYS A O 1
ATOM 2690 N N . ALA A 1 392 ? -34.404 -49.039 21.884 1.00 16.75 392 ALA A N 1
ATOM 2691 C CA . ALA A 1 392 ? -33.062 -49.193 21.279 1.00 14.86 392 ALA A CA 1
ATOM 2692 C C . ALA A 1 392 ? -32.172 -50.156 22.014 1.00 15.25 392 ALA A C 1
ATOM 2693 O O . ALA A 1 392 ? -31.954 -50.034 23.223 1.00 14.76 392 ALA A O 1
ATOM 2695 N N . PRO A 1 393 ? -31.575 -51.108 21.303 1.00 15.30 393 PRO A N 1
ATOM 2696 C CA . PRO A 1 393 ? -30.578 -51.859 22.004 1.00 16.17 393 PRO A CA 1
ATOM 2697 C C . PRO A 1 393 ? -29.393 -51.008 22.470 1.00 17.27 393 PRO A C 1
ATOM 2698 O O . PRO A 1 393 ? -28.851 -51.252 23.590 1.00 17.61 393 PRO A O 1
ATOM 2702 N N . ASN A 1 394 ? -28.988 -49.998 21.673 1.00 16.24 394 ASN A N 1
ATOM 2703 C CA . ASN A 1 394 ? -27.835 -49.191 22.066 1.00 15.74 394 ASN A CA 1
ATOM 2704 C C . ASN A 1 394 ? -28.043 -47.687 21.844 1.00 15.50 394 ASN A C 1
ATOM 2705 O O . ASN A 1 394 ? -28.754 -47.300 20.918 1.00 17.48 394 ASN A O 1
ATOM 2710 N N . PHE A 1 395 ? -27.494 -46.873 22.721 1.00 14.86 395 PHE A N 1
ATOM 2711 C CA . PHE A 1 395 ? -27.437 -45.458 22.512 1.00 16.50 395 PHE A CA 1
ATOM 2712 C C . PHE A 1 395 ? -25.951 -45.086 22.480 1.00 15.72 395 PHE A C 1
ATOM 2713 O O . PHE A 1 395 ? -25.273 -45.302 23.468 1.00 17.50 395 PHE A O 1
ATOM 2721 N N . THR A 1 396 ? -25.441 -44.568 21.356 1.00 15.94 396 THR A N 1
ATOM 2722 C CA . THR A 1 396 ? -24.021 -44.277 21.267 1.00 15.77 396 THR A CA 1
ATOM 2723 C C . THR A 1 396 ? -23.854 -42.777 21.506 1.00 15.38 396 THR A C 1
ATOM 2724 O O . THR A 1 396 ? -24.461 -41.952 20.815 1.00 14.71 396 THR A O 1
ATOM 2728 N N . LEU A 1 397 ? -23.006 -42.458 22.478 1.00 14.86 397 LEU A N 1
ATOM 2729 C CA . LEU A 1 397 ? -22.585 -41.108 22.721 1.00 12.55 397 LEU A CA 1
ATOM 2730 C C . LEU A 1 397 ? -21.914 -40.459 21.502 1.00 13.32 397 LEU A C 1
ATOM 2731 O O . LEU A 1 397 ? -21.051 -41.057 20.855 1.00 13.90 397 LEU A O 1
ATOM 2736 N N . SER A 1 398 ? -22.308 -39.224 21.169 1.00 13.65 398 SER A N 1
ATOM 2737 C CA . SER A 1 398 ? -21.720 -38.500 19.992 1.00 14.35 398 SER A CA 1
ATOM 2738 C C . SER A 1 398 ? -20.205 -38.644 20.010 1.00 13.32 398 SER A C 1
ATOM 2739 O O . SER A 1 398 ? -19.571 -38.505 21.083 1.00 14.04 398 SER A O 1
ATOM 2742 N N . TRP A 1 399 ? -19.585 -38.977 18.854 1.00 14.39 399 TRP A N 1
ATOM 2743 C CA . TRP A 1 399 ? -18.158 -39.368 18.908 1.00 14.67 399 TRP A CA 1
ATOM 2744 C C . TRP A 1 399 ? -17.294 -38.216 19.428 1.00 15.68 399 TRP A C 1
ATOM 2745 O O . TRP A 1 399 ? -16.283 -38.464 20.032 1.00 15.17 399 TRP A O 1
ATOM 2756 N N . ASP A 1 400 ? -17.735 -36.957 19.239 1.00 15.82 400 ASP A N 1
ATOM 2757 C CA . ASP A 1 400 ? -16.877 -35.864 19.696 1.00 17.75 400 ASP A CA 1
ATOM 2758 C C . ASP A 1 400 ? -16.783 -35.709 21.215 1.00 18.18 400 ASP A C 1
ATOM 2759 O O . ASP A 1 400 ? -15.786 -35.144 21.713 1.00 18.14 400 ASP A O 1
ATOM 2764 N N . GLN A 1 401 ? -17.750 -36.282 21.934 1.00 16.59 401 GLN A N 1
ATOM 2765 C CA . GLN A 1 401 ? -17.749 -36.339 23.390 1.00 18.40 401 GLN A CA 1
ATOM 2766 C C . GLN A 1 401 ? -17.191 -37.661 23.866 1.00 17.91 401 GLN A C 1
ATOM 2767 O O . GLN A 1 401 ? -16.624 -37.737 24.923 1.00 18.33 401 GLN A O 1
ATOM 2773 N N . ALA A 1 402 ? -17.330 -38.705 23.047 1.00 17.67 402 ALA A N 1
ATOM 2774 C CA . ALA A 1 402 ? -16.991 -40.043 23.459 1.00 16.47 402 ALA A CA 1
ATOM 2775 C C . ALA A 1 402 ? -15.443 -40.302 23.308 1.00 17.16 402 ALA A C 1
ATOM 2776 O O . ALA A 1 402 ? -14.842 -41.047 24.117 1.00 17.03 402 ALA A O 1
ATOM 2778 N N . VAL A 1 403 ? -14.800 -39.720 22.281 1.00 16.79 403 VAL A N 1
ATOM 2779 C CA . VAL A 1 403 ? -13.393 -40.029 22.054 1.00 18.79 403 VAL A CA 1
ATOM 2780 C C . VAL A 1 403 ? -12.592 -39.314 23.132 1.00 20.88 403 VAL A C 1
ATOM 2781 O O . VAL A 1 403 ? -13.099 -38.365 23.773 1.00 20.71 403 VAL A O 1
ATOM 2785 N N . ASP A 1 404 ? -11.379 -39.809 23.371 1.00 21.61 404 ASP A N 1
ATOM 2786 C CA . ASP A 1 404 ? -10.364 -39.088 24.134 1.00 23.13 404 ASP A CA 1
ATOM 2787 C C . ASP A 1 404 ? -10.387 -37.613 23.746 1.00 22.47 404 ASP A C 1
ATOM 2788 O O . ASP A 1 404 ? -10.406 -37.310 22.559 1.00 21.34 404 ASP A O 1
ATOM 2793 N N . PRO A 1 405 ? -10.338 -36.687 24.734 1.00 21.66 405 PRO A N 1
ATOM 2794 C CA . PRO A 1 405 ? -10.408 -35.268 24.343 1.00 21.54 405 PRO A CA 1
ATOM 2795 C C . PRO A 1 405 ? -9.386 -34.815 23.308 1.00 20.96 405 PRO A C 1
ATOM 2796 O O . PRO A 1 405 ? -9.709 -33.963 22.492 1.00 19.40 405 PRO A O 1
ATOM 2800 N N . ASP A 1 406 ? -8.177 -35.387 23.344 1.00 20.85 406 ASP A N 1
ATOM 2801 C CA . ASP A 1 406 ? -7.086 -35.024 22.414 1.00 21.55 406 ASP A CA 1
ATOM 2802 C C . ASP A 1 406 ? -7.222 -35.666 21.019 1.00 19.88 406 ASP A C 1
ATOM 2803 O O . ASP A 1 406 ? -6.497 -35.304 20.112 1.00 17.35 406 ASP A O 1
ATOM 2808 N N . TRP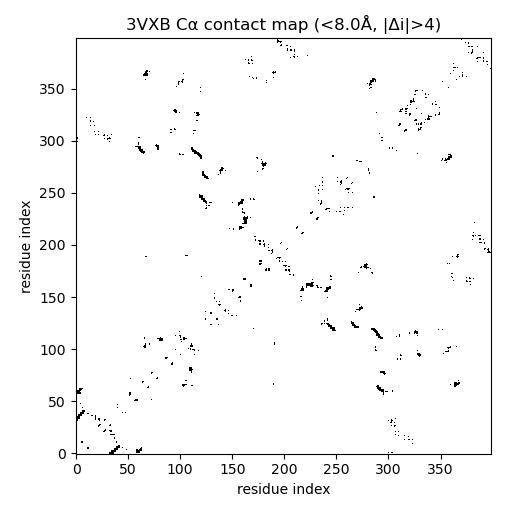 A 1 407 ? -8.254 -36.492 20.838 1.00 19.00 407 TRP A N 1
ATOM 2809 C CA . TRP A 1 407 ? -8.684 -36.892 19.493 1.00 18.60 407 TRP A CA 1
ATOM 2810 C C . TRP A 1 407 ? -9.736 -35.989 18.925 1.00 17.88 407 TRP A C 1
ATOM 2811 O O . TRP A 1 407 ? -10.027 -36.089 17.742 1.00 18.79 407 TRP A O 1
ATOM 2822 N N . GLN A 1 408 ? -10.424 -35.217 19.763 1.00 18.62 408 GLN A N 1
ATOM 2823 C CA . GLN A 1 408 ? -11.639 -34.493 19.252 1.00 20.01 408 GLN A CA 1
ATOM 2824 C C . GLN A 1 408 ? -11.400 -33.566 18.072 1.00 20.76 408 GLN A C 1
ATOM 2825 O O . GLN A 1 408 ? -12.077 -33.646 17.035 1.00 20.10 408 GLN A O 1
ATOM 2831 N N . GLN A 1 409 ? -10.439 -32.644 18.221 1.00 20.67 409 GLN A N 1
ATOM 2832 C CA . GLN A 1 409 ? -10.162 -31.746 17.092 1.00 21.14 409 GLN A CA 1
ATOM 2833 C C . GLN A 1 409 ? -9.542 -32.387 15.878 1.00 21.35 409 GLN A C 1
ATOM 2834 O O . GLN A 1 409 ? -10.021 -32.180 14.776 1.00 20.92 409 GLN A O 1
ATOM 2840 N N . PRO A 1 410 ? -8.528 -33.231 16.083 1.00 21.78 410 PRO A N 1
ATOM 2841 C CA . PRO A 1 410 ? -8.003 -33.934 14.930 1.00 21.73 410 PRO A CA 1
ATOM 2842 C C . PRO A 1 410 ? -9.037 -34.761 14.184 1.00 20.01 410 PRO A C 1
ATOM 2843 O O . PRO A 1 410 ? -9.051 -34.749 12.977 1.00 18.43 410 PRO A O 1
ATOM 2847 N N . MET A 1 411 ? -9.914 -35.482 14.906 1.00 18.22 411 MET A N 1
ATOM 2848 C CA . MET A 1 411 ? -11.033 -36.166 14.239 1.00 17.37 411 MET A CA 1
ATOM 2849 C C . MET A 1 411 ? -11.961 -35.268 13.408 1.00 17.93 411 MET A C 1
ATOM 2850 O O . MET A 1 411 ? -12.273 -35.564 12.252 1.00 17.78 411 MET A O 1
ATOM 2855 N N . LEU A 1 412 ? -12.385 -34.147 13.983 1.00 17.42 412 LEU A N 1
ATOM 2856 C CA . LEU A 1 412 ? -13.268 -33.224 13.292 1.00 18.28 412 LEU A CA 1
ATOM 2857 C C . LEU A 1 412 ? -12.561 -32.619 12.042 1.00 18.63 412 LEU A C 1
ATOM 2858 O O . LEU A 1 412 ? -13.140 -32.521 10.930 1.00 20.07 412 LEU A O 1
ATOM 2863 N N . THR A 1 413 ? -11.295 -32.295 12.191 1.00 19.73 413 THR A N 1
ATOM 2864 C CA . THR A 1 413 ? -10.512 -31.874 11.011 1.00 19.32 413 THR A CA 1
ATOM 2865 C C . THR A 1 413 ? -10.571 -32.895 9.891 1.00 19.84 413 THR A C 1
ATOM 2866 O O . THR A 1 413 ? -10.811 -32.522 8.761 1.00 19.68 413 THR A O 1
ATOM 2870 N N . GLU A 1 414 ? -10.342 -34.169 10.201 1.00 19.39 414 GLU A N 1
ATOM 2871 C CA . GLU A 1 414 ? -10.328 -35.221 9.160 1.00 21.51 414 GLU A CA 1
ATOM 2872 C C . GLU A 1 414 ? -11.718 -35.427 8.597 1.00 20.74 414 GLU A C 1
ATOM 2873 O O . GLU A 1 414 ? -11.902 -35.677 7.383 1.00 21.29 414 GLU A O 1
ATOM 2879 N N . ILE A 1 415 ? -12.735 -35.316 9.468 1.00 20.42 415 ILE A N 1
ATOM 2880 C CA . ILE A 1 415 ? -14.151 -35.356 8.987 1.00 19.17 415 ILE A CA 1
ATOM 2881 C C . ILE A 1 415 ? -14.434 -34.247 7.978 1.00 20.94 415 ILE A C 1
ATOM 2882 O O . ILE A 1 415 ? -15.009 -34.476 6.897 1.00 21.84 415 ILE A O 1
ATOM 2887 N N . ASN A 1 416 ? -14.044 -33.045 8.333 1.00 20.67 416 ASN A N 1
ATOM 2888 C CA . ASN A 1 416 ? -14.195 -31.930 7.422 1.00 23.78 416 ASN A CA 1
ATOM 2889 C C . ASN A 1 416 ? -13.486 -32.203 6.073 1.00 23.64 416 ASN A C 1
ATOM 2890 O O . ASN A 1 416 ? -14.083 -31.991 5.023 1.00 24.34 416 ASN A O 1
ATOM 2895 N N . LYS A 1 417 ? -12.230 -32.656 6.119 1.00 23.69 417 LYS A N 1
ATOM 2896 C CA . LYS A 1 417 ? -11.468 -32.935 4.869 1.00 24.46 417 LYS A CA 1
ATOM 2897 C C . LYS A 1 417 ? -12.204 -33.933 3.973 1.00 22.77 417 LYS A C 1
ATOM 2898 O O . LYS A 1 417 ? -12.377 -33.728 2.789 1.00 22.02 417 LYS A O 1
ATOM 2904 N N . LEU A 1 418 ? -12.727 -35.003 4.561 1.00 23.53 418 LEU A N 1
ATOM 2905 C CA . LEU A 1 418 ? -13.526 -35.942 3.807 1.00 22.33 418 LEU A CA 1
ATOM 2906 C C . LEU A 1 418 ? -14.754 -35.304 3.146 1.00 23.18 418 LEU A C 1
ATOM 2907 O O . LEU A 1 418 ? -14.996 -35.512 1.970 1.00 21.58 418 LEU A O 1
ATOM 2912 N N . PHE A 1 419 ? -15.567 -34.558 3.889 1.00 22.67 419 PHE A N 1
ATOM 2913 C CA . PHE A 1 419 ? -16.713 -33.904 3.322 1.00 21.67 419 PHE A CA 1
ATOM 2914 C C . PHE A 1 419 ? -16.419 -32.922 2.193 1.00 24.44 419 PHE A C 1
ATOM 2915 O O . PHE A 1 419 ? -17.213 -32.824 1.285 1.00 24.59 419 PHE A O 1
ATOM 2923 N N . VAL A 1 420 ? -15.314 -32.183 2.302 1.00 25.99 420 VAL A N 1
ATOM 2924 C CA . VAL A 1 420 ? -14.949 -31.162 1.301 1.00 28.64 420 VAL A CA 1
ATOM 2925 C C . VAL A 1 420 ? -14.055 -31.725 0.171 1.00 30.91 420 VAL A C 1
ATOM 2926 O O . VAL A 1 420 ? -13.514 -30.985 -0.683 1.00 32.29 420 VAL A O 1
ATOM 2930 N N . GLY A 1 421 ? -13.894 -33.031 0.160 1.00 32.50 421 GLY A N 1
ATOM 2931 C CA . GLY A 1 421 ? -13.096 -33.686 -0.888 1.00 34.08 421 GLY A CA 1
ATOM 2932 C C . GLY A 1 421 ? -11.585 -33.653 -0.711 1.00 34.51 421 GLY A C 1
ATOM 2933 O O . GLY A 1 421 ? -10.867 -34.180 -1.562 1.00 35.92 421 GLY A O 1
ATOM 2934 N N . LYS A 1 422 ? -11.088 -33.088 0.391 1.00 34.53 422 LYS A N 1
ATOM 2935 C CA . LYS A 1 422 ? -9.636 -32.999 0.644 1.00 35.11 422 LYS A CA 1
ATOM 2936 C C . LYS A 1 422 ? -9.024 -34.314 1.007 1.00 34.95 422 LYS A C 1
ATOM 2937 O O . LYS A 1 422 ? -7.789 -34.449 0.982 1.00 35.77 422 LYS A O 1
ATOM 2943 N N . SER A 1 423 ? -9.869 -35.270 1.398 1.00 32.98 423 SER A N 1
ATOM 2944 C CA . SER A 1 423 ? -9.424 -36.629 1.704 1.00 32.48 423 SER A CA 1
ATOM 2945 C C . SER A 1 423 ? -10.334 -37.644 1.034 1.00 30.39 423 SER A C 1
ATOM 2946 O O . SER A 1 423 ? -11.556 -37.487 1.007 1.00 30.73 423 SER A O 1
ATOM 2949 N N . SER A 1 424 ? -9.734 -38.719 0.550 1.00 27.87 424 SER A N 1
ATOM 2950 C CA . SER A 1 424 ? -10.507 -39.871 0.090 1.00 25.67 424 SER A CA 1
ATOM 2951 C C . SER A 1 424 ? -10.938 -40.647 1.347 1.00 24.19 424 SER A C 1
ATOM 2952 O O . SER A 1 424 ? -10.368 -40.474 2.412 1.00 21.78 424 SER A O 1
ATOM 2955 N N . PRO A 1 425 ? -11.960 -41.500 1.226 1.00 24.56 425 PRO A N 1
ATOM 2956 C CA . PRO A 1 425 ? -12.309 -42.374 2.330 1.00 23.05 425 PRO A CA 1
ATOM 2957 C C . PRO A 1 425 ? -11.068 -43.121 2.911 1.00 23.49 425 PRO A C 1
ATOM 2958 O O . PRO A 1 425 ? -10.870 -43.159 4.139 1.00 22.26 425 PRO A O 1
ATOM 2962 N N . GLU A 1 426 ? -10.201 -43.664 2.048 1.00 22.96 426 GLU A N 1
ATOM 2963 C CA . GLU A 1 426 ? -9.007 -44.370 2.533 1.00 23.90 426 GLU A CA 1
ATOM 2964 C C . GLU A 1 426 ? -8.054 -43.463 3.298 1.00 23.83 426 GLU A C 1
ATOM 2965 O O . GLU A 1 426 ? -7.524 -43.851 4.320 1.00 23.15 426 GLU A O 1
ATOM 2971 N N . GLN A 1 427 ? -7.824 -42.254 2.799 1.00 23.91 427 GLN A N 1
ATOM 2972 C CA . GLN A 1 427 ? -6.939 -41.294 3.486 1.00 24.13 427 GLN A CA 1
ATOM 2973 C C . GLN A 1 427 ? -7.530 -40.898 4.868 1.00 23.29 427 GLN A C 1
ATOM 2974 O O . GLN A 1 427 ? -6.810 -40.725 5.857 1.00 22.63 427 GLN A O 1
ATOM 2980 N N . PHE A 1 428 ? -8.851 -40.702 4.900 1.00 22.28 428 PHE A N 1
ATOM 2981 C CA . PHE A 1 428 ? -9.591 -40.396 6.132 1.00 21.25 428 PHE A CA 1
ATOM 2982 C C . PHE A 1 428 ? -9.335 -41.490 7.162 1.00 20.55 428 PHE A C 1
ATOM 2983 O O . PHE A 1 428 ? -8.897 -41.213 8.260 1.00 19.97 428 PHE A O 1
ATOM 2991 N N . VAL A 1 429 ? -9.570 -42.754 6.792 1.00 20.74 429 VAL A N 1
ATOM 2992 C CA . VAL A 1 429 ? -9.258 -43.897 7.673 1.00 20.74 429 VAL A CA 1
ATOM 2993 C C . VAL A 1 429 ? -7.752 -43.931 8.107 1.00 21.23 429 VAL A C 1
ATOM 2994 O O . VAL A 1 429 ? -7.432 -44.094 9.287 1.00 21.17 429 VAL A O 1
ATOM 2998 N N . SER A 1 430 ? -6.823 -43.752 7.148 1.00 22.75 430 SER A N 1
ATOM 2999 C CA . SER A 1 430 ? -5.400 -43.725 7.479 1.00 23.06 430 SER A CA 1
ATOM 3000 C C . SER A 1 430 ? -5.075 -42.681 8.524 1.00 22.99 430 SER A C 1
ATOM 3001 O O . SER A 1 430 ? -4.425 -43.003 9.515 1.00 21.02 430 SER A O 1
ATOM 3004 N N . ALA A 1 431 ? -5.579 -41.446 8.328 1.00 23.50 431 ALA A N 1
ATOM 3005 C CA . ALA A 1 431 ? -5.368 -40.366 9.291 1.00 22.71 431 ALA A CA 1
ATOM 3006 C C . ALA A 1 431 ? -5.825 -40.733 10.684 1.00 23.46 431 ALA A C 1
ATOM 3007 O O . ALA A 1 431 ? -5.062 -40.566 11.643 1.00 23.21 431 ALA A O 1
ATOM 3009 N N . LEU A 1 432 ? -7.071 -41.206 10.822 1.00 22.58 432 LEU A N 1
ATOM 3010 C CA . LEU A 1 432 ? -7.611 -41.566 12.130 1.00 22.21 432 LEU A CA 1
ATOM 3011 C C . LEU A 1 432 ? -6.893 -42.756 12.772 1.00 21.37 432 LEU A C 1
ATOM 3012 O O . LEU A 1 432 ? -6.743 -42.800 13.993 1.00 22.20 432 LEU A O 1
ATOM 3017 N N . LYS A 1 433 ? -6.411 -43.709 11.971 1.00 22.24 433 LYS A N 1
ATOM 3018 C CA . LYS A 1 433 ? -5.675 -44.846 12.539 1.00 23.19 433 LYS A CA 1
ATOM 3019 C C . LYS A 1 433 ? -4.369 -44.367 13.165 1.00 23.91 433 LYS A C 1
ATOM 3020 O O . LYS A 1 433 ? -3.769 -45.046 14.023 1.00 24.84 433 LYS A O 1
ATOM 3026 N N . GLY A 1 434 ? -3.922 -43.175 12.785 1.00 24.42 434 GLY A N 1
ATOM 3027 C CA . GLY A 1 434 ? -2.625 -42.692 13.305 1.00 25.02 434 GLY A CA 1
ATOM 3028 C C . GLY A 1 434 ? -2.765 -41.966 14.630 1.00 25.91 434 GLY A C 1
ATOM 3029 O O . GLY A 1 434 ? -1.763 -41.503 15.169 1.00 27.64 434 GLY A O 1
ATOM 3030 N N . LEU A 1 435 ? -4.002 -41.825 15.144 1.00 24.58 435 LEU A N 1
ATOM 3031 C CA . LEU A 1 435 ? -4.277 -41.188 16.425 1.00 24.08 435 LEU A CA 1
ATOM 3032 C C . LEU A 1 435 ? -3.671 -41.933 17.603 1.00 24.70 435 LEU A C 1
ATOM 3033 O O . LEU A 1 435 ? -3.633 -43.157 17.615 1.00 25.46 435 LEU A O 1
ATOM 3038 N N . LYS A 1 436 ? -3.198 -41.190 18.595 1.00 23.91 436 LYS A N 1
ATOM 3039 C CA . LYS A 1 436 ? -2.484 -41.762 19.732 1.00 24.84 436 LYS A CA 1
ATOM 3040 C C . LYS A 1 436 ? -3.195 -41.532 21.057 1.00 25.26 436 LYS A C 1
ATOM 3041 O O . LYS A 1 436 ? -2.857 -42.302 22.002 1.00 26.39 436 LYS A O 1
#

Foldseek 3Di:
DAEEEEADDPLCVLVVVLQVVLQPDPQLVVLVHHYDYHYDYNVCPLVVLVVLQVDPNRGQKYWFQAAQSCVVCVVVVWFDFCQVVQCPDPLNVALFQPQLQQQRAAPSTGQWFFFAFFWFWWKKFFQVLCVVQVADDDQEPVSLVVQLVSCVVVQAQAEQAQLQVLLQLLLQLVVQLCLAENPVLVVVQLNPQLCSLVPVSNLVSLQVLLVCLVSRNHHDDNNNAHVVVPRRLCCRLVRSYTIYTGTNCSLVSCCVPPVVSSVPTMGIDHDHHYPNGPHDSLETEERSGMTMGGTPPDPRPSSVVSSSSSSSDPVSLVSNQCVQGQRRTPVCQPVLVSHPDSVSSNVVNVSSSPHPHYHYRSLRNHNVVVNVQLSVLSSCSSVVVDRSVRSSVSSSPDD

Radius of gyration: 21.21 Å; Cα contacts (8 Å, |Δi|>4): 767; chains: 1; bounding box: 46×36×67 Å

Solvent-accessible surface area: 16185 Å² total; per-residue (Å²): 123,1,34,0,8,0,48,28,59,114,22,17,84,1,0,42,93,0,9,76,70,7,31,72,24,74,109,0,135,193,25,135,9,134,7,123,19,51,113,17,80,37,108,69,0,77,71,88,8,181,93,10,6,72,49,120,151,26,2,22,0,0,2,0,53,1,0,2,29,1,31,64,17,54,122,61,44,35,17,19,52,0,30,98,38,19,144,99,18,156,58,4,55,99,7,9,11,107,16,0,13,47,6,4,10,4,75,66,80,31,16,6,1,2,1,19,9,4,57,0,1,0,0,0,25,6,94,42,6,5,74,125,61,185,14,91,43,3,92,53,10,78,76,0,48,70,7,0,52,92,0,96,200,39,73,20,45,1,0,2,4,0,2,77,31,35,56,1,0,2,9,1,0,3,3,0,1,7,4,26,12,1,18,111,10,5,51,118,0,22,49,36,53,11,68,3,0,36,47,106,5,1,56,84,0,0,58,2,0,85,82,1,29,100,61,23,0,7,21,205,44,16,58,94,33,15,11,100,115,6,24,0,0,15,56,0,17,133,21,125,0,0,0,1,3,0,0,9,68,0,26,70,26,0,66,69,94,53,58,97,20,5,142,143,40,5,4,56,19,36,3,4,23,26,134,91,26,72,8,47,101,102,2,2,0,0,21,0,0,15,2,0,0,0,10,23,176,11,84,44,77,108,0,0,22,8,0,0,79,18,1,8,34,84,31,1,0,103,20,5,0,73,39,43,41,8,0,3,2,51,80,0,108,127,38,3,102,69,11,99,38,47,127,12,4,59,60,6,8,108,8,1,103,104,9,64,52,8,11,3,20,2,21,53,2,1,26,82,107,4,50,108,52,0,12,69,26,0,39,64,2,0,56,60,156,7,31,4,94,104,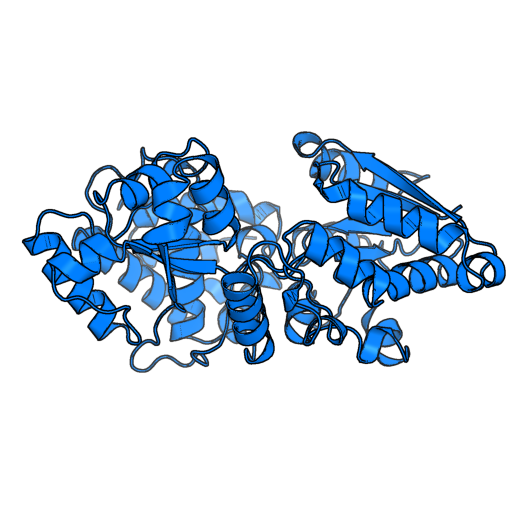1,18,76,38,0,101,46,28,209